Protein AF-A0A379X1E2-F1 (afdb_monomer_lite)

Secondary structure (DSSP, 8-state):
--EEEEEPP--TT-SEEEEEEEEEE-SSS-EE-TT-EEEEEESEEE-TTS--BSTTS-SSPPEEEEEEETTEEEEEEE---SS--EE-TT-EEEEEEEEEESSSS--B---EEEPPP------------------------PPPPP----------S-SEEEEEPPP-TT-SEEEEEEEEEE-SSS-EE-TT-EEEEEESEEE-TTSPPBSTT--SEEEEEEE---SSSEEEEEEEE-SS--EE-TT-EEEEEEEEEESSSSP-EEEEEEE-TT-GGG-EEEEEEPPPPSS--SSPPEEEEEPTTS-EEEEE--TTSEEEEEEEPSEEEEEE-PPEE-SSEEE-BS-SEEEEEESSTT-EEEEE--BPPPEEPPPP-------------

Structure (mmCIF, N/CA/C/O backbone):
data_AF-A0A379X1E2-F1
#
_entry.id   AF-A0A379X1E2-F1
#
loop_
_atom_site.group_PDB
_atom_site.id
_atom_site.type_symbol
_atom_site.label_atom_id
_atom_site.label_alt_id
_atom_site.label_comp_id
_atom_site.label_asym_id
_atom_site.label_entity_id
_atom_site.label_seq_id
_atom_site.pdbx_PDB_ins_code
_atom_site.Cartn_x
_atom_site.Cartn_y
_atom_site.Cartn_z
_atom_site.occupancy
_atom_site.B_iso_or_equiv
_atom_site.auth_seq_id
_atom_site.auth_comp_id
_atom_site.auth_asym_id
_atom_site.auth_atom_id
_atom_site.pdbx_PDB_model_num
ATOM 1 N N . MET A 1 1 ? 26.321 -9.103 -44.101 1.00 64.25 1 MET A N 1
ATOM 2 C CA . MET A 1 1 ? 25.044 -8.369 -43.995 1.00 64.25 1 MET A CA 1
ATOM 3 C C . MET A 1 1 ? 25.337 -7.139 -43.162 1.00 64.25 1 MET A C 1
ATOM 5 O O . MET A 1 1 ? 25.861 -7.310 -42.070 1.00 64.25 1 MET A O 1
ATOM 9 N N . THR A 1 2 ? 25.136 -5.939 -43.702 1.00 83.00 2 THR A N 1
ATOM 10 C CA . THR A 1 2 ? 25.577 -4.690 -43.063 1.00 83.00 2 THR A CA 1
ATOM 11 C C . THR A 1 2 ? 24.407 -3.722 -43.063 1.00 83.00 2 THR A C 1
ATOM 13 O O . THR A 1 2 ? 23.943 -3.325 -44.130 1.00 83.00 2 THR A O 1
ATOM 16 N N . ILE A 1 3 ? 23.910 -3.390 -41.874 1.00 89.19 3 ILE A N 1
ATOM 17 C CA . ILE A 1 3 ? 22.957 -2.301 -41.669 1.00 89.19 3 ILE A CA 1
ATOM 18 C C . ILE A 1 3 ? 23.673 -1.237 -40.850 1.00 89.19 3 ILE A C 1
ATOM 20 O O . ILE A 1 3 ? 24.170 -1.535 -39.763 1.00 89.19 3 ILE A O 1
ATOM 24 N N . SER A 1 4 ? 23.721 -0.010 -41.361 1.00 92.12 4 SER A N 1
ATOM 25 C CA . SER A 1 4 ? 24.183 1.141 -40.588 1.00 92.12 4 SER A CA 1
ATOM 26 C C . SER A 1 4 ? 23.005 1.791 -39.865 1.00 92.12 4 SER A C 1
ATOM 28 O O . SER A 1 4 ? 21.892 1.869 -40.392 1.00 92.12 4 SER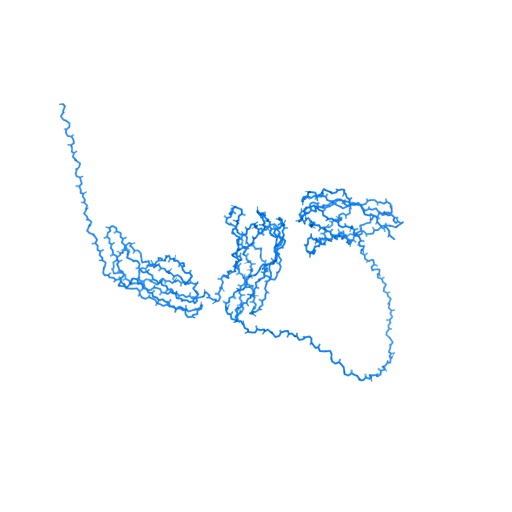 A O 1
ATOM 30 N N . ILE A 1 5 ? 23.242 2.212 -38.620 1.00 94.44 5 ILE A N 1
ATOM 31 C CA . ILE A 1 5 ? 22.227 2.793 -37.737 1.00 94.44 5 ILE A CA 1
ATOM 32 C C . ILE A 1 5 ? 22.689 4.187 -37.340 1.00 94.44 5 ILE A C 1
ATOM 34 O O . ILE A 1 5 ? 23.771 4.364 -36.781 1.00 94.44 5 ILE A O 1
ATOM 38 N N . HIS A 1 6 ? 21.843 5.174 -37.601 1.00 93.00 6 HIS A N 1
ATOM 39 C CA . HIS A 1 6 ? 22.084 6.563 -37.240 1.00 93.00 6 HIS A CA 1
ATOM 40 C C . HIS A 1 6 ? 20.959 7.061 -36.344 1.00 93.00 6 HIS A C 1
ATOM 42 O O . HIS A 1 6 ? 19.799 7.076 -36.753 1.00 93.00 6 HIS A O 1
ATOM 48 N N . ALA A 1 7 ? 21.296 7.496 -35.134 1.00 91.25 7 ALA A N 1
ATOM 49 C CA . ALA A 1 7 ? 20.361 8.212 -34.279 1.00 91.25 7 ALA A CA 1
ATOM 50 C C . ALA A 1 7 ? 20.314 9.698 -34.660 1.00 91.25 7 ALA A C 1
ATOM 52 O O . ALA A 1 7 ? 21.325 10.288 -35.052 1.00 91.25 7 ALA A O 1
ATOM 53 N N . SER A 1 8 ? 19.142 10.313 -34.522 1.00 89.56 8 SER A N 1
ATOM 54 C CA . SER A 1 8 ? 18.988 11.764 -34.563 1.00 89.56 8 SER A CA 1
ATOM 55 C C . SER A 1 8 ? 19.846 12.429 -33.486 1.00 89.56 8 SER A C 1
ATOM 57 O O . SER A 1 8 ? 20.113 11.838 -32.439 1.00 89.56 8 SER A O 1
ATOM 59 N N . ALA A 1 9 ? 20.225 13.690 -33.710 1.00 86.88 9 ALA A N 1
ATOM 60 C CA . ALA A 1 9 ? 20.760 14.509 -32.630 1.00 86.88 9 ALA A CA 1
ATOM 61 C C . ALA A 1 9 ? 19.744 14.547 -31.478 1.00 86.88 9 ALA A C 1
ATOM 63 O O . ALA A 1 9 ? 18.545 14.704 -31.720 1.00 86.88 9 ALA A O 1
ATOM 64 N N . PHE A 1 10 ? 20.225 14.378 -30.252 1.00 84.94 10 PHE A N 1
ATOM 65 C CA . PHE A 1 10 ? 19.409 14.422 -29.046 1.00 84.94 10 PHE A CA 1
ATOM 66 C C . PHE A 1 10 ? 19.920 15.535 -28.131 1.00 84.94 10 PHE A C 1
ATOM 68 O O . PHE A 1 10 ? 21.122 15.802 -28.067 1.00 84.94 10 PHE A O 1
ATOM 75 N N . ASP A 1 11 ? 18.997 16.220 -27.466 1.00 88.62 11 ASP A N 1
ATOM 76 C CA . ASP A 1 11 ? 19.313 17.236 -26.475 1.00 88.62 11 ASP A CA 1
ATOM 77 C C . ASP A 1 11 ? 19.681 16.536 -25.169 1.00 88.62 11 ASP A C 1
ATOM 79 O O . ASP A 1 11 ? 18.853 15.889 -24.522 1.00 88.62 11 ASP A O 1
ATOM 83 N N . VAL A 1 12 ? 20.947 16.663 -24.779 1.00 90.50 12 VAL A N 1
ATOM 84 C CA . VAL A 1 12 ? 21.456 16.076 -23.539 1.00 90.50 12 VAL A CA 1
ATOM 85 C C . VAL A 1 12 ? 20.818 16.703 -22.300 1.00 90.50 12 VAL A C 1
ATOM 87 O O . VAL A 1 12 ? 20.880 16.103 -21.238 1.00 90.50 12 VAL A O 1
ATOM 90 N N . ASN A 1 13 ? 20.196 17.876 -22.403 1.00 89.88 13 ASN A N 1
ATOM 91 C CA . ASN A 1 13 ? 19.544 18.544 -21.277 1.00 89.88 13 ASN A CA 1
ATOM 92 C C . ASN A 1 13 ? 18.020 18.368 -21.277 1.00 89.88 13 ASN A C 1
ATOM 94 O O . ASN A 1 13 ? 17.365 18.834 -20.344 1.00 89.88 13 ASN A O 1
ATOM 98 N N . SER A 1 14 ? 17.448 17.709 -22.290 1.00 83.75 14 SER A N 1
ATOM 99 C CA . SER A 1 14 ? 16.014 17.438 -22.321 1.00 83.75 14 SER A CA 1
ATOM 100 C C . SER A 1 14 ? 15.703 16.129 -21.611 1.00 83.75 14 SER A C 1
ATOM 102 O O . SER A 1 14 ? 16.189 15.065 -21.996 1.00 83.75 14 SER A O 1
ATOM 104 N N . TRP A 1 15 ? 14.850 16.211 -20.592 1.00 85.06 15 TRP A N 1
ATOM 105 C CA . TRP A 1 15 ? 14.387 15.044 -19.845 1.00 85.06 15 TRP A CA 1
ATOM 106 C C . TRP A 1 15 ? 13.398 14.185 -20.645 1.00 85.06 15 TRP A C 1
ATOM 108 O O . TRP A 1 15 ? 13.234 13.009 -20.350 1.00 85.06 15 TRP A O 1
ATOM 118 N N . TYR A 1 16 ? 12.756 14.743 -21.672 1.00 88.56 16 TYR A N 1
ATOM 119 C CA . TYR A 1 16 ? 11.845 14.016 -22.550 1.00 88.56 16 TYR A CA 1
ATOM 120 C C . TYR A 1 16 ? 12.078 14.428 -23.993 1.00 88.56 16 TYR A C 1
ATOM 122 O O . TYR A 1 16 ? 12.063 15.618 -24.322 1.00 88.56 16 TYR A O 1
ATOM 130 N N . GLN A 1 17 ? 12.322 13.462 -24.873 1.00 91.12 17 GLN A N 1
ATOM 131 C CA . GLN A 1 17 ? 12.596 13.774 -26.270 1.00 91.12 17 GLN A CA 1
ATOM 132 C C . GLN A 1 17 ? 12.287 12.633 -27.221 1.00 91.12 17 GLN A C 1
ATOM 134 O O . GLN A 1 17 ? 12.406 11.457 -26.893 1.00 91.12 17 GLN A O 1
ATOM 139 N N . LYS A 1 18 ? 11.948 13.005 -28.453 1.00 92.62 18 LYS A N 1
ATOM 140 C CA . LYS A 1 18 ? 11.783 12.058 -29.547 1.00 92.62 18 LYS A CA 1
ATOM 141 C C . LYS A 1 18 ? 13.148 11.695 -30.129 1.00 92.62 18 LYS A C 1
ATOM 143 O O . LYS A 1 18 ? 13.827 12.553 -30.690 1.00 92.62 18 LYS A O 1
ATOM 148 N N . ILE A 1 19 ? 13.496 10.417 -30.076 1.00 93.06 19 ILE A N 1
ATOM 149 C CA . ILE A 1 19 ? 14.648 9.842 -30.768 1.00 93.06 19 ILE A CA 1
ATOM 150 C C . ILE A 1 19 ? 14.165 9.243 -32.085 1.00 93.06 19 ILE A C 1
ATOM 152 O O . ILE A 1 19 ? 13.136 8.572 -32.136 1.00 93.06 19 ILE A O 1
ATOM 156 N N . THR A 1 20 ? 14.887 9.504 -33.174 1.00 95.00 20 THR A N 1
ATOM 157 C CA . THR A 1 20 ? 14.632 8.875 -34.476 1.00 95.00 20 THR A CA 1
ATOM 158 C C . THR A 1 20 ? 15.869 8.122 -34.928 1.00 95.00 20 THR A C 1
ATOM 160 O O . THR A 1 20 ? 16.931 8.710 -35.104 1.00 95.00 20 THR A O 1
ATOM 163 N N . LEU A 1 21 ? 15.721 6.821 -35.136 1.00 96.31 21 LEU A N 1
ATOM 164 C CA . LEU A 1 21 ? 16.729 5.942 -35.700 1.00 96.31 21 LEU A CA 1
ATOM 165 C C . LEU A 1 21 ? 16.500 5.807 -37.198 1.00 96.31 21 LEU A C 1
ATOM 167 O O . LEU A 1 21 ? 15.376 5.585 -37.647 1.00 96.31 21 LEU A O 1
ATOM 171 N N . THR A 1 22 ? 17.576 5.930 -37.962 1.00 96.38 22 THR A N 1
ATOM 172 C CA . THR A 1 22 ? 17.608 5.684 -39.401 1.00 96.38 22 THR A CA 1
ATOM 173 C C . THR A 1 22 ? 18.482 4.471 -39.663 1.00 96.38 22 THR A C 1
ATOM 175 O O . THR A 1 22 ? 19.659 4.470 -39.308 1.00 96.38 22 THR A O 1
ATOM 178 N N . PHE A 1 23 ? 17.898 3.460 -40.291 1.00 96.12 23 PHE A N 1
ATOM 179 C CA . PHE A 1 23 ? 18.552 2.224 -40.692 1.00 96.12 23 PHE A CA 1
ATOM 180 C C . PHE A 1 23 ? 18.798 2.279 -42.191 1.00 96.12 23 PHE A C 1
ATOM 182 O O . PHE A 1 23 ? 17.887 2.616 -42.948 1.00 96.12 23 PHE A O 1
ATOM 189 N N . ILE A 1 24 ? 20.007 1.951 -42.629 1.00 95.50 24 ILE A N 1
ATOM 190 C CA . ILE A 1 24 ? 20.348 1.888 -44.050 1.00 95.50 24 ILE A CA 1
ATOM 191 C C . ILE A 1 24 ? 20.822 0.474 -44.348 1.00 95.50 24 ILE A C 1
ATOM 193 O O . ILE A 1 24 ? 21.790 0.003 -43.750 1.00 95.50 24 ILE A O 1
ATOM 197 N N . ASN A 1 25 ? 20.137 -0.210 -45.264 1.00 94.69 25 ASN A N 1
ATOM 198 C CA . ASN A 1 25 ? 20.584 -1.517 -45.725 1.00 94.69 25 ASN A CA 1
ATOM 199 C C . ASN A 1 25 ? 21.708 -1.335 -46.749 1.00 94.69 25 ASN A C 1
ATOM 201 O O . ASN A 1 25 ? 21.467 -1.067 -47.923 1.00 94.69 25 ASN A O 1
ATOM 205 N N . GLU A 1 26 ? 22.947 -1.487 -46.297 1.00 92.38 26 GLU A N 1
ATOM 206 C CA . GLU A 1 26 ? 24.144 -1.398 -47.142 1.00 92.38 26 GLU A CA 1
ATOM 207 C C . GLU A 1 26 ? 24.512 -2.750 -47.767 1.00 92.38 26 GLU A C 1
ATOM 209 O O . GLU A 1 26 ? 25.513 -2.876 -48.472 1.00 92.38 26 GLU A O 1
ATOM 214 N N . SER A 1 27 ? 23.718 -3.789 -47.501 1.00 87.38 27 SER A N 1
ATOM 215 C CA . SER A 1 27 ? 23.926 -5.110 -48.074 1.00 87.38 27 SER A CA 1
ATOM 216 C C . SER A 1 27 ? 23.287 -5.246 -49.458 1.00 87.38 27 SER A C 1
ATOM 218 O O . SER A 1 27 ? 22.414 -4.475 -49.848 1.00 87.38 27 SER A O 1
ATOM 220 N N . GLY A 1 28 ? 23.720 -6.261 -50.209 1.00 87.44 28 GLY A N 1
ATOM 221 C CA . GLY A 1 28 ? 23.157 -6.579 -51.525 1.00 87.44 28 GLY A CA 1
ATOM 222 C C . GLY A 1 28 ? 21.828 -7.343 -51.491 1.00 87.44 28 GLY A C 1
ATOM 223 O O . GLY A 1 28 ? 21.280 -7.610 -52.554 1.00 87.44 28 GLY A O 1
ATOM 224 N N . ASN A 1 29 ? 21.313 -7.701 -50.309 1.00 91.38 29 ASN A N 1
ATOM 225 C CA . ASN A 1 29 ? 20.100 -8.509 -50.145 1.00 91.38 29 ASN A CA 1
ATOM 226 C C . ASN A 1 29 ? 19.059 -7.766 -49.300 1.00 91.38 29 ASN A C 1
ATOM 228 O O . ASN A 1 29 ? 19.415 -6.937 -48.463 1.00 91.38 29 ASN A O 1
ATOM 232 N N . ALA A 1 30 ? 17.775 -8.066 -49.504 1.00 91.81 30 ALA A N 1
ATOM 233 C CA . ALA A 1 30 ? 16.724 -7.572 -48.619 1.00 91.81 30 ALA A CA 1
ATOM 234 C C . ALA A 1 30 ? 16.923 -8.121 -47.197 1.00 91.81 30 ALA A C 1
ATOM 236 O O . ALA A 1 30 ? 17.326 -9.274 -47.025 1.00 91.81 30 ALA A O 1
ATOM 237 N N . VAL A 1 31 ? 16.645 -7.293 -46.190 1.00 93.75 31 VAL A N 1
ATOM 238 C CA . VAL A 1 31 ? 16.719 -7.676 -44.775 1.00 93.75 31 VAL A CA 1
ATOM 239 C C . VAL A 1 31 ? 15.326 -7.677 -44.177 1.00 93.75 31 VAL A C 1
ATOM 241 O O . VAL A 1 31 ? 14.640 -6.663 -44.258 1.00 93.75 31 VAL A O 1
ATOM 244 N N . ASP A 1 32 ? 14.925 -8.783 -43.556 1.00 94.50 32 ASP A N 1
ATOM 245 C CA . ASP A 1 32 ? 13.710 -8.802 -42.748 1.00 94.50 32 ASP A CA 1
ATOM 246 C C . ASP A 1 32 ? 13.965 -8.138 -41.390 1.00 94.50 32 ASP A C 1
ATOM 248 O O . ASP A 1 32 ? 14.831 -8.559 -40.623 1.00 94.50 32 ASP A O 1
ATOM 252 N N . MET A 1 33 ? 13.224 -7.065 -41.128 1.00 94.81 33 MET A N 1
ATOM 253 C CA . MET A 1 33 ? 13.252 -6.306 -39.881 1.00 94.81 33 MET A CA 1
ATOM 254 C C . MET A 1 33 ? 12.186 -6.788 -38.890 1.00 94.81 33 MET A C 1
ATOM 256 O O . MET A 1 33 ? 12.116 -6.262 -37.778 1.00 94.81 33 MET A O 1
ATOM 260 N N . ASN A 1 34 ? 11.348 -7.760 -39.266 1.00 94.62 34 ASN A N 1
ATOM 261 C CA . ASN A 1 34 ? 10.401 -8.364 -38.343 1.00 94.62 34 ASN A CA 1
ATOM 262 C C . ASN A 1 34 ? 11.151 -9.117 -37.234 1.00 94.62 34 ASN A C 1
ATOM 264 O O . ASN A 1 34 ? 12.126 -9.823 -37.492 1.00 94.62 34 ASN A O 1
ATOM 268 N N . HIS A 1 35 ? 10.724 -8.925 -35.987 1.00 94.00 35 HIS A N 1
ATOM 269 C CA . HIS A 1 35 ? 11.384 -9.414 -34.772 1.00 94.00 35 HIS A CA 1
ATOM 270 C C . HIS A 1 35 ? 12.845 -8.980 -34.594 1.00 94.00 35 HIS A C 1
ATOM 272 O O . HIS A 1 35 ? 13.559 -9.531 -33.754 1.00 94.00 35 HIS A O 1
ATOM 278 N N . ALA A 1 36 ? 13.298 -7.962 -35.330 1.00 94.75 36 ALA A N 1
ATOM 279 C CA . ALA A 1 36 ? 14.602 -7.379 -35.079 1.00 94.75 36 ALA A CA 1
ATOM 280 C C . ALA A 1 36 ? 14.609 -6.675 -33.712 1.00 94.75 36 ALA A C 1
ATOM 282 O O . ALA A 1 36 ? 13.712 -5.886 -33.398 1.00 94.75 36 ALA A O 1
ATOM 283 N N . ALA A 1 37 ? 15.632 -6.970 -32.914 1.00 94.62 37 ALA A N 1
ATOM 284 C CA . ALA A 1 37 ? 15.854 -6.405 -31.594 1.00 94.62 37 ALA A CA 1
ATOM 285 C C . ALA A 1 37 ? 16.874 -5.266 -31.676 1.00 94.62 37 ALA A C 1
ATOM 287 O O . ALA A 1 37 ? 17.999 -5.447 -32.147 1.00 94.62 37 ALA A O 1
ATOM 288 N N . ILE A 1 38 ? 16.474 -4.087 -31.215 1.00 96.00 38 ILE A N 1
ATOM 289 C CA . ILE A 1 38 ? 17.300 -2.885 -31.148 1.00 96.00 38 ILE A CA 1
ATOM 290 C C . ILE A 1 38 ? 17.643 -2.653 -29.687 1.00 96.00 38 ILE A C 1
ATOM 292 O O . ILE A 1 38 ? 16.746 -2.386 -28.889 1.00 96.00 38 ILE A O 1
ATOM 296 N N . SER A 1 39 ? 18.924 -2.722 -29.339 1.00 94.69 39 SER A N 1
ATOM 297 C CA . SER A 1 39 ? 19.366 -2.605 -27.952 1.00 94.69 39 SER A CA 1
ATOM 298 C C . SER A 1 39 ? 20.338 -1.449 -27.761 1.00 94.69 39 SER A C 1
ATOM 300 O O . SER A 1 39 ? 21.190 -1.175 -28.604 1.00 94.69 39 SER A O 1
ATOM 302 N N . PHE A 1 40 ? 20.209 -0.751 -26.641 1.00 93.88 40 PHE A N 1
ATOM 303 C CA . PHE A 1 40 ? 21.125 0.307 -26.226 1.00 93.88 40 PHE A CA 1
ATOM 304 C C . PHE A 1 40 ? 21.031 0.502 -24.717 1.00 93.88 40 PHE A C 1
ATOM 306 O O . PHE A 1 40 ? 20.082 0.065 -24.075 1.00 93.88 40 PHE A O 1
ATOM 313 N N . THR A 1 41 ? 22.009 1.183 -24.139 1.00 92.06 41 THR A N 1
ATOM 314 C CA . THR A 1 41 ? 21.922 1.670 -22.760 1.00 92.06 41 THR A CA 1
ATOM 315 C C . THR A 1 41 ? 21.750 3.176 -22.768 1.00 92.06 41 THR A C 1
ATOM 317 O O . THR A 1 41 ? 22.411 3.869 -23.543 1.00 92.06 41 THR A O 1
ATOM 320 N N . ALA A 1 42 ? 20.862 3.693 -21.928 1.00 90.31 42 ALA A N 1
ATOM 321 C CA . ALA A 1 42 ? 20.639 5.124 -21.790 1.00 90.31 42 ALA A CA 1
ATOM 322 C C . ALA A 1 42 ? 20.417 5.511 -20.329 1.00 90.31 42 ALA A C 1
ATOM 324 O O . ALA A 1 42 ? 20.052 4.677 -19.510 1.00 90.31 42 ALA A O 1
ATOM 325 N N . SER A 1 43 ? 20.620 6.778 -19.982 1.00 87.62 43 SER A N 1
ATOM 326 C CA . SER A 1 43 ? 20.205 7.329 -18.685 1.00 87.62 43 SER A CA 1
ATOM 327 C C . SER A 1 43 ? 18.702 7.645 -18.690 1.00 87.62 43 SER A C 1
ATOM 329 O O . SER A 1 43 ? 18.295 8.804 -18.567 1.00 87.62 43 SER A O 1
ATOM 331 N N . GLY A 1 44 ? 17.898 6.615 -18.951 1.00 86.81 44 GLY A N 1
ATOM 332 C CA . GLY A 1 44 ? 16.452 6.670 -19.127 1.00 86.81 44 GLY A CA 1
ATOM 333 C C . GLY A 1 44 ? 15.910 5.487 -19.921 1.00 86.81 44 GLY A C 1
ATOM 334 O O . GLY A 1 44 ? 16.682 4.690 -20.465 1.00 86.81 44 GLY A O 1
ATOM 335 N N . HIS A 1 45 ? 14.590 5.441 -20.048 1.00 88.81 45 HIS A N 1
ATOM 336 C CA . HIS A 1 45 ? 13.862 4.405 -20.772 1.00 88.81 45 HIS A CA 1
ATOM 337 C C . HIS A 1 45 ? 13.054 4.972 -21.932 1.00 88.81 45 HIS A C 1
ATOM 339 O O . HIS A 1 45 ? 12.806 6.177 -22.056 1.00 88.81 45 HIS A O 1
ATOM 345 N N . ILE A 1 46 ? 12.636 4.070 -22.809 1.00 89.50 46 ILE A N 1
ATOM 346 C CA . ILE A 1 46 ? 11.621 4.358 -23.813 1.00 89.50 46 ILE A CA 1
ATOM 347 C C . ILE A 1 46 ? 10.283 4.537 -23.098 1.00 89.50 46 ILE A C 1
ATOM 349 O O . ILE A 1 46 ? 9.866 3.668 -22.345 1.00 89.50 46 ILE A O 1
ATOM 353 N N . ASP A 1 47 ? 9.595 5.642 -23.366 1.00 84.00 47 ASP A N 1
ATOM 354 C CA . ASP A 1 47 ? 8.252 5.883 -22.841 1.00 84.00 47 ASP A CA 1
ATOM 355 C C . ASP A 1 47 ? 7.244 4.918 -23.507 1.00 84.00 47 ASP A C 1
ATOM 357 O O . ASP A 1 47 ? 7.021 5.033 -24.722 1.00 84.00 47 ASP A O 1
ATOM 361 N N . PRO A 1 48 ? 6.612 3.993 -22.754 1.00 78.75 48 PRO A N 1
ATOM 362 C CA . PRO A 1 48 ? 5.660 3.025 -23.303 1.00 78.75 48 PRO A CA 1
ATOM 363 C C . PRO A 1 48 ? 4.389 3.657 -23.882 1.00 78.75 48 PRO A C 1
ATOM 365 O O . PRO A 1 48 ? 3.740 3.056 -24.742 1.00 78.75 48 PRO A O 1
ATOM 368 N N . TRP A 1 49 ? 4.036 4.865 -23.434 1.00 75.81 49 TRP A N 1
ATOM 369 C CA . TRP A 1 49 ? 2.891 5.641 -23.928 1.00 75.81 49 TRP A CA 1
ATOM 370 C C . TRP A 1 49 ? 3.309 6.724 -24.924 1.00 75.81 49 TRP A C 1
ATOM 372 O O . TRP A 1 49 ? 2.466 7.405 -25.515 1.00 75.81 49 TRP A O 1
ATOM 382 N N . GLY A 1 50 ? 4.614 6.867 -25.137 1.00 73.94 50 GLY A N 1
ATOM 383 C CA . GLY A 1 50 ? 5.194 7.778 -26.096 1.00 73.94 50 GLY A CA 1
ATOM 384 C C . GLY A 1 50 ? 4.820 7.399 -27.523 1.00 73.94 50 GLY A C 1
ATOM 385 O O . GLY A 1 50 ? 4.662 6.231 -27.886 1.00 73.94 50 GLY A O 1
ATOM 386 N N . ASN A 1 51 ? 4.710 8.406 -28.387 1.00 75.75 51 ASN A N 1
ATOM 387 C CA . ASN A 1 51 ? 4.415 8.163 -29.792 1.00 75.75 51 ASN A CA 1
ATOM 388 C C . ASN A 1 51 ? 5.591 7.441 -30.466 1.00 75.75 51 ASN A C 1
ATOM 390 O O . ASN A 1 51 ? 6.642 8.040 -30.714 1.00 75.75 51 ASN A O 1
ATOM 394 N N . SER A 1 52 ? 5.381 6.174 -30.824 1.00 87.19 52 SER A N 1
ATOM 395 C CA . SER A 1 52 ? 6.273 5.429 -31.711 1.00 87.19 52 SER A CA 1
ATOM 396 C C . SER A 1 52 ? 5.806 5.515 -33.166 1.00 87.19 52 SER A C 1
ATOM 398 O O . SER A 1 52 ? 4.616 5.621 -33.461 1.00 87.19 52 SER A O 1
ATOM 400 N N . GLY A 1 53 ? 6.745 5.512 -34.110 1.00 89.94 53 GLY A N 1
ATOM 401 C CA . GLY A 1 53 ? 6.423 5.677 -35.528 1.00 89.94 53 GLY A CA 1
ATOM 402 C C . GLY A 1 53 ? 7.610 5.441 -36.449 1.00 89.94 53 GLY A C 1
ATOM 403 O O . GLY A 1 53 ? 8.667 5.004 -36.006 1.00 89.94 53 GLY A O 1
ATOM 404 N N . GLY A 1 54 ? 7.438 5.750 -37.731 1.00 93.12 54 GLY A N 1
ATOM 405 C CA . GLY A 1 54 ? 8.441 5.502 -38.769 1.00 93.12 54 GLY A CA 1
ATOM 406 C C . GLY A 1 54 ? 8.094 4.299 -39.645 1.00 93.12 54 GLY A C 1
ATOM 407 O O . GLY A 1 54 ? 7.147 3.562 -39.375 1.00 93.12 54 GLY A O 1
ATOM 408 N N . THR A 1 55 ? 8.847 4.128 -40.729 1.00 94.06 55 THR A N 1
ATOM 409 C CA . THR A 1 55 ? 8.584 3.091 -41.741 1.00 94.06 55 THR A CA 1
ATOM 410 C C . THR A 1 55 ? 8.860 1.673 -41.241 1.00 94.06 55 THR A C 1
ATOM 412 O O . THR A 1 55 ? 8.294 0.727 -41.776 1.00 94.06 55 THR A O 1
ATOM 415 N N . LEU A 1 56 ? 9.680 1.525 -40.195 1.00 94.50 56 LEU A N 1
ATOM 416 C CA . LEU A 1 56 ? 10.045 0.241 -39.594 1.00 94.50 56 LEU A CA 1
ATOM 417 C C . LEU A 1 56 ? 9.314 -0.059 -38.277 1.00 94.50 56 LEU A C 1
ATOM 419 O O . LEU A 1 56 ? 9.672 -1.003 -37.586 1.00 94.50 56 LEU A O 1
ATOM 423 N N . LYS A 1 57 ? 8.286 0.716 -37.908 1.00 92.44 57 LYS A N 1
ATOM 424 C CA . LYS A 1 57 ? 7.501 0.451 -36.687 1.00 92.44 57 LYS A CA 1
ATOM 425 C C . LYS A 1 57 ? 6.744 -0.887 -36.758 1.00 92.44 57 LYS A C 1
ATOM 427 O O . LYS A 1 57 ? 6.439 -1.460 -35.718 1.00 92.44 57 LYS A O 1
ATOM 432 N N . GLY A 1 58 ? 6.460 -1.372 -37.970 1.00 89.44 58 GLY A N 1
ATOM 433 C CA . GLY A 1 58 ? 5.599 -2.531 -38.212 1.00 89.44 58 GLY A CA 1
ATOM 434 C C . GLY A 1 58 ? 4.112 -2.203 -38.042 1.00 89.44 58 GLY A C 1
ATOM 435 O O . GLY A 1 58 ? 3.730 -1.101 -37.634 1.00 89.44 58 GLY A O 1
ATOM 436 N N . ASN A 1 59 ? 3.243 -3.150 -38.390 1.00 87.44 59 ASN A N 1
ATOM 437 C CA . ASN A 1 59 ? 1.794 -3.006 -38.224 1.00 87.44 59 ASN A CA 1
ATOM 438 C C . ASN A 1 59 ? 1.273 -3.508 -36.863 1.00 87.44 59 ASN A C 1
ATOM 440 O O . ASN A 1 59 ? 0.124 -3.229 -36.522 1.00 87.44 59 ASN A O 1
ATOM 444 N N . LEU A 1 60 ? 2.111 -4.170 -36.060 1.00 85.12 60 LEU A N 1
ATOM 445 C CA . LEU A 1 60 ? 1.794 -4.585 -34.693 1.00 85.12 60 LEU A CA 1
ATOM 446 C C . LEU A 1 60 ? 2.437 -3.629 -33.663 1.00 85.12 60 LEU A C 1
ATOM 448 O O . LEU A 1 60 ? 3.226 -2.746 -34.026 1.00 85.12 60 LEU A O 1
ATOM 452 N N . PRO A 1 61 ? 2.045 -3.690 -32.378 1.00 86.25 61 PRO A N 1
ATOM 453 C CA . PRO A 1 61 ? 2.731 -2.959 -31.311 1.00 86.25 61 PRO A CA 1
ATOM 454 C C . PRO A 1 61 ? 4.197 -3.392 -31.171 1.00 86.25 61 PRO A C 1
ATOM 456 O O . PRO A 1 61 ? 4.515 -4.564 -31.358 1.00 86.25 61 PRO A O 1
ATOM 459 N N . LEU A 1 62 ? 5.082 -2.459 -30.816 1.00 90.75 62 LEU A N 1
ATOM 460 C CA . LEU A 1 62 ? 6.470 -2.779 -30.465 1.00 90.75 62 LEU A CA 1
ATOM 461 C C . LEU A 1 62 ? 6.503 -3.515 -29.120 1.00 90.75 62 LEU A C 1
ATOM 463 O O . LEU A 1 62 ? 5.722 -3.182 -28.228 1.00 90.75 62 LEU A O 1
ATOM 467 N N . THR A 1 63 ? 7.432 -4.455 -28.945 1.00 90.88 63 THR A N 1
ATOM 468 C CA . THR A 1 63 ? 7.748 -4.974 -27.605 1.00 90.88 63 THR A CA 1
ATOM 469 C C . THR A 1 63 ? 8.863 -4.124 -27.021 1.00 90.88 63 THR A C 1
ATOM 471 O O . THR A 1 63 ? 9.938 -4.028 -27.611 1.00 90.88 63 THR A O 1
ATOM 474 N N . LEU A 1 64 ? 8.610 -3.511 -25.871 1.00 90.88 64 LEU A N 1
ATOM 475 C CA . LEU A 1 64 ? 9.578 -2.688 -25.156 1.00 90.88 64 LEU A CA 1
ATOM 476 C C . LEU A 1 64 ? 9.994 -3.444 -23.897 1.00 90.88 64 LEU A C 1
ATOM 478 O O . LEU A 1 64 ? 9.148 -3.767 -23.069 1.00 90.88 64 LEU A O 1
ATOM 482 N N . ASN A 1 65 ? 11.281 -3.760 -23.784 1.00 87.06 65 ASN A N 1
ATOM 483 C CA . ASN A 1 65 ? 11.851 -4.401 -22.608 1.00 87.06 65 ASN A CA 1
ATOM 484 C C . ASN A 1 65 ? 12.927 -3.496 -22.016 1.00 87.06 65 ASN A C 1
ATOM 486 O O . ASN A 1 65 ? 13.772 -2.968 -22.742 1.00 87.06 65 ASN A O 1
ATOM 490 N N . GLU A 1 66 ? 12.926 -3.381 -20.696 1.00 80.50 66 GLU A N 1
ATOM 491 C CA . GLU A 1 66 ? 13.875 -2.559 -19.958 1.00 80.50 66 GLU A CA 1
ATOM 492 C C . GLU A 1 66 ? 14.428 -3.319 -18.753 1.00 80.50 66 GLU A C 1
ATOM 494 O O . GLU A 1 66 ? 13.705 -4.014 -18.034 1.00 80.50 66 GLU A O 1
ATOM 499 N N . SER A 1 67 ? 15.730 -3.191 -18.523 1.00 76.75 67 SER A N 1
ATOM 500 C CA . SER A 1 67 ? 16.373 -3.670 -17.303 1.00 76.75 67 SER A CA 1
ATOM 501 C C . SER A 1 67 ? 17.235 -2.567 -16.700 1.00 76.75 67 SER A C 1
ATOM 503 O O . SER A 1 67 ? 18.074 -1.953 -17.365 1.00 76.75 67 SER A O 1
ATOM 505 N N . SER A 1 68 ? 16.999 -2.282 -15.420 1.00 68.00 68 SER A N 1
ATOM 506 C CA . SER A 1 68 ? 17.719 -1.236 -14.695 1.00 68.00 68 SER A CA 1
ATOM 507 C C . SER A 1 68 ? 19.097 -1.743 -14.280 1.00 68.00 68 SER A C 1
ATOM 509 O O . SER A 1 68 ? 19.205 -2.806 -13.670 1.00 68.00 68 SER A O 1
ATOM 511 N N . TYR A 1 69 ? 20.146 -0.970 -14.569 1.00 53.38 69 TYR A N 1
ATOM 512 C CA . TYR A 1 69 ? 21.514 -1.249 -14.130 1.00 53.38 69 TYR A CA 1
ATOM 513 C C . TYR A 1 69 ? 22.128 0.009 -13.495 1.00 53.38 69 TYR A C 1
ATOM 515 O O . TYR A 1 69 ? 22.935 0.727 -14.091 1.00 53.38 69 TYR A O 1
ATOM 523 N N . GLY A 1 70 ? 21.720 0.315 -12.261 1.00 63.41 70 GLY A N 1
ATOM 524 C CA . GLY A 1 70 ? 22.161 1.524 -11.562 1.00 63.41 70 GLY A CA 1
ATOM 525 C C . GLY A 1 70 ? 21.651 2.800 -12.241 1.00 63.41 70 GLY A C 1
ATOM 526 O O . GLY A 1 70 ? 20.448 2.998 -12.352 1.00 63.41 70 GLY A O 1
ATOM 527 N N . THR A 1 71 ? 22.558 3.680 -12.682 1.00 63.69 71 THR A N 1
ATOM 528 C CA . THR A 1 71 ? 22.224 4.980 -13.309 1.00 63.69 71 THR A CA 1
ATOM 529 C C . THR A 1 71 ? 21.983 4.913 -14.822 1.00 63.69 71 THR A C 1
ATOM 531 O O . THR A 1 71 ? 21.687 5.937 -15.439 1.00 63.69 71 THR A O 1
ATOM 534 N N . LEU A 1 72 ? 22.136 3.734 -15.434 1.00 75.94 72 LEU A N 1
ATOM 535 C CA . LEU A 1 72 ? 21.846 3.486 -16.845 1.00 75.94 72 LEU A CA 1
ATOM 536 C C . LEU A 1 72 ? 20.871 2.313 -16.972 1.00 75.94 72 LEU A C 1
ATOM 538 O O . LEU A 1 72 ? 20.965 1.311 -16.266 1.00 75.94 72 LEU A O 1
ATOM 542 N N . GLU A 1 73 ? 19.950 2.429 -17.909 1.00 83.62 73 GLU A N 1
ATOM 543 C CA . GLU A 1 73 ? 18.926 1.441 -18.212 1.00 83.62 73 GLU A CA 1
ATOM 544 C C . GLU A 1 73 ? 19.256 0.789 -19.550 1.00 83.62 73 GLU A C 1
ATOM 546 O O . GLU A 1 73 ? 19.571 1.464 -20.538 1.00 83.62 73 GLU A O 1
ATOM 551 N N . THR A 1 74 ? 19.217 -0.541 -19.580 1.00 89.56 74 THR A N 1
ATOM 552 C CA . THR A 1 74 ? 19.304 -1.292 -20.830 1.00 89.56 74 THR A CA 1
ATOM 553 C C . THR A 1 74 ? 17.925 -1.310 -21.453 1.00 89.56 74 THR A C 1
ATOM 555 O O . THR A 1 74 ? 16.974 -1.820 -20.870 1.00 89.56 74 THR A O 1
ATOM 558 N N . ASN A 1 75 ? 17.841 -0.744 -22.645 1.00 92.44 75 ASN A N 1
ATOM 559 C CA . ASN A 1 75 ? 16.638 -0.599 -23.433 1.00 92.44 75 ASN A CA 1
ATOM 560 C C . ASN A 1 75 ? 16.684 -1.589 -24.589 1.00 92.44 75 ASN A C 1
ATOM 562 O O . ASN A 1 75 ? 17.701 -1.686 -25.281 1.00 92.44 75 ASN A O 1
ATOM 566 N N . ASN A 1 76 ? 15.583 -2.294 -24.818 1.00 94.25 76 ASN A N 1
ATOM 567 C CA . ASN A 1 76 ? 15.444 -3.207 -25.937 1.00 94.25 76 ASN A CA 1
ATOM 568 C C . ASN A 1 76 ? 14.078 -3.037 -26.613 1.00 94.25 76 ASN A C 1
ATOM 570 O O . ASN A 1 76 ? 13.037 -3.175 -25.973 1.00 94.25 76 ASN A O 1
ATOM 574 N N . ILE A 1 77 ? 14.090 -2.760 -27.916 1.00 94.75 77 ILE A N 1
ATOM 575 C CA . ILE A 1 77 ? 12.894 -2.610 -28.750 1.00 94.75 77 ILE A CA 1
ATOM 576 C C . ILE A 1 77 ? 12.848 -3.775 -29.726 1.00 94.75 77 ILE A C 1
ATOM 578 O O . ILE A 1 77 ? 13.770 -3.939 -30.520 1.00 94.75 77 ILE A O 1
ATOM 582 N N . ILE A 1 78 ? 11.760 -4.539 -29.719 1.00 94.56 78 ILE A N 1
ATOM 583 C CA . ILE A 1 78 ? 11.501 -5.571 -30.723 1.00 94.56 78 ILE A CA 1
ATOM 584 C C . ILE A 1 78 ? 10.431 -5.051 -31.677 1.00 94.56 78 ILE A C 1
ATOM 586 O O . ILE A 1 78 ? 9.332 -4.670 -31.259 1.00 94.56 78 ILE A O 1
ATOM 590 N N . ILE A 1 79 ? 10.769 -5.027 -32.963 1.00 94.00 79 ILE A N 1
ATOM 591 C CA . ILE A 1 79 ? 9.826 -4.690 -34.028 1.00 94.00 79 ILE A CA 1
ATOM 592 C C . ILE A 1 79 ? 8.919 -5.893 -34.274 1.00 94.00 79 ILE A C 1
ATOM 594 O O . ILE A 1 79 ? 9.411 -7.003 -34.448 1.00 94.00 79 ILE A O 1
ATOM 598 N N . ASN A 1 80 ? 7.607 -5.674 -34.341 1.00 90.88 80 ASN A N 1
ATOM 599 C CA . ASN A 1 80 ? 6.647 -6.724 -34.669 1.00 90.88 80 ASN A CA 1
ATOM 600 C C . ASN A 1 80 ? 5.827 -6.320 -35.898 1.00 90.88 80 ASN A C 1
ATOM 602 O O . ASN A 1 80 ? 5.257 -5.226 -35.965 1.00 90.88 80 ASN A O 1
ATOM 606 N N . ASN A 1 81 ? 5.738 -7.225 -36.862 1.00 93.19 81 ASN A N 1
ATOM 607 C CA . ASN A 1 81 ? 4.945 -7.087 -38.071 1.00 93.19 81 ASN A CA 1
ATOM 608 C C . ASN A 1 81 ? 4.245 -8.423 -38.366 1.00 93.19 81 ASN A C 1
ATOM 610 O O . ASN A 1 81 ? 4.781 -9.484 -38.052 1.00 93.19 81 ASN A O 1
ATOM 614 N N . SER A 1 82 ? 3.039 -8.382 -38.938 1.00 88.19 82 SER A N 1
ATOM 615 C CA . SER A 1 82 ? 2.267 -9.597 -39.252 1.00 88.19 82 SER A CA 1
ATOM 616 C C . SER A 1 82 ? 2.980 -10.522 -40.237 1.00 88.19 82 SER A C 1
ATOM 618 O O . SER A 1 82 ? 2.813 -11.733 -40.168 1.00 88.19 82 SER A O 1
ATOM 620 N N . ASP A 1 83 ? 3.778 -9.937 -41.128 1.00 91.88 83 ASP A N 1
ATOM 621 C CA . ASP A 1 83 ? 4.539 -10.609 -42.177 1.00 91.88 83 ASP A CA 1
ATOM 622 C C . ASP A 1 83 ? 5.985 -10.090 -42.187 1.00 91.88 83 ASP A C 1
ATOM 624 O O . ASP A 1 83 ? 6.347 -9.211 -41.398 1.00 91.88 83 ASP A O 1
ATOM 628 N N . ALA A 1 84 ? 6.813 -10.579 -43.112 1.00 93.25 84 ALA A N 1
ATOM 629 C CA . ALA A 1 84 ? 8.161 -10.049 -43.309 1.00 93.25 84 ALA A CA 1
ATOM 630 C C . ALA A 1 84 ? 8.134 -8.524 -43.532 1.00 93.25 84 ALA A C 1
ATOM 632 O O . ALA A 1 84 ? 7.385 -8.007 -44.368 1.00 93.25 84 ALA A O 1
ATOM 633 N N . LEU A 1 85 ? 8.968 -7.797 -42.792 1.00 95.19 85 LEU A N 1
ATOM 634 C CA . LEU A 1 85 ? 9.130 -6.350 -42.900 1.00 95.19 85 LEU A CA 1
ATOM 635 C C . LEU A 1 85 ? 10.451 -6.064 -43.612 1.00 95.19 85 LEU A C 1
ATOM 637 O O . LEU A 1 85 ? 11.481 -5.825 -42.986 1.00 95.19 85 LEU A O 1
ATOM 641 N N . LEU A 1 86 ? 10.427 -6.145 -44.939 1.00 94.94 86 LEU A N 1
ATOM 642 C CA . LEU A 1 86 ? 11.641 -6.120 -45.749 1.00 94.94 86 LEU A CA 1
ATOM 643 C C . LEU A 1 86 ? 12.175 -4.700 -45.957 1.00 94.94 86 LEU A C 1
ATOM 645 O O . LEU A 1 86 ? 11.493 -3.855 -46.531 1.00 94.94 86 LEU A O 1
ATOM 649 N N . LEU A 1 87 ? 13.434 -4.482 -45.581 1.00 94.88 87 LEU A N 1
ATOM 650 C CA . LEU A 1 87 ? 14.226 -3.317 -45.962 1.00 94.88 87 LEU A CA 1
ATOM 651 C C . LEU A 1 87 ? 15.098 -3.676 -47.176 1.00 94.88 87 LEU A C 1
ATOM 653 O O . LEU A 1 87 ? 16.010 -4.504 -47.071 1.00 94.88 87 LEU A O 1
ATOM 657 N N . GLN A 1 88 ? 14.820 -3.084 -48.338 1.00 94.94 88 GLN A N 1
ATOM 658 C CA . GLN A 1 88 ? 15.485 -3.433 -49.600 1.00 94.94 88 GLN A CA 1
ATOM 659 C C . GLN A 1 88 ? 16.947 -2.957 -49.651 1.00 94.94 88 GLN A C 1
ATOM 661 O O . GLN A 1 88 ? 17.326 -2.043 -48.916 1.00 94.94 88 GLN A O 1
ATOM 666 N N . PRO A 1 89 ? 17.795 -3.544 -50.517 1.00 94.94 89 PRO A N 1
ATOM 667 C CA . PRO A 1 89 ? 19.162 -3.067 -50.734 1.00 94.94 89 PRO A CA 1
ATOM 668 C C . PRO A 1 89 ? 19.212 -1.567 -51.057 1.00 94.94 89 PRO A C 1
ATOM 670 O O . PRO A 1 89 ? 18.535 -1.094 -51.969 1.00 94.94 89 PRO A O 1
ATOM 673 N N . GLY A 1 90 ? 20.022 -0.813 -50.312 1.00 90.62 90 GLY A N 1
ATOM 674 C CA . GLY A 1 90 ? 20.159 0.642 -50.441 1.00 90.62 90 GLY A CA 1
ATOM 675 C C . GLY A 1 90 ? 18.991 1.460 -49.876 1.00 90.62 90 GLY A C 1
ATOM 676 O O . GLY A 1 90 ? 19.046 2.692 -49.904 1.00 90.62 90 GLY A O 1
ATOM 677 N N . GLU A 1 91 ? 17.944 0.813 -49.359 1.00 94.50 91 GLU A N 1
ATOM 678 C CA . GLU A 1 91 ? 16.783 1.486 -48.784 1.00 94.50 91 GLU A CA 1
ATOM 679 C C . GLU A 1 91 ? 17.074 2.022 -47.376 1.00 94.50 91 GLU A C 1
ATOM 681 O O . GLU A 1 91 ? 17.916 1.506 -46.631 1.00 94.50 91 GLU A O 1
ATOM 686 N N . ARG A 1 92 ? 16.349 3.087 -47.017 1.00 95.69 92 ARG A N 1
ATOM 687 C CA . ARG A 1 92 ? 16.389 3.712 -45.698 1.00 95.69 92 ARG A CA 1
ATOM 688 C C . ARG A 1 92 ? 15.080 3.482 -44.958 1.00 95.69 92 ARG A C 1
ATOM 690 O O . ARG A 1 92 ? 14.023 3.908 -45.416 1.00 95.69 92 ARG A O 1
ATOM 697 N N . GLY A 1 93 ? 15.175 2.878 -43.783 1.00 95.75 93 GLY A N 1
ATOM 698 C CA . GLY A 1 93 ? 14.069 2.698 -42.856 1.00 95.75 93 GLY A CA 1
ATOM 699 C C . GLY A 1 93 ? 14.198 3.614 -41.643 1.00 95.75 93 GLY A C 1
ATOM 700 O O . GLY A 1 93 ? 15.304 3.995 -41.264 1.00 95.75 93 GLY A O 1
ATOM 701 N N . THR A 1 94 ? 13.080 3.980 -41.019 1.00 97.00 94 THR A N 1
ATOM 702 C CA . THR A 1 94 ? 13.081 4.813 -39.807 1.00 97.00 94 THR A CA 1
ATOM 703 C C . THR A 1 94 ? 12.262 4.192 -38.688 1.00 97.00 94 THR A C 1
ATOM 705 O O . THR A 1 94 ? 11.200 3.624 -38.935 1.00 97.00 94 THR A O 1
ATOM 708 N N . LEU A 1 95 ? 12.736 4.351 -37.455 1.00 96.62 95 LEU A N 1
ATOM 709 C CA . LEU A 1 95 ? 11.987 4.065 -36.236 1.00 96.62 95 LEU A CA 1
ATOM 710 C C . LEU A 1 95 ? 12.141 5.250 -35.291 1.00 96.62 95 LEU A C 1
ATOM 712 O O . LEU A 1 95 ? 13.258 5.638 -34.970 1.00 96.62 95 LEU A O 1
ATOM 716 N N . SER A 1 96 ? 11.040 5.823 -34.830 1.00 95.25 96 SER A N 1
ATOM 717 C CA . SER A 1 96 ? 11.054 6.876 -33.821 1.00 95.25 96 SER A CA 1
ATOM 718 C C . SER A 1 96 ? 10.317 6.453 -32.566 1.00 95.25 96 SER A C 1
ATOM 720 O O . SER A 1 96 ? 9.288 5.790 -32.679 1.00 95.25 96 SER A O 1
ATOM 722 N N . PHE A 1 97 ? 10.806 6.890 -31.412 1.00 93.19 97 PHE A N 1
ATOM 723 C CA . PHE A 1 97 ? 10.219 6.653 -30.095 1.00 93.19 97 PHE A CA 1
ATOM 724 C C . PHE A 1 97 ? 10.529 7.826 -29.162 1.00 93.19 97 PHE A C 1
ATOM 726 O O . PHE A 1 97 ? 11.457 8.601 -29.411 1.00 93.19 97 PHE A O 1
ATOM 733 N N . SER A 1 98 ? 9.750 7.970 -28.096 1.00 92.50 98 SER A N 1
ATOM 734 C CA . SER A 1 98 ? 10.053 8.919 -27.026 1.00 92.50 98 SER A CA 1
ATOM 735 C C . SER A 1 98 ? 10.986 8.274 -26.006 1.00 92.50 98 SER A C 1
ATOM 737 O O . SER A 1 98 ? 10.753 7.146 -25.585 1.00 92.50 98 SER A O 1
ATOM 739 N N . LEU A 1 99 ? 12.029 8.996 -25.610 1.00 90.75 99 LEU A N 1
ATOM 740 C CA . LEU A 1 99 ? 12.928 8.637 -24.522 1.00 90.75 99 LEU A CA 1
ATOM 741 C C . LEU A 1 99 ? 12.641 9.559 -23.332 1.00 90.75 99 LEU A C 1
ATOM 743 O O . LEU A 1 99 ? 12.738 10.785 -23.467 1.00 90.75 99 LEU A O 1
ATOM 747 N N . ALA A 1 100 ? 12.312 8.964 -22.190 1.00 89.44 100 ALA A N 1
ATOM 748 C CA . ALA A 1 100 ? 12.182 9.634 -20.905 1.00 89.44 100 ALA A CA 1
ATOM 749 C C . ALA A 1 100 ? 13.475 9.421 -20.106 1.00 89.44 100 ALA A C 1
ATOM 751 O O . ALA A 1 100 ? 13.803 8.312 -19.687 1.00 89.44 100 ALA A O 1
ATOM 752 N N . ALA A 1 101 ? 14.247 10.488 -19.928 1.00 86.44 101 ALA A N 1
ATOM 753 C CA . ALA A 1 101 ? 15.496 10.450 -19.192 1.00 86.44 101 ALA A CA 1
ATOM 754 C C . ALA A 1 101 ? 15.248 10.435 -17.678 1.00 86.44 101 ALA A C 1
ATOM 756 O O . ALA A 1 101 ? 14.589 11.320 -17.124 1.00 86.44 101 ALA A O 1
ATOM 757 N N . THR A 1 102 ? 15.858 9.470 -16.998 1.00 77.75 102 THR A N 1
ATOM 758 C CA . THR A 1 102 ? 15.919 9.408 -15.532 1.00 77.75 102 THR A CA 1
ATOM 759 C C . THR A 1 102 ? 17.040 10.288 -14.973 1.00 77.75 102 THR A C 1
ATOM 761 O O . THR A 1 102 ? 17.022 10.656 -13.800 1.00 77.75 102 THR A O 1
ATOM 764 N N . GLN A 1 103 ? 17.983 10.715 -15.824 1.00 76.56 103 GLN A N 1
ATOM 765 C CA . GLN A 1 103 ? 19.027 11.677 -15.478 1.00 76.56 103 GLN A CA 1
ATOM 766 C C . GLN A 1 103 ? 19.423 12.562 -16.671 1.00 76.56 103 GLN A C 1
ATOM 768 O O . GLN A 1 103 ? 19.565 12.090 -17.799 1.00 76.56 103 GLN A O 1
ATOM 773 N N . VAL A 1 104 ? 19.696 13.841 -16.387 1.00 80.88 104 VAL A N 1
ATOM 774 C CA . VAL A 1 104 ? 20.395 14.776 -17.284 1.00 80.88 104 VAL A CA 1
ATOM 775 C C . VAL A 1 104 ? 21.782 15.132 -16.711 1.00 80.88 104 VAL A C 1
ATOM 777 O O . VAL A 1 104 ? 21.898 15.308 -15.495 1.00 80.88 104 VAL A O 1
ATOM 780 N N . PRO A 1 105 ? 22.847 15.251 -17.531 1.00 87.44 105 PRO A N 1
ATOM 781 C CA . PRO A 1 105 ? 22.847 15.128 -18.987 1.00 87.44 105 PRO A CA 1
ATOM 782 C C . PRO A 1 105 ? 22.588 13.702 -19.494 1.00 87.44 105 PRO A C 1
ATOM 784 O O . PRO A 1 105 ? 23.168 12.752 -18.964 1.00 87.44 105 PRO A O 1
ATOM 787 N N . VAL A 1 106 ? 21.751 13.566 -20.529 1.00 88.31 106 VAL A N 1
ATOM 788 C CA . VAL A 1 106 ? 21.382 12.274 -21.117 1.00 88.31 106 VAL A CA 1
ATOM 789 C C . VAL A 1 106 ? 22.616 11.598 -21.703 1.00 88.31 106 VAL A C 1
ATOM 791 O O . VAL A 1 106 ? 23.322 12.168 -22.538 1.00 88.31 106 VAL A O 1
ATOM 794 N N . LYS A 1 107 ? 22.863 10.359 -21.282 1.00 89.69 107 LYS A N 1
ATOM 795 C CA . LYS A 1 107 ? 23.886 9.473 -21.842 1.00 89.69 107 LYS A CA 1
ATOM 796 C C . LYS A 1 107 ? 23.193 8.373 -22.623 1.00 89.69 107 LYS A C 1
ATOM 798 O O . LYS A 1 107 ? 22.224 7.807 -22.134 1.00 89.69 107 LYS A O 1
ATOM 803 N N . MET A 1 108 ? 23.714 8.048 -23.799 1.00 89.88 108 MET A N 1
ATOM 804 C CA . MET A 1 108 ? 23.254 6.923 -24.608 1.00 89.88 108 MET A CA 1
ATOM 805 C C . MET A 1 108 ? 24.470 6.219 -25.207 1.00 89.88 108 MET A C 1
ATOM 807 O O . MET A 1 108 ? 25.388 6.882 -25.695 1.00 89.88 108 MET A O 1
ATOM 811 N N . SER A 1 109 ? 24.508 4.893 -25.128 1.00 90.75 109 SER A N 1
ATOM 812 C CA . SER A 1 109 ? 25.550 4.088 -25.764 1.00 90.75 109 SER A CA 1
ATOM 813 C C . SER A 1 109 ? 25.271 3.876 -27.252 1.00 90.75 109 SER A C 1
ATOM 815 O O . SER A 1 109 ? 24.286 4.366 -27.810 1.00 90.75 109 SER A O 1
ATOM 817 N N . ALA A 1 110 ? 26.184 3.170 -27.919 1.00 90.00 110 ALA A N 1
ATOM 818 C CA . ALA A 1 110 ? 25.972 2.752 -29.292 1.00 90.00 110 ALA A CA 1
ATOM 819 C C . ALA A 1 110 ? 24.750 1.828 -29.383 1.00 90.00 110 ALA A C 1
ATOM 821 O O . ALA A 1 110 ? 24.577 0.925 -28.566 1.00 90.00 110 ALA A O 1
ATOM 822 N N . ILE A 1 111 ? 23.930 2.054 -30.404 1.00 93.44 111 ILE A N 1
ATOM 823 C CA . ILE A 1 111 ? 22.753 1.237 -30.676 1.00 93.44 111 ILE A CA 1
ATOM 824 C C . ILE A 1 111 ? 23.186 0.001 -31.450 1.00 93.44 111 ILE A C 1
ATOM 826 O O . ILE A 1 111 ? 23.877 0.105 -32.466 1.00 93.44 111 ILE A O 1
ATOM 830 N N . THR A 1 112 ? 22.751 -1.161 -30.985 1.00 93.25 112 THR A N 1
ATOM 831 C CA . THR A 1 112 ? 22.954 -2.439 -31.656 1.00 93.25 112 THR A CA 1
ATOM 832 C C . THR A 1 112 ? 21.647 -2.929 -32.264 1.00 93.25 112 THR A C 1
ATOM 834 O O . THR A 1 112 ? 20.557 -2.618 -31.785 1.00 93.25 112 THR A O 1
ATOM 837 N N . LEU A 1 113 ? 21.763 -3.688 -33.351 1.00 93.94 113 LEU A N 1
ATOM 838 C CA . LEU A 1 113 ? 20.653 -4.359 -34.017 1.00 93.94 113 LEU A CA 1
ATOM 839 C C . LEU A 1 113 ? 20.976 -5.845 -34.103 1.00 93.94 113 LEU A C 1
ATOM 841 O O . LEU A 1 113 ? 22.019 -6.223 -34.638 1.00 93.94 113 LEU A O 1
ATOM 845 N N . THR A 1 114 ? 20.059 -6.668 -33.617 1.00 93.50 114 THR A N 1
ATOM 846 C CA . THR A 1 114 ? 20.092 -8.123 -33.754 1.00 93.50 114 THR A CA 1
ATOM 847 C C . THR A 1 114 ? 18.891 -8.541 -34.585 1.00 93.50 114 THR A C 1
ATOM 849 O O . THR A 1 114 ? 17.757 -8.219 -34.244 1.00 93.50 114 THR A O 1
ATOM 852 N N . LEU A 1 115 ? 19.130 -9.226 -35.698 1.00 91.06 115 LEU A N 1
ATOM 853 C CA . LEU A 1 115 ? 18.063 -9.729 -36.561 1.00 91.06 115 LEU A CA 1
ATOM 854 C C . LEU A 1 115 ? 17.566 -11.082 -36.046 1.00 91.06 115 LEU A C 1
ATOM 856 O O . LEU A 1 115 ? 18.343 -11.842 -35.465 1.00 91.06 115 LEU A O 1
ATOM 860 N N . ALA A 1 116 ? 16.292 -11.392 -36.282 1.00 83.75 116 ALA A N 1
ATOM 861 C CA . ALA A 1 116 ? 15.750 -12.707 -35.971 1.00 83.75 116 ALA A CA 1
ATOM 862 C C . ALA A 1 116 ? 16.463 -13.780 -36.814 1.00 83.75 116 ALA A C 1
ATOM 864 O O . ALA A 1 116 ? 16.651 -13.615 -38.020 1.00 83.75 116 ALA A O 1
ATOM 865 N N . SER A 1 117 ? 16.901 -14.874 -36.188 1.00 67.62 117 SER A N 1
ATOM 866 C CA . SER A 1 117 ? 17.515 -15.985 -36.916 1.00 67.62 117 SER A CA 1
ATOM 867 C C . SER A 1 117 ? 16.466 -16.661 -37.796 1.00 67.62 117 SER A C 1
ATOM 869 O O . SER A 1 117 ? 15.462 -17.152 -37.282 1.00 67.62 117 SER A O 1
ATOM 871 N N . SER A 1 118 ? 16.708 -16.739 -39.106 1.00 42.22 118 SER A N 1
ATOM 872 C CA . SER A 1 118 ? 15.938 -17.603 -39.999 1.00 42.22 118 SER A CA 1
ATOM 873 C C . SER A 1 118 ? 16.264 -19.065 -39.684 1.00 42.22 118 SER A C 1
ATOM 875 O O . SER A 1 118 ? 17.217 -19.630 -40.211 1.00 42.22 118 SER A O 1
ATOM 877 N N . SER A 1 119 ? 15.487 -19.702 -38.805 1.00 34.03 119 SER A N 1
ATOM 878 C CA . SER A 1 119 ? 15.427 -21.162 -38.775 1.00 34.03 119 SER A CA 1
ATOM 879 C C . SER A 1 119 ? 14.629 -21.611 -39.996 1.00 34.03 119 SER A C 1
ATOM 881 O O . SER A 1 119 ? 13.401 -21.675 -39.961 1.00 34.03 119 SER A O 1
ATOM 883 N N . SER A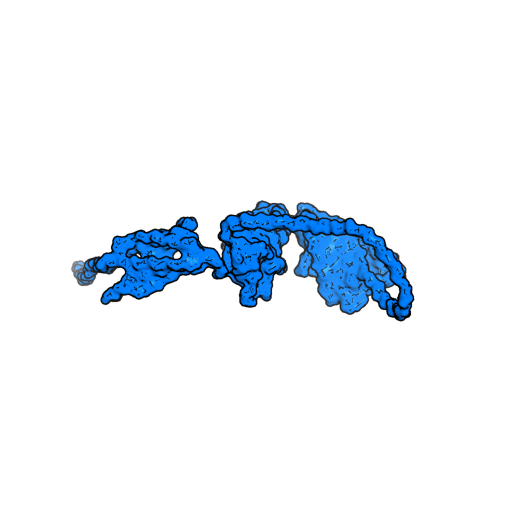 1 120 ? 15.324 -21.856 -41.102 1.00 32.06 120 SER A N 1
ATOM 884 C CA . SER A 1 120 ? 14.788 -22.679 -42.179 1.00 32.06 120 SER A CA 1
ATOM 885 C C . SER A 1 120 ? 14.625 -24.101 -41.653 1.00 32.06 120 SER A C 1
ATOM 887 O O . SER A 1 120 ? 15.569 -24.693 -41.132 1.00 32.06 120 SER A O 1
ATOM 889 N N . GLU A 1 121 ? 13.402 -24.607 -41.760 1.00 35.84 121 GLU A N 1
ATOM 890 C CA . GLU A 1 121 ? 13.074 -26.020 -41.659 1.00 35.84 121 GLU A CA 1
ATOM 891 C C . GLU A 1 121 ? 13.984 -26.821 -42.600 1.00 35.84 121 GLU A C 1
ATOM 893 O O . GLU A 1 121 ? 13.833 -26.734 -43.815 1.00 35.84 121 GLU A O 1
ATOM 898 N N . ASP A 1 122 ? 14.889 -27.624 -42.045 1.00 28.70 122 ASP A N 1
ATOM 899 C CA . ASP A 1 122 ? 15.395 -28.811 -42.726 1.00 28.70 122 ASP A CA 1
ATOM 900 C C . ASP A 1 122 ? 14.831 -30.024 -41.994 1.00 28.70 122 ASP A C 1
ATOM 902 O O . ASP A 1 122 ? 15.269 -30.442 -40.921 1.00 28.70 122 ASP A O 1
ATOM 906 N N . THR A 1 123 ? 13.762 -30.540 -42.591 1.00 34.81 123 THR A N 1
ATOM 907 C CA . THR A 1 123 ? 13.261 -31.880 -42.333 1.00 34.81 123 THR A CA 1
ATOM 908 C C . THR A 1 123 ? 14.197 -32.838 -43.057 1.00 34.81 123 THR A C 1
ATOM 910 O O . THR A 1 123 ? 14.059 -33.020 -44.263 1.00 34.81 123 THR A O 1
ATOM 913 N N . GLU A 1 124 ? 15.112 -33.486 -42.343 1.00 30.70 124 GLU A N 1
ATOM 914 C CA . GLU A 1 124 ? 15.723 -34.717 -42.839 1.00 30.70 124 GLU A CA 1
ATOM 915 C C . GLU A 1 124 ? 15.602 -35.821 -41.793 1.00 30.70 124 GLU A C 1
ATOM 917 O O . GLU A 1 124 ? 16.071 -35.737 -40.659 1.00 30.70 124 GLU A O 1
ATOM 922 N N . SER A 1 125 ? 14.855 -36.845 -42.201 1.00 31.77 125 SER A N 1
ATOM 923 C CA . SER A 1 125 ? 14.740 -38.124 -41.525 1.00 31.77 125 SER A CA 1
ATOM 924 C C . SER A 1 125 ? 16.077 -38.845 -41.578 1.00 31.77 125 SER A C 1
ATOM 926 O O . SER A 1 125 ? 16.550 -39.109 -42.674 1.00 31.77 125 SER A O 1
ATOM 928 N N . GLU A 1 126 ? 16.576 -39.323 -40.441 1.00 31.50 126 GLU A N 1
ATOM 929 C CA . GLU A 1 126 ? 17.246 -40.622 -40.400 1.00 31.50 126 GLU A CA 1
ATOM 930 C C . GLU A 1 126 ? 16.722 -41.444 -39.217 1.00 31.50 126 GLU A C 1
ATOM 932 O O . GLU A 1 126 ? 16.509 -40.962 -38.105 1.00 31.50 126 GLU A O 1
ATOM 937 N N . THR A 1 127 ? 16.400 -42.694 -39.532 1.00 32.28 127 THR A N 1
ATOM 938 C CA . THR A 1 127 ? 15.848 -43.730 -38.651 1.00 32.28 127 THR A CA 1
ATOM 939 C C . THR A 1 127 ? 16.982 -44.400 -37.847 1.00 32.28 127 THR A C 1
ATOM 941 O O . THR A 1 127 ? 18.154 -44.202 -38.162 1.00 32.28 127 THR A O 1
ATOM 944 N N . PRO A 1 128 ? 16.670 -45.167 -36.784 1.00 39.25 128 PRO A N 1
ATOM 945 C CA . PRO A 1 128 ? 17.604 -45.483 -35.707 1.00 39.25 128 PRO A CA 1
ATOM 946 C C . PRO A 1 128 ? 18.563 -46.620 -36.076 1.00 39.25 128 PRO A C 1
ATOM 948 O O . PRO A 1 128 ? 18.171 -47.572 -36.751 1.00 39.25 128 PRO A O 1
ATOM 951 N N . SER A 1 129 ? 19.791 -46.567 -35.556 1.00 30.48 129 SER A N 1
ATOM 952 C CA . SER A 1 129 ? 20.698 -47.718 -35.521 1.00 30.48 129 SER A CA 1
ATOM 953 C C . SER A 1 129 ? 21.054 -48.060 -34.079 1.00 30.48 129 SER A C 1
ATOM 955 O O . SER A 1 129 ? 21.563 -47.224 -33.335 1.00 30.48 129 SER A O 1
ATOM 957 N N . ASP A 1 130 ? 20.762 -49.308 -33.727 1.00 34.16 130 ASP A N 1
ATOM 958 C CA . ASP A 1 130 ? 21.156 -49.999 -32.505 1.00 34.16 130 ASP A CA 1
ATOM 959 C C . ASP A 1 130 ? 22.681 -50.185 -32.381 1.00 34.16 130 ASP A C 1
ATOM 961 O O . ASP A 1 130 ? 23.400 -50.226 -33.382 1.00 34.16 130 ASP A O 1
ATOM 965 N N . GLN A 1 131 ? 23.083 -50.456 -31.129 1.00 34.16 131 GLN A N 1
ATOM 966 C CA . GLN A 1 131 ? 24.382 -50.938 -30.623 1.00 34.16 131 GLN A CA 1
ATOM 967 C C . GLN A 1 131 ? 25.474 -49.856 -30.513 1.00 34.16 131 GLN A C 1
ATOM 969 O O . GLN A 1 131 ? 25.715 -49.095 -31.433 1.00 34.16 131 GLN A O 1
ATOM 974 N N . GLU A 1 132 ? 26.176 -49.680 -29.391 1.00 32.88 132 GLU A N 1
ATOM 975 C CA . GLU A 1 132 ? 26.720 -50.676 -28.465 1.00 32.88 132 GLU A CA 1
ATOM 976 C C . GLU A 1 132 ? 27.074 -49.983 -27.129 1.00 32.88 132 GLU A C 1
ATOM 978 O O . GLU A 1 132 ? 27.579 -48.863 -27.113 1.00 32.88 132 GLU A O 1
ATOM 983 N N . THR A 1 133 ? 26.802 -50.634 -25.998 1.00 41.22 133 THR A N 1
ATOM 984 C CA . THR A 1 133 ? 27.173 -50.176 -24.648 1.00 41.22 133 THR A CA 1
ATOM 985 C C . THR A 1 133 ? 28.678 -50.333 -24.401 1.00 41.22 133 THR A C 1
ATOM 987 O O . THR A 1 133 ? 29.190 -51.437 -24.588 1.00 41.22 133 THR A O 1
ATOM 990 N N . PRO A 1 134 ? 29.368 -49.323 -23.837 1.00 37.91 134 PRO A N 1
ATOM 991 C CA . PRO A 1 134 ? 30.577 -49.565 -23.052 1.00 37.91 134 PRO A CA 1
ATOM 992 C C . PRO A 1 134 ? 30.371 -49.244 -21.568 1.00 37.91 134 PRO A C 1
ATOM 994 O O . PRO A 1 134 ? 29.704 -48.287 -21.182 1.00 37.91 134 PRO A O 1
ATOM 997 N N . ALA A 1 135 ? 30.964 -50.104 -20.748 1.00 33.25 135 ALA A N 1
ATOM 998 C CA . ALA A 1 135 ? 30.831 -50.184 -19.306 1.00 33.25 135 ALA A CA 1
ATOM 999 C C . ALA A 1 135 ? 31.424 -48.995 -18.526 1.00 33.25 135 ALA A C 1
ATOM 1001 O O . ALA A 1 135 ? 32.440 -48.407 -18.889 1.00 33.25 135 ALA A O 1
ATOM 1002 N N . ILE A 1 136 ? 30.784 -48.747 -17.384 1.00 39.91 136 ILE A N 1
ATOM 1003 C CA . ILE A 1 136 ? 31.164 -47.866 -16.277 1.00 39.91 136 ILE A CA 1
ATOM 1004 C C . ILE A 1 136 ? 32.532 -48.266 -15.692 1.00 39.91 136 ILE A C 1
ATOM 1006 O O . ILE A 1 136 ? 32.740 -49.447 -15.401 1.00 39.91 136 ILE A O 1
ATOM 1010 N N . PRO A 1 137 ? 33.389 -47.294 -15.341 1.00 36.38 137 PRO A N 1
ATOM 1011 C CA . PRO A 1 137 ? 34.185 -47.366 -14.126 1.00 36.38 137 PRO A CA 1
ATOM 1012 C C . PRO A 1 137 ? 33.621 -46.390 -13.091 1.00 36.38 137 PRO A C 1
ATOM 1014 O O . PRO A 1 137 ? 33.450 -45.201 -13.352 1.00 36.38 137 PRO A O 1
ATOM 1017 N N . ALA A 1 138 ? 33.319 -46.930 -11.915 1.00 41.22 138 ALA A N 1
ATOM 1018 C CA . ALA A 1 138 ? 32.872 -46.187 -10.754 1.00 41.22 138 ALA A CA 1
ATOM 1019 C C . ALA A 1 138 ? 33.976 -45.246 -10.251 1.00 41.22 138 ALA A C 1
ATOM 1021 O O . ALA A 1 138 ? 35.117 -45.670 -10.065 1.00 41.22 138 ALA A O 1
ATOM 1022 N N . ALA A 1 139 ? 33.602 -44.001 -9.976 1.00 35.03 139 ALA A N 1
ATOM 1023 C CA . ALA A 1 139 ? 34.280 -43.137 -9.024 1.00 35.03 139 ALA A CA 1
ATOM 1024 C C . ALA A 1 139 ? 33.215 -42.232 -8.393 1.00 35.03 139 ALA A C 1
ATOM 1026 O O . ALA A 1 139 ? 32.643 -41.373 -9.061 1.00 35.03 139 ALA A O 1
ATOM 1027 N N . ASP A 1 140 ? 32.912 -42.513 -7.127 1.00 45.06 140 ASP A N 1
ATOM 1028 C CA . ASP A 1 140 ? 32.114 -41.674 -6.242 1.00 45.06 140 ASP A CA 1
ATOM 1029 C C . ASP A 1 140 ? 32.790 -40.308 -6.074 1.00 45.06 140 ASP A C 1
ATOM 1031 O O . ASP A 1 140 ? 33.795 -40.200 -5.375 1.00 45.06 140 ASP A O 1
ATOM 1035 N N . GLU A 1 141 ? 32.205 -39.263 -6.650 1.00 36.38 141 GLU A N 1
ATOM 1036 C CA . GLU A 1 141 ? 32.321 -37.898 -6.135 1.00 36.38 141 GLU A CA 1
ATOM 1037 C C . GLU A 1 141 ? 30.931 -37.263 -6.184 1.00 36.38 141 GLU A C 1
ATOM 1039 O O . GLU A 1 141 ? 30.483 -36.721 -7.192 1.00 36.38 141 GLU A O 1
ATOM 1044 N N . GLN A 1 142 ? 30.217 -37.401 -5.068 1.00 37.31 142 GLN A N 1
ATOM 1045 C CA . GLN A 1 142 ? 28.994 -36.669 -4.775 1.00 37.31 142 GLN A CA 1
ATOM 1046 C C . GLN A 1 142 ? 29.333 -35.171 -4.689 1.00 37.31 142 GLN A C 1
ATOM 1048 O O . GLN A 1 142 ? 30.124 -34.793 -3.819 1.00 37.31 142 GLN A O 1
ATOM 1053 N N . PRO A 1 143 ? 28.767 -34.297 -5.539 1.00 38.28 143 PRO A N 1
ATOM 1054 C CA . PRO A 1 143 ? 28.857 -32.864 -5.314 1.00 38.28 143 PRO A CA 1
ATOM 1055 C C . PRO A 1 143 ? 28.068 -32.542 -4.046 1.00 38.28 143 PRO A C 1
ATOM 1057 O O . PRO A 1 143 ? 26.904 -32.923 -3.927 1.00 38.28 143 PRO A O 1
ATOM 1060 N N . ALA A 1 144 ? 28.713 -31.876 -3.090 1.00 36.16 144 ALA A N 1
ATOM 1061 C CA . ALA A 1 144 ? 28.038 -31.323 -1.927 1.00 36.16 144 ALA A CA 1
ATOM 1062 C C . ALA A 1 144 ? 26.897 -30.407 -2.397 1.00 36.16 144 ALA A C 1
ATOM 1064 O O . ALA A 1 144 ? 27.128 -29.484 -3.184 1.00 36.16 144 ALA A O 1
ATOM 1065 N N . GLU A 1 145 ? 25.676 -30.678 -1.932 1.00 35.31 145 GLU A N 1
ATOM 1066 C CA . GLU A 1 145 ? 24.595 -29.698 -1.980 1.00 35.31 145 GLU A CA 1
ATOM 1067 C C . GLU A 1 145 ? 25.103 -28.404 -1.328 1.00 35.31 145 GLU A C 1
ATOM 1069 O O . GLU A 1 145 ? 25.742 -28.468 -0.273 1.00 35.31 145 GLU A O 1
ATOM 1074 N N . PRO A 1 146 ? 24.882 -27.229 -1.939 1.00 37.81 146 PRO A N 1
ATOM 1075 C CA . PRO A 1 146 ? 25.161 -25.982 -1.256 1.00 37.81 146 PRO A CA 1
ATOM 1076 C C . PRO A 1 146 ? 24.266 -25.921 -0.018 1.00 37.81 146 PRO A C 1
ATOM 1078 O O . PRO A 1 146 ? 23.042 -25.972 -0.147 1.00 37.81 146 PRO A O 1
ATOM 1081 N N . ASP A 1 147 ? 24.898 -25.837 1.157 1.00 31.53 147 ASP A N 1
ATOM 1082 C CA . ASP A 1 147 ? 24.251 -25.596 2.444 1.00 31.53 147 ASP A CA 1
ATOM 1083 C C . ASP A 1 147 ? 23.223 -24.475 2.278 1.00 31.53 147 ASP A C 1
ATOM 1085 O O . ASP A 1 147 ? 23.560 -23.300 2.098 1.00 31.53 147 ASP A O 1
ATOM 1089 N N . VAL A 1 148 ? 21.949 -24.862 2.308 1.00 38.28 148 VAL A N 1
ATOM 1090 C CA . VAL A 1 148 ? 20.848 -23.932 2.516 1.00 38.28 148 VAL A CA 1
ATOM 1091 C C . VAL A 1 148 ? 21.128 -23.317 3.882 1.00 38.28 148 VAL A C 1
ATOM 1093 O O . VAL A 1 148 ? 21.189 -24.072 4.855 1.00 38.28 148 VAL A O 1
ATOM 1096 N N . PRO A 1 149 ? 21.348 -21.996 3.998 1.00 35.31 149 PRO A N 1
ATOM 1097 C CA . PRO A 1 149 ? 21.532 -21.404 5.309 1.00 35.31 149 PRO A CA 1
ATOM 1098 C C . PRO A 1 149 ? 20.291 -21.740 6.133 1.00 35.31 149 PRO A C 1
ATOM 1100 O O . PRO A 1 149 ? 19.165 -21.457 5.709 1.00 35.31 149 PRO A O 1
ATOM 1103 N N . GLU A 1 150 ? 20.506 -22.414 7.267 1.00 30.41 150 GLU A N 1
ATOM 1104 C CA . GLU A 1 150 ? 19.471 -22.669 8.259 1.00 30.41 150 GLU A CA 1
ATOM 1105 C C . GLU A 1 150 ? 18.714 -21.360 8.478 1.00 30.41 150 GLU A C 1
ATOM 1107 O O . GLU A 1 150 ? 19.312 -20.329 8.795 1.00 30.41 150 GLU A O 1
ATOM 1112 N N . LYS A 1 151 ? 17.395 -21.394 8.238 1.00 35.31 151 LYS A N 1
ATOM 1113 C CA . LYS A 1 151 ? 16.490 -20.315 8.627 1.00 35.31 151 LYS A CA 1
ATOM 1114 C C . LYS A 1 151 ? 16.697 -20.118 10.121 1.00 35.31 151 LYS A C 1
ATOM 1116 O O . LYS A 1 151 ? 16.252 -20.945 10.917 1.00 35.31 151 LYS A O 1
ATOM 1121 N N . ASP A 1 152 ? 17.398 -19.044 10.451 1.00 28.45 152 ASP A N 1
ATOM 1122 C CA . ASP A 1 152 ? 17.558 -18.545 11.801 1.00 28.45 152 ASP A CA 1
ATOM 1123 C C . ASP A 1 152 ? 16.145 -18.318 12.345 1.00 28.45 152 ASP A C 1
ATOM 1125 O O . ASP A 1 152 ? 15.425 -17.400 11.946 1.00 28.45 152 ASP A O 1
ATOM 1129 N N . ASN A 1 153 ? 15.680 -19.275 13.144 1.00 35.38 153 ASN A N 1
ATOM 1130 C CA . ASN A 1 153 ? 14.305 -19.371 13.621 1.00 35.38 153 ASN A CA 1
ATOM 1131 C C . ASN A 1 153 ? 14.108 -18.502 14.871 1.00 35.38 153 ASN A C 1
ATOM 1133 O O . ASN A 1 153 ? 13.290 -18.813 15.735 1.00 35.38 153 ASN A O 1
ATOM 1137 N N . ASP A 1 154 ? 14.815 -17.378 14.933 1.00 33.66 154 ASP A N 1
ATOM 1138 C CA . ASP A 1 154 ? 14.572 -16.300 15.879 1.00 33.66 154 ASP A CA 1
ATOM 1139 C C . ASP A 1 154 ? 13.517 -15.343 15.297 1.00 33.66 154 ASP A C 1
ATOM 1141 O O . ASP A 1 154 ? 13.713 -14.138 15.155 1.00 33.66 154 ASP A O 1
ATOM 1145 N N . LEU A 1 155 ? 12.336 -15.892 14.974 1.00 41.69 155 LEU A N 1
ATOM 1146 C CA . LEU A 1 155 ? 11.114 -15.113 14.750 1.00 41.69 155 LEU A CA 1
ATOM 1147 C C . LEU A 1 155 ? 10.613 -14.578 16.099 1.00 41.69 155 LEU A C 1
ATOM 1149 O O . LEU A 1 155 ? 9.609 -15.035 16.654 1.00 41.69 155 LEU A O 1
ATOM 1153 N N . GLN A 1 156 ? 11.335 -13.607 16.651 1.00 34.25 156 GLN A N 1
ATOM 1154 C CA . GLN A 1 156 ? 10.828 -12.765 17.723 1.00 34.25 156 GLN A CA 1
ATOM 1155 C C . GLN A 1 156 ? 10.130 -11.534 17.123 1.00 34.25 156 GLN A C 1
ATOM 1157 O O . GLN A 1 156 ? 10.720 -10.761 16.381 1.00 34.25 156 GLN A O 1
ATOM 1162 N N . GLU A 1 157 ? 8.853 -11.399 17.505 1.00 43.31 157 GLU A N 1
ATOM 1163 C CA . GLU A 1 157 ? 7.921 -10.273 17.296 1.00 43.31 157 GLU A CA 1
ATOM 1164 C C . GLU A 1 157 ? 7.079 -10.234 15.996 1.00 43.31 157 GLU A C 1
ATOM 1166 O O . GLU A 1 157 ? 7.214 -9.394 15.117 1.00 43.31 157 GLU A O 1
ATOM 1171 N N . ARG A 1 158 ? 6.113 -11.169 15.966 1.00 67.50 158 ARG A N 1
ATOM 1172 C CA . ARG A 1 158 ? 4.695 -11.075 15.534 1.00 67.50 158 ARG A CA 1
ATOM 1173 C C . ARG A 1 158 ? 4.288 -9.838 14.710 1.00 67.50 158 ARG A C 1
ATOM 1175 O O . ARG A 1 158 ? 3.878 -8.830 15.282 1.00 67.50 158 ARG A O 1
ATOM 1182 N N . GLY A 1 159 ? 4.237 -9.972 13.387 1.00 79.94 159 GLY A N 1
ATOM 1183 C CA . GLY A 1 159 ? 3.612 -8.956 12.544 1.00 79.94 159 GLY A CA 1
ATOM 1184 C C . GLY A 1 159 ? 3.938 -9.072 11.061 1.00 79.94 159 GLY A C 1
ATOM 1185 O O . GLY A 1 159 ? 4.078 -10.159 10.500 1.00 79.94 159 GLY A O 1
ATOM 1186 N N . LEU A 1 160 ? 4.082 -7.906 10.444 1.00 90.06 160 LEU A N 1
ATOM 1187 C CA . LEU A 1 160 ? 4.544 -7.715 9.079 1.00 90.06 160 LEU A CA 1
ATOM 1188 C C . LEU A 1 160 ? 5.838 -6.911 9.094 1.00 90.06 160 LEU A C 1
ATOM 1190 O O . LEU A 1 160 ? 5.986 -5.986 9.891 1.00 90.06 160 LEU A O 1
ATOM 1194 N N . THR A 1 161 ? 6.738 -7.199 8.162 1.00 93.69 161 THR A N 1
ATOM 1195 C CA . THR A 1 161 ? 7.833 -6.281 7.825 1.00 93.69 161 THR A CA 1
ATOM 1196 C C . THR A 1 161 ? 7.602 -5.747 6.427 1.00 93.69 161 THR A C 1
ATOM 1198 O O . THR A 1 161 ? 7.336 -6.526 5.518 1.00 93.69 161 THR A O 1
ATOM 1201 N N . LEU A 1 162 ? 7.701 -4.431 6.258 1.00 95.12 162 LEU A N 1
ATOM 1202 C CA . LEU A 1 162 ? 7.603 -3.770 4.964 1.00 95.12 162 LEU A CA 1
ATOM 1203 C C . LEU A 1 162 ? 8.884 -2.977 4.728 1.00 95.12 162 LEU A C 1
ATOM 1205 O O . LEU A 1 162 ? 9.229 -2.109 5.526 1.00 95.12 162 LEU A O 1
ATOM 1209 N N . ASN A 1 163 ? 9.563 -3.272 3.628 1.00 95.69 163 ASN A N 1
ATOM 1210 C CA . ASN A 1 163 ? 10.758 -2.563 3.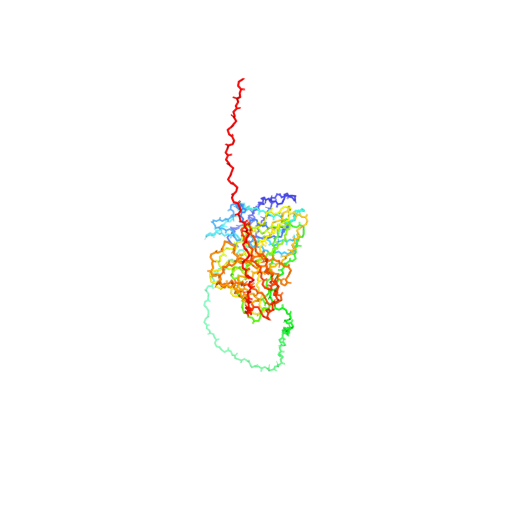193 1.00 95.69 163 ASN A CA 1
ATOM 1211 C C . ASN A 1 163 ? 10.526 -1.955 1.814 1.00 95.69 163 ASN A C 1
ATOM 1213 O O . ASN A 1 163 ? 9.713 -2.452 1.036 1.00 95.69 163 ASN A O 1
ATOM 1217 N N . VAL A 1 164 ? 11.273 -0.899 1.509 1.00 95.75 164 VAL A N 1
ATOM 1218 C CA . VAL A 1 164 ? 11.342 -0.318 0.170 1.00 95.75 164 VAL A CA 1
ATOM 1219 C C . VAL A 1 164 ? 12.771 -0.429 -0.350 1.00 95.75 164 VAL A C 1
ATOM 1221 O O . VAL A 1 164 ? 13.725 -0.323 0.424 1.00 95.75 164 VAL A O 1
ATOM 1224 N N . SER A 1 165 ? 12.921 -0.678 -1.649 1.00 93.38 165 SER A N 1
ATOM 1225 C CA . SER A 1 165 ? 14.216 -0.690 -2.330 1.00 93.38 165 SER A CA 1
ATOM 1226 C C . SER A 1 165 ? 14.969 0.631 -2.149 1.00 93.38 165 SER A C 1
ATOM 1228 O O . SER A 1 165 ? 14.369 1.670 -1.869 1.00 93.38 165 SER A O 1
ATOM 1230 N N . GLU A 1 166 ? 16.284 0.607 -2.373 1.00 92.44 166 GLU A N 1
ATOM 1231 C CA . GLU A 1 166 ? 17.103 1.820 -2.358 1.00 92.44 166 GLU A CA 1
ATOM 1232 C C . GLU A 1 166 ? 16.525 2.886 -3.302 1.00 92.44 166 GLU A C 1
ATOM 1234 O O . GLU A 1 166 ? 16.183 2.602 -4.452 1.00 92.44 166 GLU A O 1
ATOM 1239 N N . LEU A 1 167 ? 16.400 4.113 -2.792 1.00 90.38 167 LEU A N 1
ATOM 1240 C CA . LEU A 1 167 ? 15.855 5.240 -3.537 1.00 90.38 167 LEU A CA 1
ATOM 1241 C C . LEU A 1 167 ? 16.982 6.047 -4.169 1.00 90.38 167 LEU A C 1
ATOM 1243 O O . LEU A 1 167 ? 17.935 6.456 -3.502 1.00 90.38 167 LEU A O 1
ATOM 1247 N N . ASN A 1 168 ? 16.819 6.383 -5.443 1.00 87.69 168 ASN A N 1
ATOM 1248 C CA . ASN A 1 168 ? 17.639 7.399 -6.074 1.00 87.69 168 ASN A CA 1
ATOM 1249 C C . ASN A 1 168 ? 17.101 8.783 -5.695 1.00 87.69 168 ASN A C 1
ATOM 1251 O O . ASN A 1 168 ? 16.189 9.313 -6.332 1.00 87.69 168 ASN A O 1
ATOM 1255 N N . ALA A 1 169 ? 17.709 9.395 -4.681 1.00 87.31 169 ALA A N 1
ATOM 1256 C CA . ALA A 1 169 ? 17.353 10.728 -4.199 1.00 87.31 169 ALA A CA 1
ATOM 1257 C C . ALA A 1 169 ? 17.430 11.826 -5.279 1.00 87.31 169 ALA A C 1
ATOM 1259 O O . ALA A 1 169 ? 16.871 12.900 -5.076 1.00 87.31 169 ALA A O 1
ATOM 1260 N N . ALA A 1 170 ? 18.117 11.581 -6.402 1.00 83.88 170 ALA A N 1
ATOM 1261 C CA . ALA A 1 170 ? 18.298 12.509 -7.516 1.00 83.88 170 ALA A CA 1
ATOM 1262 C C . ALA A 1 170 ? 17.451 12.173 -8.763 1.00 83.88 170 ALA A C 1
ATOM 1264 O O . ALA A 1 170 ? 17.509 12.929 -9.734 1.00 83.88 170 ALA A O 1
ATOM 1265 N N . SER A 1 171 ? 16.641 11.105 -8.743 1.00 80.75 171 SER A N 1
ATOM 1266 C CA . SER A 1 171 ? 15.722 10.787 -9.843 1.00 80.75 171 SER A CA 1
ATOM 1267 C C . SER A 1 171 ? 14.321 11.342 -9.604 1.00 80.75 171 SER A C 1
ATOM 1269 O O . SER A 1 171 ? 13.684 11.022 -8.601 1.00 80.75 171 SER A O 1
ATOM 1271 N N . TRP A 1 172 ? 13.824 12.129 -10.559 1.00 83.44 172 TRP A N 1
ATOM 1272 C CA . TRP A 1 172 ? 12.460 12.661 -10.535 1.00 83.44 172 TRP A CA 1
ATOM 1273 C C . TRP A 1 172 ? 11.398 11.594 -10.854 1.00 83.44 172 TRP A C 1
ATOM 1275 O O . TRP A 1 172 ? 10.229 11.791 -10.549 1.00 83.44 172 TRP A O 1
ATOM 1285 N N . TYR A 1 173 ? 11.790 10.474 -11.463 1.00 87.50 173 TYR A N 1
ATOM 1286 C CA . TYR A 1 173 ? 10.908 9.358 -11.793 1.00 87.50 173 TYR A CA 1
ATOM 1287 C C . TYR A 1 173 ? 11.689 8.050 -11.675 1.00 87.50 173 TYR A C 1
ATOM 1289 O O . TYR A 1 173 ? 12.744 7.896 -12.294 1.00 87.50 173 TYR A O 1
ATOM 1297 N N . GLN A 1 174 ? 11.246 7.128 -10.823 1.00 89.56 174 GLN A N 1
ATOM 1298 C CA . GLN A 1 174 ? 12.017 5.915 -10.531 1.00 89.56 174 GLN A CA 1
ATOM 1299 C C . GLN A 1 174 ? 11.131 4.732 -10.180 1.00 89.56 174 GLN A C 1
ATOM 1301 O O . GLN A 1 174 ? 10.119 4.892 -9.502 1.00 89.56 174 GLN A O 1
ATOM 1306 N N . ARG A 1 175 ? 11.549 3.536 -10.593 1.00 91.81 175 ARG A N 1
ATOM 1307 C CA . ARG A 1 175 ? 10.924 2.297 -10.143 1.00 91.81 175 ARG A CA 1
ATOM 1308 C C . ARG A 1 175 ? 11.385 1.972 -8.728 1.00 91.81 175 ARG A C 1
ATOM 1310 O O . ARG A 1 175 ? 12.582 1.984 -8.451 1.00 91.81 175 ARG A O 1
ATOM 1317 N N . VAL A 1 176 ? 10.437 1.635 -7.867 1.00 94.31 176 VAL A N 1
ATOM 1318 C CA . VAL A 1 176 ? 10.674 1.174 -6.500 1.00 94.31 176 VAL A CA 1
ATOM 1319 C C . VAL A 1 176 ? 10.044 -0.196 -6.302 1.00 94.31 176 VAL A C 1
ATOM 1321 O O . VAL A 1 176 ? 9.070 -0.542 -6.970 1.00 94.31 176 VAL A O 1
ATOM 1324 N N . THR A 1 177 ? 10.606 -0.973 -5.381 1.00 96.31 177 THR A N 1
ATOM 1325 C CA . THR A 1 177 ? 10.052 -2.264 -4.962 1.00 96.31 177 THR A CA 1
ATOM 1326 C C . THR A 1 177 ? 9.701 -2.199 -3.488 1.00 96.31 177 THR A C 1
ATOM 1328 O O . THR A 1 177 ? 10.566 -1.912 -2.664 1.00 96.31 177 THR A O 1
ATOM 1331 N N . PHE A 1 178 ? 8.443 -2.470 -3.159 1.00 97.31 178 PHE A N 1
ATOM 1332 C CA . PHE A 1 178 ? 7.989 -2.725 -1.802 1.00 97.31 178 PHE A CA 1
ATOM 1333 C C . PHE A 1 178 ? 8.027 -4.228 -1.546 1.00 97.31 178 PHE A C 1
ATOM 1335 O O . PHE A 1 178 ? 7.394 -4.991 -2.274 1.00 97.31 178 PHE A O 1
ATOM 1342 N N . THR A 1 179 ? 8.734 -4.649 -0.505 1.00 97.56 179 THR A N 1
ATOM 1343 C CA . THR A 1 179 ? 8.835 -6.054 -0.102 1.00 97.56 179 THR A CA 1
ATOM 1344 C C . THR A 1 179 ? 8.154 -6.229 1.244 1.00 97.56 179 THR A C 1
ATOM 1346 O O . THR A 1 179 ? 8.583 -5.644 2.241 1.00 97.56 179 THR A O 1
ATOM 1349 N N . LEU A 1 180 ? 7.092 -7.031 1.266 1.00 97.38 180 LEU A N 1
ATOM 1350 C CA . LEU A 1 180 ? 6.364 -7.407 2.470 1.00 97.38 180 LEU A CA 1
ATOM 1351 C C . LEU A 1 180 ? 6.760 -8.822 2.888 1.00 97.38 180 LEU A C 1
ATOM 1353 O O . LEU A 1 180 ? 6.657 -9.745 2.085 1.00 97.38 180 LEU A O 1
ATOM 1357 N N . THR A 1 181 ? 7.132 -9.008 4.149 1.00 96.50 181 THR A N 1
ATOM 1358 C CA . THR A 1 181 ? 7.382 -10.326 4.744 1.00 96.50 181 THR A CA 1
ATOM 1359 C C . THR A 1 181 ? 6.301 -10.641 5.767 1.00 96.50 181 THR A C 1
ATOM 1361 O O . THR A 1 181 ? 6.058 -9.845 6.681 1.00 96.50 181 THR A O 1
ATOM 1364 N N . ASN A 1 182 ? 5.673 -11.811 5.642 1.00 94.94 182 ASN A N 1
ATOM 1365 C CA . ASN A 1 182 ? 4.733 -12.306 6.640 1.00 94.94 182 ASN A CA 1
ATOM 1366 C C . ASN A 1 182 ? 5.486 -12.965 7.805 1.00 94.94 182 ASN A C 1
ATOM 1368 O O . ASN A 1 182 ? 5.981 -14.081 7.667 1.00 94.94 182 ASN A O 1
ATOM 1372 N N . LEU A 1 183 ? 5.536 -12.305 8.964 1.00 91.81 183 LEU A N 1
ATOM 1373 C CA . LEU A 1 183 ? 6.136 -12.868 10.180 1.00 91.81 183 LEU A CA 1
ATOM 1374 C C . LEU A 1 183 ? 5.104 -13.550 11.093 1.00 91.81 183 LEU A C 1
ATOM 1376 O O . LEU A 1 183 ? 5.443 -13.997 12.191 1.00 91.81 183 LEU A O 1
ATOM 1380 N N . TYR A 1 184 ? 3.838 -13.643 10.676 1.00 88.56 184 TYR A N 1
ATOM 1381 C CA . TYR A 1 184 ? 2.861 -14.468 11.374 1.00 88.56 184 TYR A CA 1
ATOM 1382 C C . TYR A 1 184 ? 3.157 -15.955 11.172 1.00 88.56 184 TYR A C 1
ATOM 1384 O O . TYR A 1 184 ? 3.603 -16.391 10.115 1.00 88.56 184 TYR A O 1
ATOM 1392 N N . ALA A 1 185 ? 2.815 -16.761 12.180 1.00 86.38 185 ALA A N 1
ATOM 1393 C CA . ALA A 1 185 ? 2.894 -18.222 12.102 1.00 86.38 185 ALA A CA 1
ATOM 1394 C C . ALA A 1 185 ? 1.825 -18.845 11.179 1.00 86.38 185 ALA A C 1
ATOM 1396 O O . ALA A 1 185 ? 1.832 -20.051 10.946 1.00 86.38 185 ALA A O 1
ATOM 1397 N N . GLN A 1 186 ? 0.891 -18.036 10.676 1.00 87.81 186 GLN A N 1
ATOM 1398 C CA . GLN A 1 186 ? -0.197 -18.449 9.797 1.00 87.81 186 GLN A CA 1
ATOM 1399 C C . GLN A 1 186 ? -0.188 -17.635 8.503 1.00 87.81 186 GLN A C 1
ATOM 1401 O O . GLN A 1 186 ? 0.395 -16.551 8.440 1.00 87.81 186 GLN A O 1
ATOM 1406 N N . ALA A 1 187 ? -0.868 -18.155 7.481 1.00 91.88 187 ALA A N 1
ATOM 1407 C CA . ALA A 1 187 ? -1.111 -17.398 6.264 1.00 91.88 187 ALA A CA 1
ATOM 1408 C C . ALA A 1 187 ? -1.995 -16.172 6.547 1.00 91.88 187 ALA A C 1
ATOM 1410 O O . ALA A 1 187 ? -2.869 -16.208 7.420 1.00 91.88 187 ALA A O 1
ATOM 1411 N N . ILE A 1 188 ? -1.763 -15.107 5.788 1.00 94.31 188 ILE A N 1
ATOM 1412 C CA . ILE A 1 188 ? -2.533 -13.864 5.839 1.00 94.31 188 ILE A CA 1
ATOM 1413 C C . ILE A 1 188 ? -3.139 -13.559 4.477 1.00 94.31 188 ILE A C 1
ATOM 1415 O O . ILE A 1 188 ? -2.560 -13.897 3.447 1.00 94.31 188 ILE A O 1
ATOM 1419 N N . ASP A 1 189 ? -4.291 -12.900 4.488 1.00 94.94 189 ASP A N 1
ATOM 1420 C CA . ASP A 1 189 ? -4.936 -12.408 3.276 1.00 94.94 189 ASP A CA 1
ATOM 1421 C C . ASP A 1 189 ? -4.455 -10.984 2.975 1.00 94.94 189 ASP A C 1
ATOM 1423 O O . ASP A 1 189 ? -4.616 -10.078 3.795 1.00 94.94 189 ASP A O 1
ATOM 1427 N N . LEU A 1 190 ? -3.844 -10.800 1.806 1.00 96.50 190 LEU A N 1
ATOM 1428 C CA . LEU A 1 190 ? -3.367 -9.517 1.301 1.00 96.50 190 LEU A CA 1
ATOM 1429 C C . LEU A 1 190 ? -4.455 -8.736 0.551 1.00 96.50 190 LEU A C 1
ATOM 1431 O O . LEU A 1 190 ? -4.206 -7.608 0.123 1.00 96.50 190 LEU A O 1
ATOM 1435 N N . ASN A 1 191 ? -5.654 -9.294 0.360 1.00 95.00 191 ASN A N 1
ATOM 1436 C CA . ASN A 1 191 ? -6.749 -8.524 -0.211 1.00 95.00 191 ASN A CA 1
ATOM 1437 C C . ASN A 1 191 ? -7.097 -7.345 0.710 1.00 95.00 191 ASN A C 1
ATOM 1439 O O . ASN A 1 191 ? -7.214 -7.500 1.926 1.00 95.00 191 ASN A O 1
ATOM 1443 N N . GLN A 1 192 ? -7.254 -6.158 0.125 1.00 95.50 192 GLN A N 1
ATOM 1444 C CA . GLN A 1 192 ? -7.432 -4.891 0.838 1.00 95.50 192 GLN A CA 1
ATOM 1445 C C . GLN A 1 192 ? -6.244 -4.509 1.743 1.00 95.50 192 GLN A C 1
ATOM 1447 O O . GLN A 1 192 ? -6.392 -3.651 2.616 1.00 95.50 192 GLN A O 1
ATOM 1452 N N . LEU A 1 193 ? -5.060 -5.104 1.542 1.00 96.94 193 LEU A N 1
ATOM 1453 C CA . LEU A 1 193 ? -3.827 -4.639 2.174 1.00 96.94 193 LEU A CA 1
ATOM 1454 C C . LEU A 1 193 ? -3.561 -3.189 1.767 1.00 96.94 193 LEU A C 1
ATOM 1456 O O . LEU A 1 193 ? -3.536 -2.868 0.578 1.00 96.94 193 LEU A O 1
ATOM 1460 N N . GLN A 1 194 ? -3.294 -2.339 2.753 1.00 97.31 194 GLN A N 1
ATOM 1461 C CA . GLN A 1 194 ? -2.885 -0.956 2.544 1.00 97.31 194 GLN A CA 1
ATOM 1462 C C . GLN A 1 194 ? -1.403 -0.790 2.871 1.00 97.31 194 GLN A C 1
ATOM 1464 O O . GLN A 1 194 ? -0.977 -1.053 3.997 1.00 97.31 194 GLN A O 1
ATOM 1469 N N . LEU A 1 195 ? -0.629 -0.323 1.895 1.00 97.44 195 LEU A N 1
ATOM 1470 C CA . LEU A 1 195 ? 0.729 0.172 2.088 1.00 97.44 195 LEU A CA 1
ATOM 1471 C C . LEU A 1 195 ? 0.649 1.685 2.271 1.00 97.44 195 LEU A C 1
ATOM 1473 O O . LEU A 1 195 ? 0.229 2.390 1.355 1.00 97.44 195 LEU A O 1
ATOM 1477 N N . ASN A 1 196 ? 1.038 2.177 3.441 1.00 96.75 196 ASN A N 1
ATOM 1478 C CA . ASN A 1 196 ? 1.019 3.595 3.780 1.00 96.75 196 ASN A CA 1
ATOM 1479 C C . ASN A 1 196 ? 2.446 4.104 3.931 1.00 96.75 196 ASN A C 1
ATOM 1481 O O . ASN A 1 196 ? 3.276 3.444 4.557 1.00 96.75 196 ASN A O 1
ATOM 1485 N N . PHE A 1 197 ? 2.729 5.276 3.376 1.00 96.69 197 PHE A N 1
ATOM 1486 C CA . PHE A 1 197 ? 4.033 5.911 3.506 1.00 96.69 197 PHE A CA 1
ATOM 1487 C C . PHE A 1 197 ? 3.947 7.411 3.244 1.00 96.69 197 PHE A C 1
ATOM 1489 O O . PHE A 1 197 ? 3.093 7.891 2.500 1.00 96.69 197 PHE A O 1
ATOM 1496 N N . THR A 1 198 ? 4.867 8.157 3.835 1.00 96.44 198 THR A N 1
ATOM 1497 C CA . THR A 1 198 ? 5.060 9.582 3.574 1.00 96.44 198 THR A CA 1
ATOM 1498 C C . THR A 1 198 ? 6.208 9.734 2.583 1.00 96.44 198 THR A C 1
ATOM 1500 O O . THR A 1 198 ? 7.245 9.099 2.763 1.00 96.44 198 THR A O 1
ATOM 1503 N N . ALA A 1 199 ? 6.070 10.552 1.541 1.00 95.19 199 ALA A N 1
ATOM 1504 C CA . ALA A 1 199 ? 7.137 10.720 0.558 1.00 95.19 199 ALA A CA 1
ATOM 1505 C C . ALA A 1 199 ? 7.163 12.101 -0.103 1.00 95.19 199 ALA A C 1
ATOM 1507 O O . ALA A 1 199 ? 6.133 12.749 -0.267 1.00 95.19 199 ALA A O 1
ATOM 1508 N N . SER A 1 200 ? 8.345 12.516 -0.565 1.00 94.56 200 SER A N 1
ATOM 1509 C CA . SER A 1 200 ? 8.512 13.600 -1.554 1.00 94.56 200 SER A CA 1
ATOM 1510 C C . SER A 1 200 ? 8.322 13.096 -2.997 1.00 94.56 200 SER A C 1
ATOM 1512 O O . SER A 1 200 ? 8.980 13.538 -3.943 1.00 94.56 200 SER A O 1
ATOM 1514 N N . ALA A 1 201 ? 7.413 12.136 -3.156 1.00 91.88 201 ALA A N 1
ATOM 1515 C CA . ALA A 1 201 ? 6.981 11.543 -4.409 1.00 91.88 201 ALA A CA 1
ATOM 1516 C C . ALA A 1 201 ? 5.593 10.912 -4.221 1.00 91.88 201 ALA A C 1
ATOM 1518 O O . ALA A 1 201 ? 5.172 10.666 -3.089 1.00 91.88 201 ALA A O 1
ATOM 1519 N N . HIS A 1 202 ? 4.917 10.588 -5.317 1.00 92.88 202 HIS A N 1
ATOM 1520 C CA . HIS A 1 202 ? 3.705 9.769 -5.303 1.00 92.88 202 HIS A CA 1
ATOM 1521 C C . HIS A 1 202 ? 3.816 8.604 -6.294 1.00 92.88 202 HIS A C 1
ATOM 1523 O O . HIS A 1 202 ? 4.556 8.709 -7.277 1.00 92.88 202 HIS A O 1
ATOM 1529 N N . PRO A 1 203 ? 3.099 7.488 -6.070 1.00 93.00 203 PRO A N 1
ATOM 1530 C CA . PRO A 1 203 ? 2.945 6.446 -7.079 1.00 93.00 203 PRO A CA 1
ATOM 1531 C C . PRO A 1 203 ? 2.339 7.018 -8.355 1.00 93.00 203 PRO A C 1
ATOM 1533 O O . PRO A 1 203 ? 1.310 7.690 -8.293 1.00 93.00 203 PRO A O 1
ATOM 1536 N N . ASP A 1 204 ? 2.951 6.746 -9.506 1.00 88.12 204 ASP A N 1
ATOM 1537 C CA . ASP A 1 204 ? 2.388 7.164 -10.786 1.00 88.12 204 ASP A CA 1
ATOM 1538 C C . ASP A 1 204 ? 1.156 6.304 -11.121 1.00 88.12 204 ASP A C 1
ATOM 1540 O O . ASP A 1 204 ? 1.310 5.100 -11.375 1.00 88.12 204 ASP A O 1
ATOM 1544 N N . PRO A 1 205 ? -0.060 6.892 -11.152 1.00 79.88 205 PRO A N 1
ATOM 1545 C CA . PRO A 1 205 ? -1.295 6.163 -11.429 1.00 79.88 205 PRO A CA 1
ATOM 1546 C C . PRO A 1 205 ? -1.368 5.594 -12.847 1.00 79.88 205 PRO A C 1
ATOM 1548 O O . PRO A 1 205 ? -2.208 4.733 -13.107 1.00 79.88 205 PRO A O 1
ATOM 1551 N N . TYR A 1 206 ? -0.530 6.076 -13.765 1.00 78.69 206 TYR A N 1
ATOM 1552 C CA . TYR A 1 206 ? -0.501 5.605 -15.146 1.00 78.69 206 TYR A CA 1
ATOM 1553 C C . TYR A 1 206 ? 0.536 4.501 -15.366 1.00 78.69 206 TYR A C 1
ATOM 1555 O O . TYR A 1 206 ? 0.482 3.821 -16.391 1.00 78.69 206 TYR A O 1
ATOM 1563 N N . SER A 1 207 ? 1.434 4.278 -14.401 1.00 75.75 207 SER A N 1
ATOM 1564 C CA . SER A 1 207 ? 2.487 3.273 -14.496 1.00 75.75 207 SER A CA 1
ATOM 1565 C C . SER A 1 207 ? 1.992 1.850 -14.201 1.00 75.75 207 SER A C 1
ATOM 1567 O O . SER A 1 207 ? 1.072 1.659 -13.398 1.00 75.75 207 SER A O 1
ATOM 1569 N N . PRO A 1 208 ? 2.575 0.815 -14.838 1.00 82.00 208 PRO A N 1
ATOM 1570 C CA . PRO A 1 208 ? 2.214 -0.561 -14.539 1.00 82.00 208 PRO A CA 1
ATOM 1571 C C . PRO A 1 208 ? 2.718 -0.958 -13.147 1.00 82.00 208 PRO A C 1
ATOM 1573 O O . PRO A 1 208 ? 3.897 -0.801 -12.828 1.00 82.00 208 PRO A O 1
ATOM 1576 N N . PHE A 1 209 ? 1.828 -1.550 -12.354 1.00 89.56 209 PHE A N 1
ATOM 1577 C CA . PHE A 1 209 ? 2.188 -2.248 -11.124 1.00 89.56 209 PHE A CA 1
ATOM 1578 C C . PHE A 1 209 ? 2.530 -3.704 -11.448 1.00 89.56 209 PHE A C 1
ATOM 1580 O O . PHE A 1 209 ? 1.894 -4.316 -12.308 1.00 89.56 209 PHE A O 1
ATOM 1587 N N . GLN A 1 210 ? 3.538 -4.262 -10.780 1.00 89.12 210 GLN A N 1
ATOM 1588 C CA . GLN A 1 210 ? 4.000 -5.640 -10.991 1.00 89.12 210 GLN A CA 1
ATOM 1589 C C . GLN A 1 210 ? 4.393 -6.307 -9.667 1.00 89.12 210 GLN A C 1
ATOM 1591 O O . GLN A 1 210 ? 4.518 -5.637 -8.645 1.00 89.12 210 GLN A O 1
ATOM 1596 N N . GLY A 1 211 ? 4.622 -7.620 -9.692 1.00 91.81 211 GLY A N 1
ATOM 1597 C CA . GLY A 1 211 ? 5.118 -8.394 -8.550 1.00 91.81 211 GLY A CA 1
ATOM 1598 C C . GLY A 1 211 ? 4.084 -9.350 -7.952 1.00 91.81 211 GLY A C 1
ATOM 1599 O O . GLY A 1 211 ? 2.927 -9.389 -8.366 1.00 91.81 211 GLY A O 1
ATOM 1600 N N . THR A 1 212 ? 4.522 -10.165 -6.993 1.00 92.06 212 THR A N 1
ATOM 1601 C CA . THR A 1 212 ? 3.724 -11.242 -6.379 1.00 92.06 212 THR A CA 1
ATOM 1602 C C . THR A 1 212 ? 2.668 -10.746 -5.392 1.00 92.06 212 THR A C 1
ATOM 1604 O O . THR A 1 212 ? 1.738 -11.481 -5.078 1.00 92.06 212 THR A O 1
ATOM 1607 N N . MET A 1 213 ? 2.783 -9.503 -4.917 1.00 93.62 213 MET A N 1
ATOM 1608 C CA . MET A 1 213 ? 1.781 -8.852 -4.069 1.00 93.62 213 MET A CA 1
ATOM 1609 C C . MET A 1 213 ? 0.569 -8.366 -4.874 1.00 93.62 213 MET A C 1
ATOM 1611 O O . MET A 1 213 ? -0.471 -8.057 -4.296 1.00 93.62 213 MET A O 1
ATOM 1615 N N . LEU A 1 214 ? 0.693 -8.254 -6.200 1.00 90.94 214 LEU A N 1
ATOM 1616 C CA . LEU A 1 214 ? -0.365 -7.716 -7.040 1.00 90.94 214 LEU A CA 1
ATOM 1617 C C . LEU A 1 214 ? -1.532 -8.708 -7.133 1.00 90.94 214 LEU A C 1
ATOM 1619 O O . LEU A 1 214 ? -1.363 -9.866 -7.513 1.00 90.94 214 LEU A O 1
ATOM 1623 N N . GLY A 1 215 ? -2.732 -8.235 -6.800 1.00 88.88 215 GLY A N 1
ATOM 1624 C CA . GLY A 1 215 ? -3.954 -9.001 -7.002 1.00 88.88 215 GLY A CA 1
ATOM 1625 C C . GLY A 1 215 ? -4.401 -9.031 -8.468 1.00 88.88 215 GLY A C 1
ATOM 1626 O O . GLY A 1 215 ? -3.699 -8.596 -9.376 1.00 88.88 215 GLY A O 1
ATOM 1627 N N . ASN A 1 216 ? -5.599 -9.561 -8.714 1.00 86.44 216 ASN A N 1
ATOM 1628 C CA . ASN A 1 216 ? -6.179 -9.644 -10.057 1.00 86.44 216 ASN A CA 1
ATOM 1629 C C . ASN A 1 216 ? -7.044 -8.415 -10.413 1.00 86.44 216 ASN A C 1
ATOM 1631 O O . ASN A 1 216 ? -7.629 -8.376 -11.494 1.00 86.44 216 ASN A O 1
ATOM 1635 N N . GLN A 1 217 ? -7.125 -7.428 -9.517 1.00 86.88 217 GLN A N 1
ATOM 1636 C CA . GLN A 1 217 ? -7.809 -6.154 -9.718 1.00 86.88 217 GLN A CA 1
ATOM 1637 C C . GLN A 1 217 ? -6.799 -5.005 -9.632 1.00 86.88 217 GLN A C 1
ATOM 1639 O O . GLN A 1 217 ? -5.747 -5.119 -9.000 1.00 86.88 217 GLN A O 1
ATOM 1644 N N . ALA A 1 218 ? -7.120 -3.878 -10.271 1.00 85.44 218 ALA A N 1
ATOM 1645 C CA . ALA A 1 218 ? -6.264 -2.695 -10.238 1.00 85.44 218 ALA A CA 1
ATOM 1646 C C . ALA A 1 218 ? -6.063 -2.199 -8.797 1.00 85.44 218 ALA A C 1
ATOM 1648 O O . ALA A 1 218 ? -7.002 -2.207 -7.997 1.00 85.44 218 ALA A O 1
ATOM 1649 N N . VAL A 1 219 ? -4.857 -1.727 -8.474 1.00 92.62 219 VAL A N 1
ATOM 1650 C CA . VAL A 1 219 ? -4.585 -1.092 -7.177 1.00 92.62 219 VAL A CA 1
ATOM 1651 C C . VAL A 1 219 ? -5.397 0.194 -7.028 1.00 92.62 219 VAL A C 1
ATOM 1653 O O . VAL A 1 219 ? -5.730 0.860 -8.009 1.00 92.62 219 VAL A O 1
ATOM 1656 N N . THR A 1 220 ? -5.712 0.570 -5.793 1.00 94.81 220 THR A N 1
ATOM 1657 C CA . THR A 1 220 ? -6.298 1.883 -5.496 1.00 94.81 220 THR A CA 1
ATOM 1658 C C . THR A 1 220 ? -5.242 2.778 -4.875 1.00 94.81 220 THR A C 1
ATOM 1660 O O . THR A 1 220 ? -4.599 2.394 -3.901 1.00 94.81 220 THR A O 1
ATOM 1663 N N . LEU A 1 221 ? -5.074 3.971 -5.438 1.00 94.19 221 LEU A N 1
ATOM 1664 C CA . LEU A 1 221 ? -4.126 4.969 -4.960 1.00 94.19 221 LEU A CA 1
ATOM 1665 C C . LEU A 1 221 ? -4.878 6.093 -4.255 1.00 94.19 221 LEU A C 1
ATOM 1667 O O . LEU A 1 221 ? -5.894 6.576 -4.758 1.00 94.19 221 LEU A O 1
ATOM 1671 N N . ALA A 1 2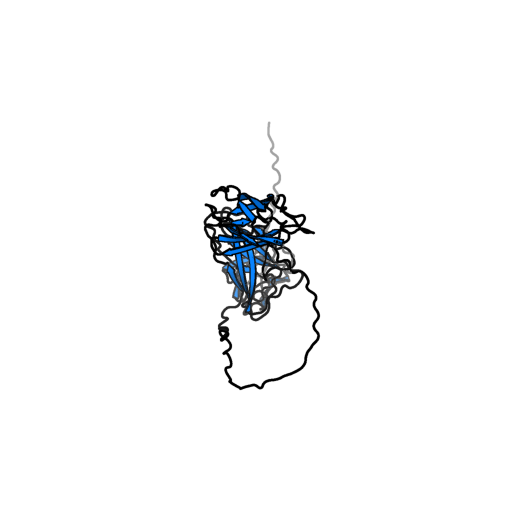22 ? -4.367 6.519 -3.107 1.00 92.44 222 ALA A N 1
ATOM 1672 C CA . ALA A 1 222 ? -4.833 7.704 -2.404 1.00 92.44 222 ALA A CA 1
ATOM 1673 C C . ALA A 1 222 ? -3.638 8.544 -1.943 1.00 92.44 222 ALA A C 1
ATOM 1675 O O . ALA A 1 222 ? -2.577 8.009 -1.628 1.00 92.44 222 ALA A O 1
ATOM 1676 N N . SER A 1 223 ? -3.836 9.859 -1.900 1.00 91.38 223 SER A N 1
ATOM 1677 C CA . SER A 1 223 ? -2.883 10.829 -1.367 1.00 91.38 223 SER A CA 1
ATOM 1678 C C . SER A 1 223 ? -3.637 11.863 -0.533 1.00 91.38 223 SER A C 1
ATOM 1680 O O . SER A 1 223 ? -4.795 12.179 -0.829 1.00 91.38 223 SER A O 1
ATOM 1682 N N . ASP A 1 224 ? -3.002 12.392 0.512 1.00 90.56 224 ASP A N 1
ATOM 1683 C CA . ASP A 1 224 ? -3.527 13.531 1.273 1.00 90.56 224 ASP A CA 1
ATOM 1684 C C . ASP A 1 224 ? -3.374 14.877 0.537 1.00 90.56 224 ASP A C 1
ATOM 1686 O O . ASP A 1 224 ? -3.886 15.896 1.008 1.00 90.56 224 ASP A O 1
ATOM 1690 N N . GLY A 1 225 ? -2.703 14.886 -0.622 1.00 82.12 225 GLY A N 1
ATOM 1691 C CA . GLY A 1 225 ? -2.452 16.077 -1.434 1.00 82.12 225 GLY A CA 1
ATOM 1692 C C . GLY A 1 225 ? -1.493 17.076 -0.780 1.00 82.12 225 GLY A C 1
ATOM 1693 O O . GLY A 1 225 ? -1.461 18.244 -1.179 1.00 82.12 225 GLY A O 1
ATOM 1694 N N . GLY A 1 226 ? -0.751 16.657 0.250 1.00 81.25 226 GLY A N 1
ATOM 1695 C CA . GLY A 1 226 ? 0.226 17.492 0.938 1.00 81.25 226 GLY A CA 1
ATOM 1696 C C . GLY A 1 226 ? 1.380 17.896 0.020 1.00 81.25 226 GLY A C 1
ATOM 1697 O O . GLY A 1 226 ? 2.057 17.060 -0.549 1.00 81.25 226 GLY A O 1
ATOM 1698 N N . TRP A 1 227 ? 1.668 19.190 -0.116 1.00 76.69 227 TRP A N 1
ATOM 1699 C CA . TRP A 1 227 ? 2.812 19.649 -0.911 1.00 76.69 227 TRP A CA 1
ATOM 1700 C C . TRP A 1 227 ? 3.900 20.245 -0.012 1.00 76.69 227 TRP A C 1
ATOM 1702 O O . TRP A 1 227 ? 3.574 21.072 0.845 1.00 76.69 227 TRP A O 1
ATOM 1712 N N . PRO A 1 228 ? 5.194 19.918 -0.196 1.00 82.06 228 PRO A N 1
ATOM 1713 C CA . PRO A 1 228 ? 5.776 19.003 -1.188 1.00 82.06 228 PRO A CA 1
ATOM 1714 C C . PRO A 1 228 ? 5.853 17.531 -0.755 1.00 82.06 228 PRO A C 1
ATOM 1716 O O . PRO A 1 228 ? 6.311 16.700 -1.531 1.00 82.06 228 PRO A O 1
ATOM 1719 N N . ILE A 1 229 ? 5.463 17.215 0.480 1.00 92.31 229 ILE A N 1
ATOM 1720 C CA . ILE A 1 229 ? 5.521 15.866 1.048 1.00 92.31 229 ILE A CA 1
ATOM 1721 C C . ILE A 1 229 ? 4.092 15.350 1.203 1.00 92.31 229 ILE A C 1
ATOM 1723 O O . ILE A 1 229 ? 3.305 15.951 1.937 1.00 92.31 229 ILE A O 1
ATOM 1727 N N . GLU A 1 230 ? 3.803 14.233 0.543 1.00 91.88 230 GLU A N 1
ATOM 1728 C CA . GLU A 1 230 ? 2.486 13.603 0.481 1.00 91.88 230 GLU A CA 1
ATOM 1729 C C . GLU A 1 230 ? 2.446 12.351 1.359 1.00 91.88 230 GLU A C 1
ATOM 1731 O O . GLU A 1 230 ? 3.406 11.573 1.412 1.00 91.88 230 GLU A O 1
ATOM 1736 N N . LYS A 1 231 ? 1.312 12.119 2.018 1.00 95.94 231 LYS A N 1
ATOM 1737 C CA . LYS A 1 231 ? 0.986 10.809 2.588 1.00 95.94 231 LYS A CA 1
ATOM 1738 C C . LYS A 1 231 ? 0.262 10.000 1.536 1.00 95.94 231 LYS A C 1
ATOM 1740 O O . LYS A 1 231 ? -0.840 10.357 1.132 1.00 95.94 231 LYS A O 1
ATOM 1745 N N . ASN A 1 232 ? 0.882 8.907 1.134 1.00 96.00 232 ASN A N 1
ATOM 1746 C CA . ASN A 1 232 ? 0.415 8.035 0.079 1.00 96.00 232 ASN A CA 1
ATOM 1747 C C . ASN A 1 232 ? -0.104 6.724 0.664 1.00 96.00 232 ASN A C 1
ATOM 1749 O O . ASN A 1 232 ? 0.470 6.172 1.608 1.00 96.00 232 ASN A O 1
ATOM 1753 N N . THR A 1 233 ? -1.152 6.200 0.039 1.00 97.31 233 THR A N 1
ATOM 1754 C CA . THR A 1 233 ? -1.688 4.869 0.308 1.00 97.31 233 THR A CA 1
ATOM 1755 C C . THR A 1 233 ? -1.836 4.110 -1.004 1.00 97.31 233 THR A C 1
ATOM 1757 O O . THR A 1 233 ? -2.490 4.588 -1.933 1.00 97.31 233 THR A O 1
ATOM 1760 N N . ILE A 1 234 ? -1.271 2.905 -1.064 1.00 97.31 234 ILE A N 1
ATOM 1761 C CA . ILE A 1 234 ? -1.518 1.927 -2.130 1.00 97.31 234 ILE A CA 1
ATOM 1762 C C . ILE A 1 234 ? -2.352 0.796 -1.533 1.00 97.31 234 ILE A C 1
ATOM 1764 O O . ILE A 1 234 ? -1.920 0.150 -0.581 1.00 97.31 234 ILE A O 1
ATOM 1768 N N . THR A 1 235 ? -3.536 0.547 -2.087 1.00 97.25 235 THR A N 1
ATOM 1769 C CA . THR A 1 235 ? -4.414 -0.555 -1.670 1.00 97.25 235 THR A CA 1
ATOM 1770 C C . THR A 1 235 ? -4.384 -1.674 -2.700 1.00 97.25 235 THR A C 1
ATOM 1772 O O . THR A 1 235 ? -4.639 -1.437 -3.885 1.00 97.25 235 THR A O 1
ATOM 1775 N N . ILE A 1 236 ? -4.095 -2.891 -2.245 1.00 96.81 236 ILE A N 1
ATOM 1776 C CA . ILE A 1 236 ? -4.116 -4.108 -3.058 1.00 96.81 236 ILE A CA 1
ATOM 1777 C C . ILE A 1 236 ? -5.546 -4.636 -3.150 1.00 96.81 236 ILE A C 1
ATOM 1779 O O . ILE A 1 236 ? -6.221 -4.791 -2.135 1.00 96.81 236 ILE A O 1
ATOM 1783 N N . ASN A 1 237 ? -5.996 -4.956 -4.363 1.00 92.06 237 ASN A N 1
ATOM 1784 C CA . ASN A 1 237 ? -7.337 -5.475 -4.612 1.00 92.06 237 ASN A CA 1
ATOM 1785 C C . ASN A 1 237 ? -7.261 -6.854 -5.276 1.00 92.06 237 ASN A C 1
ATOM 1787 O O . ASN A 1 237 ? -6.555 -7.036 -6.270 1.00 92.06 237 ASN A O 1
ATOM 1791 N N . HIS A 1 238 ? -8.010 -7.819 -4.746 1.00 93.25 238 HIS A N 1
ATOM 1792 C CA . HIS A 1 238 ? -8.139 -9.157 -5.315 1.00 93.25 238 HIS A CA 1
ATOM 1793 C C . HIS A 1 238 ? -9.583 -9.668 -5.194 1.00 93.25 238 HIS A C 1
ATOM 1795 O O . HIS A 1 238 ? -10.290 -9.355 -4.233 1.00 93.25 238 HIS A O 1
ATOM 1801 N N . ASP A 1 239 ? -10.027 -10.479 -6.151 1.00 89.06 239 ASP A N 1
ATOM 1802 C CA . ASP A 1 239 ? -11.300 -11.188 -6.059 1.00 89.06 239 ASP A CA 1
ATOM 1803 C C . ASP A 1 239 ? -11.142 -12.406 -5.141 1.00 89.06 239 ASP A C 1
ATOM 1805 O O . ASP A 1 239 ? -10.589 -13.434 -5.523 1.00 89.06 239 ASP A O 1
ATOM 1809 N N . GLY A 1 240 ? -11.640 -12.300 -3.910 1.00 89.38 240 GLY A N 1
ATOM 1810 C CA . GLY A 1 240 ? -11.458 -13.335 -2.891 1.00 89.38 240 GLY A CA 1
ATOM 1811 C C . GLY A 1 240 ? -10.160 -13.157 -2.102 1.00 89.38 240 GLY A C 1
ATOM 1812 O O . GLY A 1 240 ? -9.702 -12.032 -1.919 1.00 89.38 240 GLY A O 1
ATOM 1813 N N . ALA A 1 241 ? -9.604 -14.255 -1.589 1.00 90.38 241 ALA A N 1
ATOM 1814 C CA . ALA A 1 241 ? -8.424 -14.214 -0.727 1.00 90.38 241 ALA A CA 1
ATOM 1815 C C . ALA A 1 241 ? -7.126 -14.276 -1.544 1.00 90.38 241 ALA A C 1
ATOM 1817 O O . ALA A 1 241 ? -6.941 -15.194 -2.346 1.00 90.38 241 ALA A O 1
ATOM 1818 N N . LEU A 1 242 ? -6.208 -13.346 -1.285 1.00 95.06 242 LEU A N 1
ATOM 1819 C CA . LEU A 1 242 ? -4.849 -13.338 -1.823 1.00 95.06 242 LEU A CA 1
ATOM 1820 C C . LEU A 1 242 ? -3.884 -13.758 -0.713 1.00 95.06 242 LEU A C 1
ATOM 1822 O O . LEU A 1 242 ? -3.419 -12.934 0.068 1.00 95.06 242 LEU A O 1
ATOM 1826 N N . MET A 1 243 ? -3.618 -15.056 -0.606 1.00 96.00 243 MET A N 1
ATOM 1827 C CA . MET A 1 243 ? -2.892 -15.604 0.541 1.00 96.00 243 MET A CA 1
ATOM 1828 C C . MET A 1 243 ? -1.375 -15.435 0.423 1.00 96.00 243 MET A C 1
ATOM 1830 O O . MET A 1 243 ? -0.780 -15.835 -0.574 1.00 96.00 243 MET A O 1
ATOM 1834 N N . LEU A 1 244 ? -0.749 -14.956 1.498 1.00 96.81 244 LEU A N 1
ATOM 1835 C CA . LEU A 1 244 ? 0.696 -15.020 1.717 1.00 96.81 244 LEU A CA 1
ATOM 1836 C C . LEU A 1 244 ? 0.986 -15.983 2.870 1.00 96.81 244 LEU A C 1
ATOM 1838 O O . LEU A 1 244 ? 0.489 -15.788 3.983 1.00 96.81 244 LEU A O 1
ATOM 1842 N N . ALA A 1 245 ? 1.762 -17.039 2.613 1.00 95.19 245 ALA A N 1
ATOM 1843 C CA . ALA A 1 245 ? 2.049 -18.057 3.620 1.00 95.19 245 ALA A CA 1
ATOM 1844 C C . ALA A 1 245 ? 2.955 -17.525 4.745 1.00 95.19 245 ALA A C 1
ATOM 1846 O O . ALA A 1 245 ? 3.542 -16.446 4.655 1.00 95.19 245 ALA A O 1
ATOM 1847 N N . ALA A 1 246 ? 3.027 -18.271 5.846 1.00 93.12 246 ALA A N 1
ATOM 1848 C CA . ALA A 1 246 ? 3.859 -17.924 6.993 1.00 93.12 246 ALA A CA 1
ATOM 1849 C C . ALA A 1 246 ? 5.349 -17.925 6.613 1.00 93.12 246 ALA A C 1
ATOM 1851 O O . ALA A 1 246 ? 5.864 -18.929 6.121 1.00 93.12 246 ALA A O 1
ATOM 1852 N N . GLY A 1 247 ? 6.047 -16.819 6.872 1.00 92.25 247 GLY A N 1
ATOM 1853 C CA . GLY A 1 247 ? 7.468 -16.654 6.559 1.00 92.25 247 GLY A CA 1
ATOM 1854 C C . GLY A 1 247 ? 7.787 -16.360 5.090 1.00 92.25 247 GLY A C 1
ATOM 1855 O O . GLY A 1 247 ? 8.972 -16.265 4.765 1.00 92.25 247 GLY A O 1
ATOM 1856 N N . ASP A 1 248 ? 6.779 -16.225 4.224 1.00 96.56 248 ASP A N 1
ATOM 1857 C CA . ASP A 1 248 ? 6.963 -15.890 2.810 1.00 96.56 248 ASP A CA 1
ATOM 1858 C C . ASP A 1 248 ? 7.023 -14.375 2.581 1.00 96.56 248 ASP A C 1
ATOM 1860 O O . ASP A 1 248 ? 6.591 -13.564 3.413 1.00 96.56 248 ASP A O 1
ATOM 1864 N N . THR A 1 249 ? 7.553 -14.001 1.415 1.00 97.00 249 THR A N 1
ATOM 1865 C CA . THR A 1 249 ? 7.672 -12.618 0.956 1.00 97.00 249 THR A CA 1
ATOM 1866 C C . THR A 1 249 ? 6.811 -12.353 -0.275 1.00 97.00 249 THR A C 1
ATOM 1868 O O . THR A 1 249 ? 6.660 -13.200 -1.156 1.00 97.00 249 THR A O 1
ATOM 1871 N N . ALA A 1 250 ? 6.257 -11.145 -0.349 1.00 97.00 250 ALA A N 1
ATOM 1872 C CA . ALA A 1 250 ? 5.545 -10.635 -1.511 1.00 97.00 250 ALA A CA 1
ATOM 1873 C C . ALA A 1 250 ? 6.140 -9.296 -1.953 1.00 97.00 250 ALA A C 1
ATOM 1875 O O . ALA A 1 250 ? 6.500 -8.464 -1.119 1.00 97.00 250 ALA A O 1
ATOM 1876 N N . GLU A 1 251 ? 6.214 -9.073 -3.263 1.00 97.31 251 GLU A N 1
ATOM 1877 C CA . GLU A 1 251 ? 6.778 -7.852 -3.840 1.00 97.31 251 GLU A CA 1
ATOM 1878 C C . GLU A 1 251 ? 5.737 -7.072 -4.637 1.00 97.31 251 GLU A C 1
ATOM 1880 O O . GLU A 1 251 ? 4.949 -7.656 -5.383 1.00 97.31 251 GLU A O 1
ATOM 1885 N N . LEU A 1 252 ? 5.769 -5.748 -4.504 1.00 96.94 252 LEU A N 1
ATOM 1886 C CA . LEU A 1 252 ? 5.048 -4.810 -5.355 1.00 96.94 252 LEU A CA 1
ATOM 1887 C C . LEU A 1 252 ? 6.043 -3.833 -5.975 1.00 96.94 252 LEU A C 1
ATOM 1889 O O . LEU A 1 252 ? 6.730 -3.104 -5.263 1.00 96.94 252 LEU A O 1
ATOM 1893 N N . GLN A 1 253 ? 6.088 -3.783 -7.298 1.00 95.31 253 GLN A N 1
ATOM 1894 C CA . GLN A 1 253 ? 6.888 -2.833 -8.056 1.00 95.31 253 GLN A CA 1
ATOM 1895 C C . GLN A 1 253 ? 5.983 -1.774 -8.671 1.00 95.31 253 GLN A C 1
ATOM 1897 O O . GLN A 1 253 ? 4.955 -2.105 -9.265 1.00 95.31 253 GLN A O 1
ATOM 1902 N N . CYS A 1 254 ? 6.377 -0.512 -8.550 1.00 93.56 254 CYS A N 1
ATOM 1903 C CA . CYS A 1 254 ? 5.706 0.613 -9.195 1.00 93.56 254 CYS A CA 1
ATOM 1904 C C . CYS A 1 254 ? 6.692 1.754 -9.443 1.00 93.56 254 CYS A C 1
ATOM 1906 O O . CYS A 1 254 ? 7.811 1.742 -8.924 1.00 93.56 254 CYS A O 1
ATOM 1908 N N . TYR A 1 255 ? 6.278 2.757 -10.211 1.00 92.69 255 TYR A N 1
ATOM 1909 C CA . TYR A 1 255 ? 7.053 3.979 -10.373 1.00 92.69 255 TYR A CA 1
ATOM 1910 C C . TYR A 1 255 ? 6.594 5.056 -9.389 1.00 92.69 255 TYR A C 1
ATOM 1912 O O . TYR A 1 255 ? 5.399 5.222 -9.146 1.00 92.69 255 TYR A O 1
ATOM 1920 N N . LEU A 1 256 ? 7.550 5.789 -8.820 1.00 92.38 256 LEU A N 1
ATOM 1921 C CA . LEU A 1 256 ? 7.307 7.008 -8.059 1.00 92.38 256 LEU A CA 1
ATOM 1922 C C . LEU A 1 256 ? 7.689 8.221 -8.903 1.00 92.38 256 LEU A C 1
ATOM 1924 O O . LEU A 1 256 ? 8.820 8.303 -9.389 1.00 92.38 256 LEU A O 1
ATOM 1928 N N . ALA A 1 257 ? 6.766 9.172 -9.021 1.00 89.94 257 ALA A N 1
ATOM 1929 C CA . ALA A 1 257 ? 7.002 10.491 -9.586 1.00 89.94 257 ALA A CA 1
ATOM 1930 C C . ALA A 1 257 ? 7.267 11.489 -8.454 1.00 89.94 257 ALA A C 1
ATOM 1932 O O . ALA A 1 257 ? 6.462 11.650 -7.536 1.00 89.94 257 ALA A O 1
ATOM 1933 N N . ALA A 1 258 ? 8.427 12.135 -8.496 1.00 88.00 258 ALA A N 1
ATOM 1934 C CA . ALA A 1 258 ? 8.882 13.054 -7.472 1.00 88.00 258 ALA A CA 1
ATOM 1935 C C . ALA A 1 258 ? 8.061 14.341 -7.481 1.00 88.00 258 ALA A C 1
ATOM 1937 O O . ALA A 1 258 ? 7.899 15.008 -8.503 1.00 88.00 258 ALA A O 1
ATOM 1938 N N . THR A 1 259 ? 7.627 14.729 -6.294 1.00 86.44 259 THR A N 1
ATOM 1939 C CA . THR A 1 259 ? 7.038 16.034 -6.012 1.00 86.44 259 THR A CA 1
ATOM 1940 C C . THR A 1 259 ? 8.146 17.036 -5.679 1.00 86.44 259 THR A C 1
ATOM 1942 O O . THR A 1 259 ? 8.134 18.192 -6.106 1.00 86.44 259 THR A O 1
ATOM 1945 N N . GLN A 1 260 ? 9.181 16.579 -4.974 1.00 87.44 260 GLN A N 1
ATOM 1946 C CA . GLN A 1 260 ? 10.346 17.377 -4.629 1.00 87.44 260 GLN A CA 1
ATOM 1947 C C . GLN A 1 260 ? 11.613 16.524 -4.571 1.00 87.44 260 GLN A C 1
ATOM 1949 O O . GLN A 1 260 ? 11.597 15.356 -4.199 1.00 87.44 260 GLN A O 1
ATOM 1954 N N . MET A 1 261 ? 12.740 17.161 -4.887 1.00 87.00 261 MET A N 1
ATOM 1955 C CA . MET A 1 261 ? 14.073 16.587 -4.738 1.00 87.00 261 MET A CA 1
ATOM 1956 C C . MET A 1 261 ? 14.746 17.124 -3.460 1.00 87.00 261 MET A C 1
ATOM 1958 O O . MET A 1 261 ? 14.679 18.334 -3.223 1.00 87.00 261 MET A O 1
ATOM 1962 N N . PRO A 1 262 ? 15.441 16.292 -2.662 1.00 88.50 262 PRO A N 1
ATOM 1963 C CA . PRO A 1 262 ? 15.667 14.863 -2.874 1.00 88.50 262 PRO A CA 1
ATOM 1964 C C . PRO A 1 262 ? 14.425 13.992 -2.618 1.00 88.50 262 PRO A C 1
ATOM 1966 O O . PRO A 1 262 ? 13.622 14.300 -1.735 1.00 88.50 262 PRO A O 1
ATOM 1969 N N . VAL A 1 263 ? 14.298 12.888 -3.365 1.00 90.75 263 VAL A N 1
ATOM 1970 C CA . VAL A 1 263 ? 13.254 11.879 -3.113 1.00 90.75 263 VAL A CA 1
ATOM 1971 C C . VAL A 1 263 ? 13.575 11.123 -1.828 1.00 90.75 263 VAL A C 1
ATOM 1973 O O . VAL A 1 263 ? 14.664 10.567 -1.684 1.00 90.75 263 VAL A O 1
ATOM 1976 N N . ALA A 1 264 ? 12.619 11.097 -0.905 1.00 93.19 264 ALA A N 1
ATOM 1977 C CA . ALA A 1 264 ? 12.693 10.365 0.349 1.00 93.19 264 ALA A CA 1
ATOM 1978 C C . ALA A 1 264 ? 11.339 9.724 0.663 1.00 93.19 264 ALA A C 1
ATOM 1980 O O . ALA A 1 264 ? 10.295 10.271 0.306 1.00 93.19 264 ALA A O 1
ATOM 1981 N N . ILE A 1 265 ? 11.379 8.586 1.358 1.00 94.50 265 ILE A N 1
ATOM 1982 C CA . ILE A 1 265 ? 10.212 7.895 1.911 1.00 94.50 265 ILE A CA 1
ATOM 1983 C C . ILE A 1 265 ? 10.424 7.732 3.417 1.00 94.50 265 ILE A C 1
ATOM 1985 O O . ILE A 1 265 ? 11.518 7.379 3.861 1.00 94.50 265 ILE A O 1
ATOM 1989 N N . SER A 1 266 ? 9.379 7.975 4.197 1.00 93.94 266 SER A N 1
ATOM 1990 C CA . SER A 1 266 ? 9.319 7.741 5.638 1.00 93.94 266 SER A CA 1
ATOM 1991 C C . SER A 1 266 ? 7.977 7.125 6.031 1.00 93.94 266 SER A C 1
ATOM 1993 O O . SER A 1 266 ? 7.080 6.970 5.203 1.00 93.94 266 SER A O 1
ATOM 1995 N N . ASP A 1 267 ? 7.844 6.761 7.308 1.00 93.12 267 ASP A N 1
ATOM 1996 C CA . ASP A 1 267 ? 6.588 6.280 7.909 1.00 93.12 267 ASP A CA 1
ATOM 1997 C C . ASP A 1 267 ? 5.962 5.081 7.175 1.00 93.12 267 ASP A C 1
ATOM 1999 O O . ASP A 1 267 ? 4.741 4.925 7.117 1.00 93.12 267 ASP A O 1
ATOM 2003 N N . LEU A 1 268 ? 6.822 4.238 6.598 1.00 95.06 268 LEU A N 1
ATOM 2004 C CA . LEU A 1 268 ? 6.424 3.061 5.845 1.00 95.06 268 LEU A CA 1
ATOM 2005 C C . LEU A 1 268 ? 5.712 2.064 6.766 1.00 95.06 268 LEU A C 1
ATOM 2007 O O . LEU A 1 268 ? 6.256 1.641 7.786 1.00 95.06 268 LEU A O 1
ATOM 2011 N N . SER A 1 269 ? 4.493 1.680 6.404 1.00 93.81 269 SER A N 1
ATOM 2012 C CA . SER A 1 269 ? 3.686 0.735 7.170 1.00 93.81 269 SER A CA 1
ATOM 2013 C C . SER A 1 269 ? 2.740 -0.064 6.279 1.00 93.81 269 SER A C 1
ATOM 2015 O O . SER A 1 269 ? 2.327 0.378 5.209 1.00 93.81 269 SER A O 1
ATOM 2017 N N . ALA A 1 270 ? 2.397 -1.264 6.739 1.00 94.44 270 ALA A N 1
ATOM 2018 C CA . ALA A 1 270 ? 1.443 -2.163 6.102 1.00 94.44 270 ALA A CA 1
ATOM 2019 C C . ALA A 1 270 ? 0.254 -2.381 7.042 1.00 94.44 270 ALA A C 1
ATOM 2021 O O . ALA A 1 270 ? 0.438 -2.584 8.241 1.00 94.44 270 ALA A O 1
ATOM 2022 N N . THR A 1 271 ? -0.969 -2.340 6.522 1.00 92.00 271 THR A N 1
ATOM 2023 C CA . THR A 1 271 ? -2.189 -2.597 7.298 1.00 92.00 271 THR A CA 1
ATOM 2024 C C . THR A 1 271 ? -3.060 -3.603 6.566 1.00 92.00 271 THR A C 1
ATOM 2026 O O . THR A 1 271 ? -3.536 -3.334 5.465 1.00 92.00 271 THR A O 1
ATOM 2029 N N . LEU A 1 272 ? -3.266 -4.768 7.181 1.00 92.44 272 LEU A N 1
ATOM 2030 C CA . LEU A 1 272 ? -4.172 -5.796 6.672 1.00 92.44 272 LEU A CA 1
ATOM 2031 C C . LEU A 1 272 ? -5.617 -5.423 7.001 1.00 92.44 272 LEU A C 1
ATOM 2033 O O . LEU A 1 272 ? -5.899 -4.948 8.101 1.00 92.44 272 LEU A O 1
ATOM 2037 N N . ALA A 1 273 ? -6.545 -5.733 6.097 1.00 89.25 273 ALA A N 1
ATOM 2038 C CA . ALA A 1 273 ? -7.973 -5.654 6.403 1.00 89.25 273 ALA A CA 1
ATOM 2039 C C . ALA A 1 273 ? -8.402 -6.691 7.458 1.00 89.25 273 ALA A C 1
ATOM 2041 O O . ALA A 1 273 ? -9.312 -6.444 8.250 1.00 89.25 273 ALA A O 1
ATOM 2042 N N . HIS A 1 274 ? -7.721 -7.840 7.493 1.00 84.38 274 HIS A N 1
ATOM 2043 C CA . HIS A 1 274 ? -7.964 -8.929 8.437 1.00 84.38 274 HIS A CA 1
ATOM 2044 C C . HIS A 1 274 ? -6.673 -9.319 9.156 1.00 84.38 274 HIS A C 1
ATOM 2046 O O . HIS A 1 274 ? -6.131 -10.403 8.958 1.00 84.38 274 HIS A O 1
ATOM 2052 N N . ASP A 1 275 ? -6.160 -8.410 9.983 1.00 87.31 275 ASP A N 1
ATOM 2053 C CA . ASP A 1 275 ? -4.925 -8.625 10.733 1.00 87.31 275 ASP A CA 1
ATOM 2054 C C . ASP A 1 275 ? -5.119 -9.659 11.867 1.00 87.31 275 ASP A C 1
ATOM 2056 O O . ASP A 1 275 ? -5.882 -9.391 12.805 1.00 87.31 275 ASP A O 1
ATOM 2060 N N . PRO A 1 276 ? -4.425 -10.817 11.855 1.00 84.00 276 PRO A N 1
ATOM 2061 C CA . PRO A 1 276 ? -4.514 -11.807 12.931 1.00 84.00 276 PRO A CA 1
ATOM 2062 C C . PRO A 1 276 ? -4.118 -11.265 14.309 1.00 84.00 276 PRO A C 1
ATOM 2064 O O . PRO A 1 276 ? -4.598 -11.762 15.329 1.00 84.00 276 PRO A O 1
ATOM 2067 N N . ALA A 1 277 ? -3.260 -10.242 14.366 1.00 82.00 277 ALA A N 1
ATOM 2068 C CA . ALA A 1 277 ? -2.885 -9.606 15.623 1.00 82.00 277 ALA A CA 1
ATOM 2069 C C . ALA A 1 277 ? -3.965 -8.669 16.178 1.00 82.00 277 ALA A C 1
ATOM 2071 O O . ALA A 1 277 ? -3.813 -8.216 17.313 1.00 82.00 277 ALA A O 1
ATOM 2072 N N . ARG A 1 278 ? -5.023 -8.365 15.411 1.00 84.75 278 ARG A N 1
ATOM 2073 C CA . ARG A 1 278 ? -6.039 -7.348 15.734 1.00 84.75 278 ARG A CA 1
ATOM 2074 C C . ARG A 1 278 ? -7.475 -7.857 15.565 1.00 84.75 278 ARG A C 1
ATOM 2076 O O . ARG A 1 278 ? -8.323 -7.230 14.950 1.00 84.75 278 ARG A O 1
ATOM 2083 N N . GLN A 1 279 ? -7.771 -9.013 16.132 1.00 85.50 279 GLN A N 1
ATOM 2084 C CA . GLN A 1 279 ? -9.109 -9.615 16.204 1.00 85.50 279 GLN A CA 1
ATOM 2085 C C . GLN A 1 279 ? -9.785 -9.446 17.581 1.00 85.50 279 GLN A C 1
ATOM 2087 O O . GLN A 1 279 ? -10.874 -9.973 17.823 1.00 85.50 279 GLN A O 1
ATOM 2092 N N . GLY A 1 280 ? -9.152 -8.723 18.505 1.00 89.69 280 GLY A N 1
ATOM 2093 C CA . GLY A 1 280 ? -9.575 -8.596 19.886 1.00 89.69 280 GLY A CA 1
ATOM 2094 C C . GLY A 1 280 ? -10.767 -7.663 20.029 1.00 89.69 280 GLY A C 1
ATOM 2095 O O . GLY A 1 280 ? -11.037 -6.813 19.172 1.00 89.69 280 GLY A O 1
ATOM 2096 N N . LYS A 1 281 ? -11.490 -7.809 21.141 1.00 95.06 281 LYS A N 1
ATOM 2097 C CA . LYS A 1 281 ? -12.675 -6.993 21.422 1.00 95.06 281 LYS A CA 1
ATOM 2098 C C . LYS A 1 281 ? -12.877 -6.677 22.896 1.00 95.06 281 LYS A C 1
ATOM 2100 O O . LYS A 1 281 ? -12.626 -7.500 23.773 1.00 95.06 281 LYS A O 1
ATOM 2105 N N . ILE A 1 282 ? -13.428 -5.500 23.163 1.00 96.75 282 ILE A N 1
ATOM 2106 C CA . ILE A 1 282 ? -13.906 -5.090 24.485 1.00 96.75 282 ILE A CA 1
ATOM 2107 C C . ILE A 1 282 ? -15.412 -4.849 24.388 1.00 96.75 282 ILE A C 1
ATOM 2109 O O . ILE A 1 282 ? -15.872 -4.022 23.602 1.00 96.75 282 ILE A O 1
ATOM 2113 N N . CYS A 1 283 ? -16.180 -5.587 25.185 1.00 97.25 283 CYS A N 1
ATOM 2114 C CA . CYS A 1 283 ? -17.629 -5.457 25.290 1.00 97.25 283 CYS A CA 1
ATOM 2115 C C . CYS A 1 283 ? -17.966 -4.653 26.549 1.00 97.25 283 CYS A C 1
ATOM 2117 O O . CYS A 1 283 ? -17.695 -5.097 27.667 1.00 97.25 283 CYS A O 1
ATOM 2119 N N . VAL A 1 284 ? -18.544 -3.468 26.377 1.00 97.19 284 VAL A N 1
ATOM 2120 C CA . VAL A 1 284 ? -18.943 -2.588 27.478 1.00 97.19 284 VAL A CA 1
ATOM 2121 C C . VAL A 1 284 ? -20.447 -2.700 27.686 1.00 97.19 284 VAL A C 1
ATOM 2123 O O . VAL A 1 284 ? -21.234 -2.390 26.794 1.00 97.19 284 VAL A O 1
ATOM 2126 N N . HIS A 1 285 ? -20.839 -3.137 28.876 1.00 97.00 285 HIS A N 1
ATOM 2127 C CA . HIS A 1 285 ? -22.227 -3.299 29.280 1.00 97.00 285 HIS A CA 1
ATOM 2128 C C . HIS A 1 285 ? -22.683 -2.058 30.041 1.00 97.00 285 HIS A C 1
ATOM 2130 O O . HIS A 1 285 ? -22.215 -1.795 31.155 1.00 97.00 285 HIS A O 1
ATOM 2136 N N . PHE A 1 286 ? -23.609 -1.302 29.453 1.00 94.88 286 PHE A N 1
ATOM 2137 C CA . PHE A 1 286 ? -24.237 -0.169 30.124 1.00 94.88 286 PHE A CA 1
ATOM 2138 C C . PHE A 1 286 ? -25.503 -0.604 30.867 1.00 94.88 286 PHE A C 1
ATOM 2140 O O . PHE A 1 286 ? -26.222 -1.492 30.404 1.00 94.88 286 PHE A O 1
ATOM 2147 N N . PRO A 1 287 ? -25.825 0.024 32.010 1.00 94.12 287 PRO A N 1
ATOM 2148 C CA . PRO A 1 287 ? -27.041 -0.297 32.738 1.00 94.12 287 PRO A CA 1
ATOM 2149 C C . PRO A 1 287 ? -28.274 0.103 31.920 1.00 94.12 287 PRO A C 1
ATOM 2151 O O . PRO A 1 287 ? -28.285 1.136 31.245 1.00 94.12 287 PRO A O 1
ATOM 2154 N N . ALA A 1 288 ? -29.335 -0.699 32.006 1.00 92.81 288 ALA A N 1
ATOM 2155 C CA . ALA A 1 288 ? -30.635 -0.316 31.475 1.00 92.81 288 ALA A CA 1
ATOM 2156 C C . ALA A 1 288 ? -31.220 0.831 32.310 1.00 92.81 288 ALA A C 1
ATOM 2158 O O . ALA A 1 288 ? -31.233 0.781 33.542 1.00 92.81 288 ALA A O 1
ATOM 2159 N N . MET A 1 289 ? -31.721 1.864 31.637 1.00 88.31 289 MET A N 1
ATOM 2160 C CA . MET A 1 289 ? -32.335 3.011 32.299 1.00 88.31 289 MET A CA 1
ATOM 2161 C C . MET A 1 289 ? -33.832 2.772 32.478 1.00 88.31 289 MET A C 1
ATOM 2163 O O . MET A 1 289 ? -34.538 2.424 31.537 1.00 88.31 289 MET A O 1
ATOM 2167 N N . THR A 1 290 ? -34.338 2.993 33.689 1.00 82.06 290 THR A N 1
ATOM 2168 C CA . THR A 1 290 ? -35.767 2.832 34.018 1.00 82.06 290 THR A CA 1
ATOM 2169 C C . THR A 1 290 ? -36.645 3.972 33.498 1.00 82.06 290 THR A C 1
ATOM 2171 O O . THR A 1 290 ? -37.869 3.888 33.549 1.00 82.06 290 THR A O 1
ATOM 2174 N N . GLN A 1 291 ? -36.031 5.046 33.002 1.00 78.81 291 GLN A N 1
ATOM 2175 C CA . GLN A 1 291 ? -36.690 6.233 32.469 1.00 78.81 291 GLN A CA 1
ATOM 2176 C C . GLN A 1 291 ? -35.972 6.703 31.202 1.00 78.81 291 GLN A C 1
ATOM 2178 O O . GLN A 1 291 ? -34.755 6.554 31.088 1.00 78.81 291 GLN A O 1
ATOM 2183 N N . THR A 1 292 ? -36.706 7.319 30.274 1.00 77.56 292 THR A N 1
ATOM 2184 C CA . THR A 1 292 ? -36.117 7.896 29.059 1.00 77.56 292 THR A CA 1
ATOM 2185 C C . THR A 1 292 ? -35.152 9.026 29.421 1.00 77.56 292 THR A C 1
ATOM 2187 O O . THR A 1 292 ? -35.512 9.971 30.129 1.00 77.56 292 THR A O 1
ATOM 2190 N N . VAL A 1 293 ? -33.923 8.929 28.920 1.00 84.19 293 VAL A N 1
ATOM 2191 C CA . VAL A 1 293 ? -32.844 9.906 29.109 1.00 84.19 293 VAL A CA 1
ATOM 2192 C C . VAL A 1 293 ? -32.297 10.331 27.752 1.00 84.19 293 VAL A C 1
ATOM 2194 O O . VAL A 1 293 ? -32.068 9.495 26.886 1.00 84.19 293 VAL A O 1
ATOM 2197 N N . ALA A 1 294 ? -32.096 11.638 27.572 1.00 86.25 294 ALA A N 1
ATOM 2198 C CA . ALA A 1 294 ? -31.570 12.201 26.326 1.00 86.25 294 ALA A CA 1
ATOM 2199 C C . ALA A 1 294 ? -30.049 12.006 26.179 1.00 86.25 294 ALA A C 1
ATOM 2201 O O . ALA A 1 294 ? -29.529 11.962 25.067 1.00 86.25 294 ALA A O 1
ATOM 2202 N N . LEU A 1 295 ? -29.331 11.899 27.301 1.00 92.44 295 LEU A N 1
ATOM 2203 C CA . LEU A 1 295 ? -27.891 11.650 27.322 1.00 92.44 295 LEU A CA 1
ATOM 2204 C C . LEU A 1 295 ? -27.609 10.193 26.944 1.00 92.44 295 LEU A C 1
ATOM 2206 O O . LEU A 1 295 ? -28.196 9.289 27.537 1.00 92.44 295 LEU A O 1
ATOM 2210 N N . LYS A 1 296 ? -26.681 9.966 26.011 1.00 94.44 296 LYS A N 1
ATOM 2211 C CA . LYS A 1 296 ? -26.190 8.628 25.649 1.00 94.44 296 LYS A CA 1
ATOM 2212 C C . LYS A 1 296 ? -24.941 8.250 26.452 1.00 94.44 296 LYS A C 1
ATOM 2214 O O . LYS A 1 296 ? -24.146 9.145 26.748 1.00 94.44 296 LYS A O 1
ATOM 2219 N N . PRO A 1 297 ? -24.741 6.961 26.787 1.00 94.75 297 PRO A N 1
ATOM 2220 C CA . PRO A 1 297 ? -23.519 6.514 27.436 1.00 94.75 297 PRO A CA 1
ATOM 2221 C C . PRO A 1 297 ? -22.312 6.691 26.513 1.00 94.75 297 PRO A C 1
ATOM 2223 O O . PRO A 1 297 ? -22.399 6.508 25.297 1.00 94.75 297 PRO A O 1
ATOM 2226 N N . VAL A 1 298 ? -21.175 7.046 27.106 1.00 94.75 298 VAL A N 1
ATOM 2227 C CA . VAL A 1 298 ? -19.927 7.315 26.392 1.00 94.75 298 VAL A CA 1
ATOM 2228 C C . VAL A 1 298 ? -18.772 6.627 27.102 1.00 94.75 298 VAL A C 1
ATOM 2230 O O . VAL A 1 298 ? -18.751 6.568 28.330 1.00 94.75 298 VAL A O 1
ATOM 2233 N N . ILE A 1 299 ? -17.798 6.160 26.324 1.00 96.19 299 ILE A N 1
ATOM 2234 C CA . ILE A 1 299 ? -16.491 5.707 26.801 1.00 96.19 299 ILE A CA 1
ATOM 2235 C C . ILE A 1 299 ? -15.401 6.442 26.038 1.00 96.19 299 ILE A C 1
ATOM 2237 O O . ILE A 1 299 ? -15.471 6.585 24.819 1.00 96.19 299 ILE A O 1
ATOM 2241 N N . GLU A 1 300 ? -14.370 6.863 26.755 1.00 96.50 300 GLU A N 1
ATOM 2242 C CA . GLU A 1 300 ? -13.098 7.282 26.179 1.00 96.50 300 GLU A CA 1
ATOM 2243 C C . GLU A 1 300 ? -12.093 6.151 26.396 1.00 96.50 300 GLU A C 1
ATOM 2245 O O . GLU A 1 300 ? -11.812 5.767 27.529 1.00 96.50 300 GLU A O 1
ATOM 2250 N N . LEU A 1 301 ? -11.606 5.562 25.307 1.00 96.00 301 LEU A N 1
ATOM 2251 C CA . LEU A 1 301 ? -10.664 4.451 25.322 1.00 96.00 301 LEU A CA 1
ATOM 2252 C C . LEU A 1 301 ? -9.274 4.973 24.969 1.00 96.00 301 LEU A C 1
ATOM 2254 O O . LEU A 1 301 ? -9.061 5.454 23.856 1.00 96.00 301 LEU A O 1
ATOM 2258 N N . LEU A 1 302 ? -8.338 4.839 25.902 1.00 94.44 302 LEU A N 1
ATOM 2259 C CA . LEU A 1 302 ? -6.911 5.009 25.669 1.00 94.44 302 LEU A CA 1
ATOM 2260 C C . LEU A 1 302 ? -6.324 3.673 25.198 1.00 94.44 302 LEU A C 1
ATOM 2262 O O . LEU A 1 302 ? -6.371 2.672 25.921 1.00 94.44 302 LEU A O 1
ATOM 2266 N N . PHE A 1 303 ? -5.783 3.678 23.987 1.00 90.50 303 PHE A N 1
ATOM 2267 C CA . PHE A 1 303 ? -5.114 2.548 23.355 1.00 90.50 303 PHE A CA 1
ATOM 2268 C C . PHE A 1 303 ? -3.686 2.385 23.904 1.00 90.50 303 PHE A C 1
ATOM 2270 O O . PHE A 1 303 ? -3.091 3.369 24.349 1.00 90.50 303 PHE A O 1
ATOM 2277 N N . PRO A 1 304 ? -3.085 1.182 23.809 1.00 83.81 304 PRO A N 1
ATOM 2278 C CA . PRO A 1 304 ? -1.695 0.944 24.209 1.00 83.81 304 PRO A CA 1
ATOM 2279 C C . PRO A 1 304 ? -0.688 1.900 23.553 1.00 83.81 304 PRO A C 1
ATOM 2281 O O . PRO A 1 304 ? 0.288 2.292 24.183 1.00 83.81 304 PRO A O 1
ATOM 2284 N N . ALA A 1 305 ? -0.958 2.321 22.312 1.00 80.62 305 ALA A N 1
ATOM 2285 C CA . ALA A 1 305 ? -0.137 3.271 21.560 1.00 80.62 305 ALA A CA 1
ATOM 2286 C C . ALA A 1 305 ? -0.282 4.741 22.022 1.00 80.62 305 ALA A C 1
ATOM 2288 O O . ALA A 1 305 ? 0.361 5.626 21.467 1.00 80.62 305 ALA A O 1
ATOM 2289 N N . GLY A 1 306 ? -1.135 5.025 23.012 1.00 85.25 306 GLY A N 1
ATOM 2290 C CA . GLY A 1 306 ? -1.361 6.369 23.554 1.00 85.25 306 GLY A CA 1
ATOM 2291 C C . GLY A 1 306 ? -2.469 7.171 22.863 1.00 85.25 306 GLY A C 1
ATOM 2292 O O . GLY A 1 306 ? -2.836 8.243 23.344 1.00 85.25 306 GLY A O 1
ATOM 2293 N N . GLU A 1 307 ? -3.047 6.663 21.772 1.00 88.38 307 GLU A N 1
ATOM 2294 C CA . GLU A 1 307 ? -4.208 7.282 21.126 1.00 88.38 307 GLU A CA 1
ATOM 2295 C C . GLU A 1 307 ? -5.446 7.187 22.031 1.00 88.38 307 GLU A C 1
ATOM 2297 O O . GLU A 1 307 ? -5.684 6.156 22.656 1.00 88.38 307 GLU A O 1
ATOM 2302 N N . THR A 1 308 ? -6.264 8.240 22.090 1.00 93.31 308 THR A N 1
ATOM 2303 C CA . THR A 1 308 ? -7.565 8.211 22.774 1.00 93.31 308 THR A CA 1
ATOM 2304 C C . THR A 1 308 ? -8.694 8.343 21.761 1.00 93.31 308 THR A C 1
ATOM 2306 O O . THR A 1 308 ? -8.717 9.303 20.993 1.00 93.31 308 THR A O 1
ATOM 2309 N N . ARG A 1 309 ? -9.667 7.423 21.785 1.00 92.00 309 ARG A N 1
ATOM 2310 C CA . ARG A 1 309 ? -10.893 7.524 20.973 1.00 92.00 309 ARG A CA 1
ATOM 2311 C C . ARG A 1 309 ? -12.141 7.492 21.835 1.00 92.00 309 ARG A C 1
ATOM 2313 O O . ARG A 1 309 ? -12.194 6.820 22.863 1.00 92.00 309 ARG A O 1
ATOM 2320 N N . ARG A 1 310 ? -13.166 8.206 21.381 1.00 96.00 310 ARG A N 1
ATOM 2321 C CA . ARG A 1 310 ? -14.465 8.298 22.043 1.00 96.00 310 ARG A CA 1
ATOM 2322 C C . ARG A 1 310 ? -15.481 7.410 21.333 1.00 96.00 310 ARG A C 1
ATOM 2324 O O . ARG A 1 310 ? -15.656 7.519 20.125 1.00 96.00 310 ARG A O 1
ATOM 2331 N N . PHE A 1 311 ? -16.183 6.590 22.103 1.00 95.00 311 PHE A N 1
ATOM 2332 C CA . PHE A 1 311 ? -17.231 5.694 21.634 1.00 95.00 311 PHE A CA 1
ATOM 2333 C C . PHE A 1 311 ? -18.547 6.029 22.328 1.00 95.00 311 PHE A C 1
ATOM 2335 O O . PHE A 1 311 ? -18.574 6.306 23.528 1.00 95.00 311 PHE A O 1
ATOM 2342 N N . VAL A 1 312 ? -19.640 6.009 21.571 1.00 95.56 312 VAL A N 1
ATOM 2343 C CA . VAL A 1 312 ? -20.993 6.277 22.071 1.00 95.56 312 VAL A CA 1
ATOM 2344 C C . VAL A 1 312 ? -21.793 4.987 21.969 1.00 95.56 312 VAL A C 1
ATOM 2346 O O . VAL A 1 312 ? -21.809 4.363 20.911 1.00 95.56 312 VAL A O 1
ATOM 2349 N N . GLY A 1 313 ? -22.426 4.584 23.067 1.00 93.94 313 GLY A N 1
ATOM 2350 C CA . GLY A 1 313 ? -23.302 3.415 23.115 1.00 93.94 313 GLY A CA 1
ATOM 2351 C C . GLY A 1 313 ? -24.766 3.794 23.308 1.00 93.94 313 GLY A C 1
ATOM 2352 O O . GLY A 1 313 ? -25.146 4.963 23.211 1.00 93.94 313 GLY A O 1
ATOM 2353 N N . ASP A 1 314 ? -25.564 2.796 23.672 1.00 94.62 314 ASP A N 1
ATOM 2354 C CA . ASP A 1 314 ? -26.958 2.943 24.082 1.00 94.62 314 ASP A CA 1
ATOM 2355 C C . ASP A 1 314 ? -27.177 2.284 25.454 1.00 94.62 314 ASP A C 1
ATOM 2357 O O . ASP A 1 314 ? -26.501 1.321 25.821 1.00 94.62 314 ASP A O 1
ATOM 2361 N N . TRP A 1 315 ? -28.081 2.843 26.263 1.00 94.25 315 TRP A N 1
ATOM 2362 C CA . TRP A 1 315 ? -28.362 2.318 27.603 1.00 94.25 315 TRP A CA 1
ATOM 2363 C C . TRP A 1 315 ? -29.062 0.961 27.530 1.00 94.25 315 TRP A C 1
ATOM 2365 O O . TRP A 1 315 ? -30.020 0.805 26.780 1.00 94.25 315 TRP A O 1
ATOM 2375 N N . GLY A 1 316 ? -28.628 0.006 28.355 1.00 92.75 316 GLY A N 1
ATOM 2376 C CA . GLY A 1 316 ? -29.146 -1.367 28.358 1.00 92.75 316 GLY A CA 1
ATOM 2377 C C . GLY A 1 316 ? -28.603 -2.258 27.238 1.00 92.75 316 GLY A C 1
ATOM 2378 O O . GLY A 1 316 ? -28.845 -3.461 27.273 1.00 92.75 316 GLY A O 1
ATOM 2379 N N . GLU A 1 317 ? -27.842 -1.694 26.300 1.00 93.94 317 GLU A N 1
ATOM 2380 C CA . GLU A 1 317 ? -27.200 -2.411 25.200 1.00 93.94 317 GLU A CA 1
ATOM 2381 C C . GLU A 1 317 ? -25.704 -2.633 25.471 1.00 93.94 317 GLU A C 1
ATOM 2383 O O . GLU A 1 317 ? -25.093 -2.017 26.355 1.00 93.94 317 GLU A O 1
ATOM 2388 N N . VAL A 1 318 ? -25.102 -3.529 24.685 1.00 96.38 318 VAL A N 1
ATOM 2389 C CA . VAL A 1 318 ? -23.6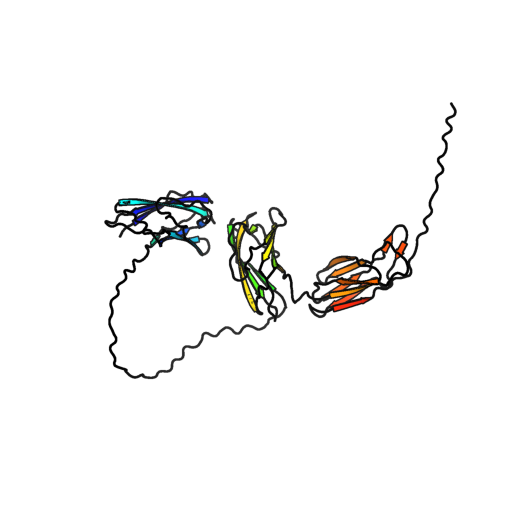64 -3.819 24.735 1.00 96.38 318 VAL A CA 1
ATOM 2390 C C . VAL A 1 318 ? -22.950 -3.073 23.616 1.00 96.38 318 VAL A C 1
ATOM 2392 O O . VAL A 1 318 ? -23.164 -3.338 22.435 1.00 96.38 318 VAL A O 1
ATOM 2395 N N . LEU A 1 319 ? -22.038 -2.178 23.986 1.00 96.44 319 LEU A N 1
ATOM 2396 C CA . LEU A 1 319 ? -21.123 -1.552 23.038 1.00 96.44 319 LEU A CA 1
ATOM 2397 C C . LEU A 1 319 ? -19.932 -2.486 22.799 1.00 96.44 319 LEU A C 1
ATOM 2399 O O . LEU A 1 319 ? -19.166 -2.762 23.720 1.00 96.44 319 LEU A O 1
ATOM 2403 N N . THR A 1 320 ? -19.759 -2.952 21.562 1.00 95.94 320 THR A N 1
ATOM 2404 C CA . THR A 1 320 ? -18.614 -3.789 21.171 1.00 95.94 320 THR A CA 1
ATOM 2405 C C . THR A 1 320 ? -17.575 -2.947 20.442 1.00 95.94 320 THR A C 1
ATOM 2407 O O . THR A 1 320 ? -17.855 -2.399 19.379 1.00 95.94 320 THR A O 1
ATOM 2410 N N . ILE A 1 321 ? -16.369 -2.870 21.001 1.00 94.12 321 ILE A N 1
ATOM 2411 C CA . ILE A 1 321 ? -15.202 -2.24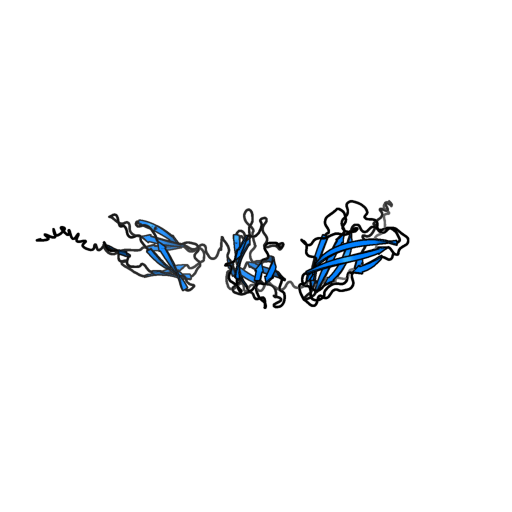0 20.378 1.00 94.12 321 ILE A CA 1
ATOM 2412 C C . ILE A 1 321 ? -14.302 -3.370 19.873 1.00 94.12 321 ILE A C 1
ATOM 2414 O O . ILE A 1 321 ? -13.781 -4.123 20.692 1.00 94.12 321 ILE A O 1
ATOM 2418 N N . GLY A 1 322 ? -14.176 -3.527 18.554 1.00 90.75 322 GLY A N 1
ATOM 2419 C CA . GLY A 1 322 ? -13.354 -4.561 17.906 1.00 90.75 322 GLY A CA 1
ATOM 2420 C C . GLY A 1 322 ? -12.058 -4.015 17.298 1.00 90.75 322 GLY A C 1
ATOM 2421 O O . GLY A 1 322 ? -11.719 -2.854 17.521 1.00 90.75 322 GLY A O 1
ATOM 2422 N N . ASP A 1 323 ? -11.372 -4.848 16.508 1.00 85.25 323 ASP A N 1
ATOM 2423 C CA . ASP A 1 323 ? -10.109 -4.515 15.819 1.00 85.25 323 ASP A CA 1
ATOM 2424 C C . ASP A 1 323 ? -8.969 -4.113 16.788 1.00 85.25 323 ASP A C 1
ATOM 2426 O O . ASP A 1 323 ? -8.168 -3.195 16.552 1.00 85.25 323 ASP A O 1
ATOM 2430 N N . LEU A 1 324 ? -8.939 -4.787 17.946 1.00 88.19 324 LEU A N 1
ATOM 2431 C CA . LEU A 1 324 ? -8.010 -4.518 19.042 1.00 88.19 324 LEU A CA 1
ATOM 2432 C C . LEU A 1 324 ? -6.864 -5.529 19.061 1.00 88.19 324 LEU A C 1
ATOM 2434 O O . LEU A 1 324 ? -7.076 -6.729 18.896 1.00 88.19 324 LEU A O 1
ATOM 2438 N N . SER A 1 325 ? -5.653 -5.039 19.312 1.00 87.12 325 SER A N 1
ATOM 2439 C CA . SER A 1 325 ? -4.471 -5.868 19.518 1.00 87.12 325 SER A CA 1
ATOM 2440 C C . SER A 1 325 ? -4.345 -6.346 20.963 1.00 87.12 325 SER A C 1
ATOM 2442 O O . SER A 1 325 ? -5.037 -5.879 21.870 1.00 87.12 325 SER A O 1
ATOM 2444 N N . ALA A 1 326 ? -3.388 -7.240 21.209 1.00 87.06 326 ALA A N 1
ATOM 2445 C CA . ALA A 1 326 ? -2.922 -7.478 22.569 1.00 87.06 326 ALA A CA 1
ATOM 2446 C C . ALA A 1 326 ? -2.401 -6.166 23.188 1.00 87.06 326 ALA A C 1
ATOM 2448 O O . ALA A 1 326 ? -1.811 -5.329 22.497 1.00 87.06 326 ALA A O 1
ATOM 2449 N N . GLY A 1 327 ? -2.613 -5.985 24.489 1.00 89.12 327 GLY A N 1
ATOM 2450 C CA . GLY A 1 327 ? -2.149 -4.805 25.211 1.00 89.12 327 GLY A CA 1
ATOM 2451 C C . GLY A 1 327 ? -3.066 -4.375 26.347 1.00 89.12 327 GLY A C 1
ATOM 2452 O O . GLY A 1 327 ? -4.106 -4.979 26.612 1.00 89.12 327 GLY A O 1
ATOM 2453 N N . THR A 1 328 ? -2.655 -3.309 27.033 1.00 93.62 328 THR A N 1
ATOM 2454 C CA . THR A 1 328 ? -3.414 -2.721 28.138 1.00 93.62 328 THR A CA 1
ATOM 2455 C C . THR A 1 328 ? -4.128 -1.462 27.677 1.00 93.62 328 THR A C 1
ATOM 2457 O O . THR A 1 328 ? -3.505 -0.484 27.274 1.00 93.62 328 THR A O 1
ATOM 2460 N N . TYR A 1 329 ? -5.446 -1.500 27.785 1.00 94.38 329 TYR A N 1
ATOM 2461 C CA . TYR A 1 329 ? -6.364 -0.428 27.460 1.00 94.38 329 TYR A CA 1
ATOM 2462 C C . TYR A 1 329 ? -6.876 0.210 28.743 1.00 94.38 329 TYR A C 1
ATOM 2464 O O . TYR A 1 329 ? -7.150 -0.479 29.731 1.00 94.38 329 TYR A O 1
ATOM 2472 N N . ARG A 1 330 ? -7.062 1.529 28.721 1.00 97.06 330 ARG A N 1
ATOM 2473 C CA . ARG A 1 330 ? -7.733 2.241 29.810 1.00 97.06 330 ARG A CA 1
ATOM 2474 C C . ARG A 1 330 ? -9.023 2.848 29.291 1.00 97.06 330 ARG A C 1
ATOM 2476 O O . ARG A 1 330 ? -9.006 3.668 28.382 1.00 97.06 330 ARG A O 1
ATOM 2483 N N . LEU A 1 331 ? -10.133 2.442 29.886 1.00 97.31 331 LEU A N 1
ATOM 2484 C CA . LEU A 1 331 ? -11.441 3.019 29.637 1.00 97.31 331 LEU A CA 1
ATOM 2485 C C . LEU A 1 331 ? -11.676 4.107 30.675 1.00 97.31 331 LEU A C 1
ATOM 2487 O O . LEU A 1 331 ? -11.443 3.890 31.864 1.00 97.31 331 LEU A O 1
ATOM 2491 N N . THR A 1 332 ? -12.175 5.249 30.232 1.00 97.25 332 THR A N 1
ATOM 2492 C CA . THR A 1 332 ? -12.656 6.330 31.084 1.00 97.25 332 THR A CA 1
ATOM 2493 C C . THR A 1 332 ? -14.131 6.547 30.788 1.00 97.25 332 THR A C 1
ATOM 2495 O O . THR A 1 332 ? -14.529 6.710 29.633 1.00 97.25 332 THR A O 1
ATOM 2498 N N . VAL A 1 333 ? -14.951 6.538 31.834 1.00 96.38 333 VAL A N 1
ATOM 2499 C CA . VAL A 1 333 ? -16.379 6.845 31.746 1.00 96.38 333 VAL A CA 1
ATOM 2500 C C . VAL A 1 333 ? -16.564 8.291 32.201 1.00 96.38 333 VAL A C 1
ATOM 2502 O O . VAL A 1 333 ? -16.380 8.579 33.387 1.00 96.38 333 VAL A O 1
ATOM 2505 N N . PRO A 1 334 ? -16.881 9.232 31.298 1.00 95.25 334 PRO A N 1
ATOM 2506 C CA . PRO A 1 334 ? -17.099 10.612 31.687 1.00 95.25 334 PRO A CA 1
ATOM 2507 C C . PRO A 1 334 ? -18.430 10.771 32.428 1.00 95.25 334 PRO A C 1
ATOM 2509 O O . PRO A 1 334 ? -19.390 10.027 32.225 1.00 95.25 334 PRO A O 1
ATOM 2512 N N . VAL A 1 335 ? -18.502 11.809 33.257 1.00 95.75 335 VAL A N 1
ATOM 2513 C CA . VAL A 1 335 ? -19.777 12.312 33.771 1.00 95.75 335 VAL A CA 1
ATOM 2514 C C . VAL A 1 335 ? -20.547 12.928 32.605 1.00 95.75 335 VAL A C 1
ATOM 2516 O O . VAL A 1 335 ? -20.041 13.811 31.915 1.00 95.75 335 VAL A O 1
ATOM 2519 N N . LEU A 1 336 ? -21.777 12.473 32.394 1.00 94.81 336 LEU A N 1
ATOM 2520 C CA . LEU A 1 336 ? -22.659 13.000 31.359 1.00 94.81 336 LEU A CA 1
ATOM 2521 C C . LEU A 1 336 ? -23.528 14.089 31.976 1.00 94.81 336 LEU A C 1
ATOM 2523 O O . LEU A 1 336 ? -24.151 13.853 33.009 1.00 94.81 336 LEU A O 1
ATOM 2527 N N . ALA A 1 337 ? -23.595 15.260 31.352 1.00 93.19 337 ALA A N 1
ATOM 2528 C CA . ALA A 1 337 ? -24.427 16.358 31.824 1.00 93.19 337 ALA A CA 1
ATOM 2529 C C . ALA A 1 337 ? -24.972 17.187 30.657 1.00 93.19 337 ALA A C 1
ATOM 2531 O O . ALA A 1 337 ? -24.324 17.320 29.618 1.00 93.19 337 ALA A O 1
ATOM 2532 N N . ASN A 1 338 ? -26.161 17.746 30.848 1.00 90.12 338 ASN A N 1
ATOM 2533 C CA . ASN A 1 338 ? -26.748 18.809 30.035 1.00 90.12 338 ASN A CA 1
ATOM 2534 C C . ASN A 1 338 ? -27.503 19.784 30.959 1.00 90.12 338 ASN A C 1
ATOM 2536 O O . ASN A 1 338 ? -27.429 19.662 32.180 1.00 90.12 338 ASN A O 1
ATOM 2540 N N . ASP A 1 339 ? -28.265 20.719 30.391 1.00 87.75 339 ASP A N 1
ATOM 2541 C CA . ASP A 1 339 ? -29.009 21.723 31.167 1.00 87.75 339 ASP A CA 1
ATOM 2542 C C . ASP A 1 339 ? -30.116 21.133 32.068 1.00 87.75 339 ASP A C 1
ATOM 2544 O O . ASP A 1 339 ? -30.617 21.811 32.964 1.00 87.75 339 ASP A O 1
ATOM 2548 N N . GLU A 1 340 ? -30.508 19.872 31.863 1.00 86.88 340 GLU A N 1
ATOM 2549 C CA . GLU A 1 340 ? -31.636 19.235 32.553 1.00 86.88 340 GLU A CA 1
ATOM 2550 C C . GLU A 1 340 ? -31.212 18.180 33.578 1.00 86.88 340 GLU A C 1
ATOM 2552 O O . GLU A 1 340 ? -31.933 17.927 34.549 1.00 86.88 340 GLU A O 1
ATOM 2557 N N . MET A 1 341 ? -30.096 17.489 33.348 1.00 90.75 341 MET A N 1
ATOM 2558 C CA . MET A 1 341 ? -29.725 16.318 34.133 1.00 90.75 341 MET A CA 1
ATOM 2559 C C . MET A 1 341 ? -28.235 15.989 34.077 1.00 90.75 341 MET A C 1
ATOM 2561 O O . MET A 1 341 ? -27.510 16.396 33.170 1.00 90.75 341 MET A O 1
ATOM 2565 N N . GLN A 1 342 ? -27.813 15.164 35.032 1.00 93.56 342 GLN A N 1
ATOM 2566 C CA . GLN A 1 342 ? -26.474 14.614 35.143 1.00 93.56 342 GLN A CA 1
ATOM 2567 C C . GLN A 1 342 ? -26.517 13.131 35.515 1.00 93.56 342 GLN A C 1
ATOM 2569 O O . GLN A 1 342 ? -27.297 12.699 36.369 1.00 93.56 342 GLN A O 1
ATOM 2574 N N . ILE A 1 343 ? -25.643 12.357 34.876 1.00 94.06 343 ILE A N 1
ATOM 2575 C CA . ILE A 1 343 ? -25.439 10.928 35.106 1.00 94.06 343 ILE A CA 1
ATOM 2576 C C . ILE A 1 343 ? -23.946 10.724 35.348 1.00 94.06 343 ILE A C 1
ATOM 2578 O O . ILE A 1 343 ? -23.126 10.936 34.454 1.00 94.06 343 ILE A O 1
ATOM 2582 N N . ALA A 1 344 ? -23.588 10.339 36.570 1.00 94.94 344 ALA A N 1
ATOM 2583 C CA . ALA A 1 344 ? -22.209 10.064 36.950 1.00 94.94 344 ALA A CA 1
ATOM 2584 C C . ALA A 1 344 ? -21.977 8.548 37.044 1.00 94.94 344 ALA A C 1
ATOM 2586 O O . ALA A 1 344 ? -22.859 7.828 37.525 1.00 94.94 344 ALA A O 1
ATOM 2587 N N . PRO A 1 345 ? -20.818 8.036 36.606 1.00 95.56 345 PRO A N 1
ATOM 2588 C CA . PRO A 1 345 ? -20.466 6.645 36.836 1.00 95.56 345 PRO A CA 1
ATOM 2589 C C . PRO A 1 345 ? -20.140 6.404 38.318 1.00 95.56 345 PRO A C 1
ATOM 2591 O O . PRO A 1 345 ? -19.725 7.317 39.031 1.00 95.56 345 PRO A O 1
ATOM 2594 N N . VAL A 1 346 ? -20.308 5.163 38.775 1.00 95.50 346 VAL A N 1
ATOM 2595 C CA . VAL A 1 346 ? -19.807 4.720 40.088 1.00 95.50 346 VAL A CA 1
ATOM 2596 C C . VAL A 1 346 ? -18.280 4.652 40.064 1.00 95.50 346 VAL A C 1
ATOM 2598 O O . VAL A 1 346 ? -17.623 5.115 40.991 1.00 95.50 346 VAL A O 1
ATOM 2601 N N . GLU A 1 347 ? -17.727 4.120 38.976 1.00 94.06 347 GLU A N 1
ATOM 2602 C CA . GLU A 1 347 ? -16.294 4.032 38.720 1.00 94.06 347 GLU A CA 1
ATOM 2603 C C . GLU A 1 347 ? -15.983 4.696 37.379 1.00 94.06 347 GLU A C 1
ATOM 2605 O O . GLU A 1 347 ? -16.574 4.370 36.349 1.00 94.06 347 GLU A O 1
ATOM 2610 N N . SER A 1 348 ? -15.084 5.676 37.402 1.00 93.19 348 SER A N 1
ATOM 2611 C CA . SER A 1 348 ? -14.780 6.509 36.239 1.00 93.19 348 SER A CA 1
ATOM 2612 C C . SER A 1 348 ? -13.675 5.943 35.354 1.00 93.19 348 SER A C 1
ATOM 2614 O O . SER A 1 348 ? -13.479 6.467 34.260 1.00 93.19 348 SER A O 1
ATOM 2616 N N . SER A 1 349 ? -12.945 4.908 35.784 1.00 95.00 349 SER A N 1
ATOM 2617 C CA . SER A 1 349 ? -11.859 4.329 34.994 1.00 95.00 349 SER A CA 1
ATOM 2618 C C . SER A 1 349 ? -11.728 2.826 35.197 1.00 95.00 349 SER A C 1
ATOM 2620 O O . SER A 1 349 ? -11.729 2.355 36.326 1.00 95.00 349 SER A O 1
ATOM 2622 N N . PHE A 1 350 ? -11.544 2.094 34.100 1.00 95.50 350 PHE A N 1
ATOM 2623 C CA . PHE A 1 350 ? -11.302 0.654 34.085 1.00 95.50 350 PHE A CA 1
ATOM 2624 C C . PHE A 1 350 ? -10.014 0.368 33.316 1.00 95.50 350 PHE A C 1
ATOM 2626 O O . PHE A 1 350 ? -9.759 0.980 32.278 1.00 95.50 350 PHE A O 1
ATOM 2633 N N . THR A 1 351 ? -9.218 -0.586 33.793 1.00 95.88 351 THR A N 1
ATOM 2634 C CA . THR A 1 351 ? -8.040 -1.081 33.069 1.00 95.88 351 THR A CA 1
ATOM 2635 C C . THR A 1 351 ? -8.341 -2.479 32.553 1.00 95.88 351 THR A C 1
ATOM 2637 O O . THR A 1 351 ? -8.725 -3.352 33.328 1.00 95.88 351 THR A O 1
ATOM 2640 N N . VAL A 1 352 ? -8.167 -2.692 31.251 1.00 95.81 352 VAL A N 1
ATOM 2641 C CA . VAL A 1 352 ? -8.441 -3.964 30.576 1.00 95.81 352 VAL A CA 1
ATOM 2642 C C . VAL A 1 352 ? -7.187 -4.410 29.844 1.00 95.81 352 VAL A C 1
ATOM 2644 O O . VAL A 1 352 ? -6.655 -3.665 29.029 1.00 95.81 352 VAL A O 1
ATOM 2647 N N . THR A 1 353 ? -6.733 -5.633 30.097 1.00 93.75 353 THR A N 1
ATOM 2648 C CA . THR A 1 353 ? -5.593 -6.217 29.383 1.00 93.75 353 THR A CA 1
ATOM 2649 C C . THR A 1 353 ? -6.075 -7.337 28.471 1.00 93.75 353 THR A C 1
ATOM 2651 O O . THR A 1 353 ? -6.603 -8.343 28.945 1.00 93.75 353 THR A O 1
ATOM 2654 N N . LEU A 1 354 ? -5.869 -7.170 27.166 1.00 89.94 354 LEU A N 1
ATOM 2655 C CA . LEU A 1 354 ? -6.041 -8.224 26.172 1.00 89.94 354 LEU A CA 1
ATOM 2656 C C . LEU A 1 354 ? -4.721 -8.993 26.057 1.00 89.94 354 LEU A C 1
ATOM 2658 O O . LEU A 1 354 ? -3.694 -8.419 25.701 1.00 89.94 354 LEU A O 1
ATOM 2662 N N . GLN A 1 355 ? -4.739 -10.282 26.405 1.00 86.06 355 GLN A N 1
ATOM 2663 C CA . GLN A 1 355 ? -3.534 -11.129 26.444 1.00 86.06 355 GLN A CA 1
ATOM 2664 C C . GLN A 1 355 ? -3.039 -11.530 25.045 1.00 86.06 355 GLN A C 1
ATOM 2666 O O . GLN A 1 355 ? -1.866 -11.844 24.858 1.00 86.06 355 GLN A O 1
ATOM 2671 N N . SER A 1 356 ? -3.934 -11.527 24.061 1.00 80.75 356 SER A N 1
ATOM 2672 C CA . SER A 1 356 ? -3.668 -11.915 22.680 1.00 80.75 356 SER A CA 1
ATOM 2673 C C . SER A 1 356 ? -4.474 -11.050 21.717 1.00 80.75 356 SER A C 1
ATOM 2675 O O . SER A 1 356 ? -5.413 -10.356 22.115 1.00 80.75 356 SER A O 1
ATOM 2677 N N . GLY A 1 357 ? -4.083 -11.098 20.444 1.00 80.31 357 GLY A N 1
ATOM 2678 C CA . GLY A 1 357 ? -4.725 -10.358 19.367 1.00 80.31 357 GLY A CA 1
ATOM 2679 C C . GLY A 1 357 ? -6.158 -10.785 19.081 1.00 80.31 357 GLY A C 1
ATOM 2680 O O . GLY A 1 357 ? -6.824 -10.067 18.375 1.00 80.31 357 GLY A O 1
ATOM 2681 N N . ASP A 1 358 ? -6.656 -11.892 19.623 1.00 83.81 358 ASP A N 1
ATOM 2682 C CA . ASP A 1 358 ? -8.027 -12.405 19.472 1.00 83.81 358 ASP A CA 1
ATOM 2683 C C . ASP A 1 358 ? -8.814 -12.417 20.799 1.00 83.81 358 ASP A C 1
ATOM 2685 O O . ASP A 1 358 ? -9.946 -12.905 20.871 1.00 83.81 358 ASP A O 1
ATOM 2689 N N . ALA A 1 359 ? -8.228 -11.873 21.872 1.00 88.56 359 ALA A N 1
ATOM 2690 C CA . ALA A 1 359 ? -8.829 -11.892 23.197 1.00 88.56 359 ALA A CA 1
ATOM 2691 C C . ALA A 1 359 ? -10.092 -11.021 23.275 1.00 88.56 359 ALA A C 1
ATOM 2693 O O . ALA A 1 359 ? -10.189 -9.941 22.687 1.00 88.56 359 ALA A O 1
ATOM 2694 N N . ALA A 1 360 ? -11.049 -11.469 24.087 1.00 93.38 360 ALA A N 1
ATOM 2695 C CA . ALA A 1 360 ? -12.253 -10.719 24.405 1.00 93.38 360 ALA A CA 1
ATOM 2696 C C . ALA A 1 360 ? -12.281 -10.348 25.890 1.00 93.38 360 ALA A C 1
ATOM 2698 O O . ALA A 1 360 ? -12.026 -11.191 26.750 1.00 93.38 360 ALA A O 1
ATOM 2699 N N . ALA A 1 361 ? -12.651 -9.107 26.193 1.00 95.50 361 ALA A N 1
ATOM 2700 C CA . ALA A 1 361 ? -12.874 -8.639 27.555 1.00 95.50 361 ALA A CA 1
ATOM 2701 C C . ALA A 1 361 ? -14.276 -8.050 27.718 1.00 95.50 361 ALA A C 1
ATOM 2703 O O . ALA A 1 361 ? -14.869 -7.536 26.769 1.00 95.50 361 ALA A O 1
ATOM 2704 N N . GLN A 1 362 ? -14.795 -8.114 28.942 1.00 96.31 362 GLN A N 1
ATOM 2705 C CA . GLN A 1 362 ? -16.086 -7.544 29.311 1.00 96.31 362 GLN A CA 1
ATOM 2706 C C . GLN A 1 362 ? -15.901 -6.524 30.430 1.00 96.31 362 GLN A C 1
ATOM 2708 O O . GLN A 1 362 ? -15.170 -6.772 31.388 1.00 96.31 362 GLN A O 1
ATOM 2713 N N . VAL A 1 363 ? -16.575 -5.382 30.309 1.00 95.94 363 VAL A N 1
ATOM 2714 C CA . VAL A 1 363 ? -16.579 -4.316 31.316 1.00 95.94 363 VAL A CA 1
ATOM 2715 C C . VAL A 1 363 ? -18.018 -3.971 31.651 1.00 95.94 363 VAL A C 1
ATOM 2717 O O . VAL A 1 363 ? -18.796 -3.608 30.771 1.00 95.94 363 VAL A O 1
ATOM 2720 N N . GLN A 1 364 ? -18.364 -4.058 32.931 1.00 96.38 364 GLN A N 1
ATOM 2721 C CA . GLN A 1 364 ? -19.672 -3.654 33.426 1.00 96.38 364 GLN A CA 1
ATOM 2722 C C . GLN A 1 364 ? -19.593 -2.224 33.956 1.00 96.38 364 GLN A C 1
ATOM 2724 O O . GLN A 1 364 ? -18.957 -1.967 34.977 1.00 96.38 364 GLN A O 1
ATOM 2729 N N . VAL A 1 365 ? -20.279 -1.295 33.295 1.00 95.25 365 VAL A N 1
ATOM 2730 C CA . VAL A 1 365 ? -20.407 0.076 33.791 1.00 95.25 365 VAL A CA 1
ATOM 2731 C C . VAL A 1 365 ? -21.610 0.145 34.722 1.00 95.25 365 VAL A C 1
ATOM 2733 O O . VAL A 1 365 ? -22.687 -0.367 34.421 1.00 95.25 365 VAL A O 1
ATOM 2736 N N . SER A 1 366 ? -21.428 0.793 35.867 1.00 94.50 366 SER A N 1
ATOM 2737 C CA . SER A 1 366 ? -22.509 1.129 36.792 1.00 94.50 366 SER A CA 1
ATOM 2738 C C . SER A 1 366 ? -22.581 2.640 36.956 1.00 94.50 366 SER A C 1
ATOM 2740 O O . SER A 1 366 ? -21.549 3.312 37.006 1.00 94.50 366 SER A O 1
ATOM 2742 N N . CYS A 1 367 ? -23.792 3.180 37.055 1.00 92.62 367 CYS A N 1
ATOM 2743 C CA . CYS A 1 367 ? -24.027 4.611 37.224 1.00 92.62 367 CYS A CA 1
ATOM 2744 C C . CYS A 1 367 ? -24.695 4.898 38.566 1.00 92.62 367 CYS A C 1
ATOM 2746 O O . CYS A 1 367 ? -25.494 4.105 39.066 1.00 92.62 367 CYS A O 1
ATOM 2748 N N . LEU A 1 368 ? -24.371 6.056 39.133 1.00 93.06 368 LEU A N 1
ATOM 2749 C CA . LEU A 1 368 ? -25.099 6.622 40.258 1.00 93.06 368 LEU A CA 1
ATOM 2750 C C . LEU A 1 368 ? -26.514 7.042 39.815 1.00 93.06 368 LEU A C 1
ATOM 2752 O O . LEU A 1 368 ? -26.753 7.244 38.618 1.00 93.06 368 LEU A O 1
ATOM 2756 N N . PRO A 1 369 ? -27.459 7.202 40.761 1.00 90.88 369 PRO A N 1
ATOM 2757 C CA . PRO A 1 369 ? -28.791 7.712 40.455 1.00 90.88 369 PRO A CA 1
ATOM 2758 C C . PRO A 1 369 ? -28.749 9.044 39.694 1.00 90.88 369 PRO A C 1
ATOM 2760 O O . PRO A 1 369 ? -27.927 9.913 39.981 1.00 90.88 369 PRO A O 1
ATOM 2763 N N . ILE A 1 370 ? -29.666 9.205 38.737 1.00 91.06 370 ILE A N 1
ATOM 2764 C CA . ILE A 1 370 ? -29.742 10.393 37.878 1.00 91.06 370 ILE A CA 1
ATOM 2765 C C . ILE A 1 370 ? -30.072 11.627 38.722 1.00 91.06 370 ILE A C 1
ATOM 2767 O O . ILE A 1 370 ? -31.081 11.654 39.431 1.00 91.06 370 ILE A O 1
ATOM 2771 N N . VAL A 1 371 ? -29.264 12.676 38.580 1.00 90.62 371 VAL A N 1
ATOM 2772 C CA . VAL A 1 371 ? -29.523 13.993 39.170 1.00 90.62 371 VAL A CA 1
ATOM 2773 C C . VAL A 1 371 ? -30.267 14.835 38.138 1.00 90.62 371 VAL A C 1
ATOM 2775 O O . VAL A 1 371 ? -29.797 14.978 37.015 1.00 90.62 371 VAL A O 1
ATOM 2778 N N . ARG A 1 372 ? -31.430 15.391 38.491 1.00 88.00 372 ARG A N 1
ATOM 2779 C CA . ARG A 1 372 ? -32.177 16.324 37.630 1.00 88.00 372 ARG A CA 1
ATOM 2780 C C . ARG A 1 372 ? -32.034 17.743 38.156 1.00 88.00 372 ARG A C 1
ATOM 2782 O O . ARG A 1 372 ? -32.260 17.987 39.341 1.00 88.00 372 ARG A O 1
ATOM 2789 N N . TYR A 1 373 ? -31.679 18.667 37.276 1.00 86.31 373 TYR A N 1
ATOM 2790 C CA . TYR A 1 373 ? -31.617 20.082 37.599 1.00 86.31 373 TYR A CA 1
ATOM 2791 C C . TYR A 1 373 ? -33.021 20.687 37.544 1.00 86.31 373 TYR A C 1
ATOM 2793 O O . TYR A 1 373 ? -33.858 20.317 36.719 1.00 86.31 373 TYR A O 1
ATOM 2801 N N . ALA A 1 374 ? -33.309 21.608 38.461 1.00 74.19 374 ALA A N 1
ATOM 2802 C CA . ALA A 1 374 ? -34.589 22.298 38.475 1.00 74.19 374 ALA A CA 1
ATOM 2803 C C . ALA A 1 374 ? -34.643 23.311 37.322 1.00 74.19 374 ALA A C 1
ATOM 2805 O O . ALA A 1 374 ? -33.883 24.276 37.306 1.00 74.19 374 ALA A O 1
ATOM 2806 N N . SER A 1 375 ? -35.570 23.127 36.382 1.00 64.06 375 SER A N 1
ATOM 2807 C CA . SER A 1 375 ? -35.859 24.123 35.349 1.00 64.06 375 SER A CA 1
ATOM 2808 C C . SER A 1 375 ? -36.969 25.068 35.823 1.00 64.06 375 SER A C 1
ATOM 2810 O O . SER A 1 375 ? -38.101 24.629 36.042 1.00 64.06 375 SER A O 1
ATOM 2812 N N . ALA A 1 376 ? -36.688 26.365 35.947 1.00 62.12 376 ALA A N 1
ATOM 2813 C CA . ALA A 1 376 ? -37.712 27.386 36.173 1.00 62.12 376 ALA A CA 1
ATOM 2814 C C . ALA A 1 376 ? -38.037 28.094 34.850 1.00 62.12 376 ALA A C 1
ATOM 2816 O O . ALA A 1 376 ? -37.180 28.752 34.262 1.00 62.12 376 ALA A O 1
ATOM 2817 N N . ARG A 1 377 ? -39.283 27.988 34.369 1.00 59.09 377 ARG A N 1
ATOM 2818 C CA . ARG A 1 377 ? -39.762 28.822 33.256 1.00 59.09 377 ARG A CA 1
ATOM 2819 C C . ARG A 1 377 ? -40.133 30.201 33.790 1.00 59.09 377 ARG A C 1
ATOM 2821 O O . ARG A 1 377 ? -41.140 30.343 34.479 1.00 59.09 377 ARG A O 1
ATOM 2828 N N . LEU A 1 378 ? -39.348 31.218 33.445 1.00 63.94 378 LEU A N 1
ATOM 2829 C CA . LEU A 1 378 ? -39.708 32.607 33.717 1.00 63.94 378 LEU A CA 1
ATOM 2830 C C . LEU A 1 378 ? -40.758 33.059 32.687 1.00 63.94 378 LEU A C 1
ATOM 2832 O O . LEU A 1 378 ? -40.449 33.216 31.507 1.00 63.94 378 LEU A O 1
ATOM 2836 N N . MET A 1 379 ? -42.009 33.255 33.108 1.00 64.44 379 MET A N 1
ATOM 2837 C CA . MET A 1 379 ? -43.005 33.925 32.267 1.00 64.44 379 MET A CA 1
ATOM 2838 C C . MET A 1 379 ? -42.849 35.438 32.423 1.00 64.44 379 MET A C 1
ATOM 2840 O O . MET A 1 379 ? -43.230 36.003 33.444 1.00 64.44 379 MET A O 1
ATOM 2844 N N . MET A 1 380 ? -42.286 36.099 31.411 1.00 65.62 380 MET A N 1
ATOM 2845 C CA . MET A 1 380 ? -42.264 37.560 31.349 1.00 65.62 380 MET A CA 1
ATOM 2846 C C . MET A 1 380 ? -43.555 38.062 30.701 1.00 65.62 380 MET A C 1
ATOM 2848 O O . MET A 1 380 ? -43.778 37.872 29.506 1.00 65.62 380 MET A O 1
ATOM 2852 N N . THR A 1 381 ? -44.412 38.716 31.480 1.00 68.25 381 THR A N 1
ATOM 2853 C CA . THR A 1 381 ? -45.555 39.461 30.945 1.00 68.25 381 THR A CA 1
ATOM 2854 C C . THR A 1 381 ? -45.034 40.725 30.252 1.00 68.25 381 THR A C 1
ATOM 2856 O O . THR A 1 381 ? -44.267 41.468 30.870 1.00 68.25 381 THR A O 1
ATOM 2859 N N . PRO A 1 382 ? -45.416 41.020 28.996 1.00 61.12 382 PRO A N 1
ATOM 2860 C CA . PRO A 1 382 ? -44.974 42.242 28.335 1.00 61.12 382 PRO A CA 1
ATOM 2861 C C . PRO A 1 382 ? -45.508 43.470 29.085 1.00 61.12 382 PRO A C 1
ATOM 2863 O O . PRO A 1 382 ? -46.718 43.653 29.235 1.00 61.12 382 PRO A O 1
ATOM 2866 N N . LEU A 1 383 ? -44.597 44.323 29.557 1.00 60.03 383 LEU A N 1
ATOM 2867 C CA . LEU A 1 383 ? -44.929 45.639 30.097 1.00 60.03 383 LEU A CA 1
ATOM 2868 C C . LEU A 1 383 ? -45.522 46.492 28.967 1.00 60.03 383 LEU A C 1
ATOM 2870 O O . LEU A 1 383 ? -44.839 46.824 27.999 1.00 60.03 383 LEU A O 1
ATOM 2874 N N . ARG A 1 384 ? -46.804 46.860 29.087 1.00 51.81 384 ARG A N 1
ATOM 2875 C CA . ARG A 1 384 ? -47.403 47.916 28.259 1.00 51.81 384 ARG A CA 1
ATOM 2876 C C . ARG A 1 384 ? -46.665 49.222 28.546 1.00 51.81 384 ARG A C 1
ATOM 2878 O O . ARG A 1 384 ? -46.842 49.811 29.611 1.00 51.81 384 ARG A O 1
ATOM 2885 N N . LEU A 1 385 ? -45.877 49.687 27.583 1.00 47.97 385 LEU A N 1
ATOM 2886 C CA . LEU A 1 385 ? -45.341 51.042 27.572 1.00 47.97 385 LEU A CA 1
ATOM 2887 C C . LEU A 1 385 ? -46.522 52.009 27.372 1.00 47.97 385 LEU A C 1
ATOM 2889 O O . LEU A 1 385 ? -47.030 52.162 26.262 1.00 47.97 385 LEU A O 1
ATOM 2893 N N . VAL A 1 386 ? -47.019 52.622 28.447 1.00 52.19 386 VAL A N 1
ATOM 2894 C CA . VAL A 1 386 ? -47.959 53.744 28.330 1.00 52.19 386 VAL A CA 1
ATOM 2895 C C . VAL A 1 386 ? -47.125 54.985 28.030 1.00 52.19 386 VAL A C 1
ATOM 2897 O O . VAL A 1 386 ? -46.594 55.612 28.943 1.00 52.19 386 VAL A O 1
ATOM 2900 N N . MET A 1 387 ? -46.989 55.332 26.748 1.00 44.56 387 MET A N 1
ATOM 2901 C CA . MET A 1 387 ? -46.551 56.676 26.370 1.00 44.56 387 MET A CA 1
ATOM 2902 C C . MET A 1 387 ? -47.660 57.656 26.767 1.00 44.56 387 MET A C 1
ATOM 2904 O O . MET A 1 387 ? -48.772 57.588 26.245 1.00 44.56 387 MET A O 1
ATOM 2908 N N . ARG A 1 388 ? -47.381 58.530 27.739 1.00 48.41 388 ARG A N 1
ATOM 2909 C CA . ARG A 1 388 ? -48.164 59.754 27.941 1.00 48.41 388 ARG A CA 1
ATOM 2910 C C . ARG A 1 388 ? -47.645 60.786 26.939 1.00 48.41 388 ARG A C 1
ATOM 2912 O O . ARG A 1 388 ? -46.436 60.999 26.898 1.00 48.41 388 ARG A O 1
ATOM 2919 N N . ASN A 1 389 ? -48.563 61.327 26.136 1.00 52.47 389 ASN A N 1
ATOM 2920 C CA . ASN A 1 389 ? -48.323 62.396 25.160 1.00 52.47 389 ASN A CA 1
ATOM 2921 C C . ASN A 1 389 ? -47.694 63.638 25.789 1.00 52.47 389 ASN A C 1
ATOM 2923 O O . ASN A 1 389 ? -48.083 63.959 26.939 1.00 52.47 389 ASN A O 1
#

Organism: Salmonella enterica I (NCBI:txid59201)

Sequence (389 aa):
MTISIHASAFDVNSWYQKITLTFINESGNAVDMNHAAISFTASGHIDPWGNSGGTLKGNLPLTLNESSYGTLETNNIIINNSDALLLQPGERGTLSFSLAATQVPVKMSAITLTLASSSSEDTESETPSDQETPAIPAADEQPAEPDVPEKDNDLQERGLTLNVSELNAASWYQRVTFTLTNLYAQAIDLNQLQLNFTASAHPDPYSPFQGTMLGNQAVTLASDGGWPIEKNTITINHDGALMLAAGDTAELQCYLAATQMPVAISDLSATLAHDPARQGKICVHFPAMTQTVALKPVIELLFPAGETRRFVGDWGEVLTIGDLSAGTYRLTVPVLANDEMQIAPVESSFTVTLQSGDAAAQVQVSCLPIVRYASARLMMTPLRLVMRN

Radius of gyration: 35.4 Å; chains: 1; bounding box: 83×113×92 Å

Foldseek 3Di:
DDKDKDWDDDQLADQKDKIKIKIWQQDQFKAFLAFKKKKKKKQFEFDQPWDKDWLQQAPDHWDWDWDDDDRIIIIIITRHYPDGSIAGHGHMTMIMTMTRHQDGSMDMDDMDIDGDDPPDDDDDDDDDDDDDDDDDDDDDDDDDDPPPPPPPPPLPDDDKDWDKPDDDQSGQKDKMKIKIWASDQFKAFLAFKKKKKKKQWAFDQVWDKDWLSAAPDDWDWDWPPDPRIIIIITTHHYDPGSIDGHGGMIMIMTMIRGSDGRIDMGPTDMDGPDRQQFFEKEKEAAAADPDDDPWWWKKWKQAQVRDTDIDTDHHRDIDMDGRHGFAKMKIATDWDDDPFKIKAWPDGIDIDGAHGNNYYHYHYIHIDDMGTDDDDDDDDDDDPPPDDD

pLDDT: mean 83.58, std 18.52, range [28.45, 97.56]